Protein AF-0000000080772146 (afdb_homodimer)

Sequence (528 aa):
MQALNKGSCGQEVRELQTRLNCQGARLLVDGWYGSATEQAVAKLQRRAGLVVSGVAGSATLAALRGQRDPRRLGETDLIAAAESLRLPLPCLKAFCETEAQDGGFLPDGRARILLERHIAYRQALKAGLDANRLASRHPELCGPSRGGYQSAPAEWERFRQLAAAAGEAVAVESCLWGLFRLPGFYWRELAYADAGEFRLAMERDEASQLEGLVRLLRARPDLLQTLRERRWRAAARIRQGSASLESLYEARLAAAHDRARRLAMQALNKGSCGQEVRELQTRLNCQGARLLVDGWYGSATEQAVAKLQRRAGLVVSGVAGSATLAALRGQRDPRRLGETDLIAAAESLRLPLPCLKAFCETEAQDGGFLPDGRARILLERHIAYRQALKAGLDANRLASRHPELCGPSRGGYQSAPAEWERFRQLAAAAGEAVAVESCLWGLFRLPGFYWRELAYADAGEFRLAMERDEASQLEGLVRLLRARPDLLQTLRERRWRAAARIRQGSASLESLYEARLAAAHDRARRLA

Structure (mmCIF, N/CA/C/O backbone):
data_AF-0000000080772146-model_v1
#
loop_
_entity.id
_entity.type
_entity.pdbx_description
1 polymer 'Probable phage-related protein'
#
loop_
_atom_site.group_PDB
_atom_site.id
_atom_site.type_symbol
_atom_site.label_atom_id
_atom_site.label_alt_id
_atom_site.label_comp_id
_atom_site.label_asym_id
_atom_site.label_entity_id
_atom_site.label_seq_id
_atom_site.pdbx_PDB_ins_code
_atom_site.Cartn_x
_atom_site.Cartn_y
_atom_site.Cartn_z
_atom_site.occupancy
_atom_site.B_iso_or_equiv
_atom_site.auth_seq_id
_atom_site.auth_comp_id
_atom_site.auth_asym_id
_atom_site.auth_atom_id
_atom_site.pdbx_PDB_model_num
ATOM 1 N N . MET A 1 1 ? 4.652 -7.324 7.91 1 55.34 1 MET A N 1
ATOM 2 C CA . MET A 1 1 ? 5.316 -6.035 8.102 1 55.34 1 MET A CA 1
ATOM 3 C C . MET A 1 1 ? 5.27 -5.207 6.824 1 55.34 1 MET A C 1
ATOM 5 O O . MET A 1 1 ? 5.363 -5.75 5.723 1 55.34 1 MET A O 1
ATOM 9 N N . GLN A 1 2 ? 5.109 -3.953 7.012 1 71.44 2 GLN A N 1
ATOM 10 C CA . GLN A 1 2 ? 5.008 -3.074 5.852 1 71.44 2 GLN A CA 1
ATOM 11 C C . GLN A 1 2 ? 6.387 -2.641 5.367 1 71.44 2 GLN A C 1
ATOM 13 O O . GLN A 1 2 ? 7.266 -2.338 6.176 1 71.44 2 GLN A O 1
ATOM 18 N N . ALA A 1 3 ? 6.656 -2.756 4.117 1 88.12 3 ALA A N 1
ATOM 19 C CA . ALA A 1 3 ? 7.914 -2.322 3.521 1 88.12 3 ALA A CA 1
ATOM 20 C C . ALA A 1 3 ? 8.109 -0.816 3.678 1 88.12 3 ALA A C 1
ATOM 22 O O . ALA A 1 3 ? 7.133 -0.061 3.721 1 88.12 3 ALA A O 1
ATOM 23 N N . LEU A 1 4 ? 9.367 -0.427 3.895 1 91.56 4 LEU A N 1
ATOM 24 C CA . LEU A 1 4 ? 9.727 0.985 3.965 1 91.56 4 LEU A CA 1
ATOM 25 C C . LEU A 1 4 ? 10.391 1.44 2.668 1 91.56 4 LEU A C 1
ATOM 27 O O . LEU A 1 4 ? 11.172 0.694 2.066 1 91.56 4 LEU A O 1
ATOM 31 N N . ASN A 1 5 ? 10.039 2.537 2.234 1 91.19 5 ASN A N 1
ATOM 32 C CA . ASN A 1 5 ? 10.617 3.086 1.015 1 91.19 5 ASN A CA 1
ATOM 33 C C . ASN A 1 5 ? 10.68 4.609 1.06 1 91.19 5 ASN A C 1
ATOM 35 O O . ASN A 1 5 ? 10.398 5.215 2.098 1 91.19 5 ASN A O 1
ATOM 39 N N . LYS A 1 6 ? 11.195 5.211 -0.009 1 87.12 6 LYS A N 1
ATOM 40 C CA . LYS A 1 6 ? 11.32 6.664 -0.053 1 87.12 6 LYS A CA 1
ATOM 41 C C . LYS A 1 6 ? 10 7.344 0.298 1 87.12 6 LYS A C 1
ATOM 43 O O . LYS A 1 6 ? 8.945 6.953 -0.202 1 87.12 6 LYS A O 1
ATOM 48 N N . GLY A 1 7 ? 10.062 8.297 1.263 1 83.38 7 GLY A N 1
ATOM 49 C CA . GLY A 1 7 ? 8.867 8.992 1.707 1 83.38 7 GLY A CA 1
ATOM 50 C C . GLY A 1 7 ? 8.336 8.484 3.035 1 83.38 7 GLY A C 1
ATOM 51 O O . GLY A 1 7 ? 7.586 9.18 3.719 1 83.38 7 GLY A O 1
ATOM 52 N N . SER A 1 8 ? 8.75 7.266 3.381 1 84.06 8 SER A N 1
ATOM 53 C CA . SER A 1 8 ? 8.383 6.754 4.699 1 84.06 8 SER A CA 1
ATOM 54 C C . SER A 1 8 ? 9.008 7.59 5.809 1 84.06 8 SER A C 1
ATOM 56 O O . SER A 1 8 ? 10.086 8.164 5.63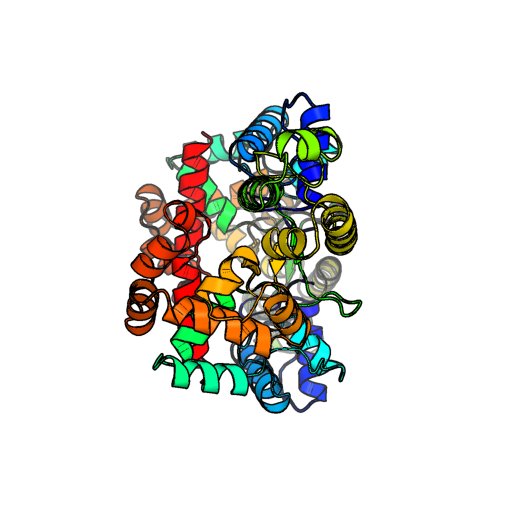3 1 84.06 8 SER A O 1
ATOM 58 N N . CYS A 1 9 ? 8.305 7.648 6.918 1 82.06 9 CYS A N 1
ATOM 59 C CA . CYS A 1 9 ? 8.844 8.383 8.062 1 82.06 9 CYS A CA 1
ATOM 60 C C . CYS A 1 9 ? 8.391 7.762 9.375 1 82.06 9 CYS A C 1
ATOM 62 O O . CYS A 1 9 ? 7.402 7.02 9.406 1 82.06 9 CYS A O 1
ATOM 64 N N . GLY A 1 10 ? 9.195 7.984 10.375 1 82.81 10 GLY A N 1
ATOM 65 C CA . GLY A 1 10 ? 8.781 7.52 11.688 1 82.81 10 GLY A CA 1
ATOM 66 C C . GLY A 1 10 ? 9.812 6.641 12.367 1 82.81 10 GLY A C 1
ATOM 67 O O . GLY A 1 10 ? 10.969 6.602 11.953 1 82.81 10 GLY A O 1
ATOM 68 N N . GLN A 1 11 ? 9.32 6.055 13.383 1 84.69 11 GLN A N 1
ATOM 69 C CA . GLN A 1 11 ? 10.203 5.27 14.242 1 84.69 11 GLN A CA 1
ATOM 70 C C . GLN A 1 11 ? 10.781 4.078 13.484 1 84.69 11 GLN A C 1
ATOM 72 O O . GLN A 1 11 ? 11.93 3.691 13.719 1 84.69 11 GLN A O 1
ATOM 77 N N . GLU A 1 12 ? 10.016 3.502 12.633 1 89.62 12 GLU A N 1
ATOM 78 C CA . GLU A 1 12 ? 10.492 2.342 11.883 1 89.62 12 GLU A CA 1
ATOM 79 C C . GLU A 1 12 ? 11.648 2.715 10.969 1 89.62 12 GLU A C 1
ATOM 81 O O . GLU A 1 12 ? 12.578 1.923 10.773 1 89.62 12 GLU A O 1
ATOM 86 N N . VAL A 1 13 ? 11.602 3.893 10.453 1 92.31 13 VAL A N 1
ATOM 87 C CA . VAL A 1 13 ? 12.672 4.363 9.586 1 92.31 13 VAL A CA 1
ATOM 88 C C . VAL A 1 13 ? 13.922 4.664 10.422 1 92.31 13 VAL A C 1
ATOM 90 O O . VAL A 1 13 ? 15.039 4.387 9.992 1 92.31 13 VAL A O 1
ATOM 93 N N . ARG A 1 14 ? 13.695 5.168 11.609 1 90.81 14 ARG A N 1
ATOM 94 C CA . ARG A 1 14 ? 14.828 5.418 12.5 1 90.81 14 ARG A CA 1
ATOM 95 C C . ARG A 1 14 ? 15.555 4.121 12.836 1 90.81 14 ARG A C 1
ATOM 97 O O . ARG A 1 14 ? 16.781 4.074 12.82 1 90.81 14 ARG A O 1
ATOM 104 N N . GLU A 1 15 ? 14.758 3.195 13.133 1 92.25 15 GLU A N 1
ATOM 105 C CA . GLU A 1 15 ? 15.344 1.895 13.445 1 92.25 15 GLU A CA 1
ATOM 106 C C . GLU A 1 15 ? 16.125 1.34 12.258 1 92.25 15 GLU A C 1
ATOM 108 O O . GLU A 1 15 ? 17.219 0.789 12.43 1 92.25 15 GLU A O 1
ATOM 113 N N . LEU A 1 16 ? 15.547 1.471 11.125 1 95.19 16 LEU A N 1
ATOM 114 C CA . LEU A 1 16 ? 16.219 1.041 9.906 1 95.19 16 LEU A CA 1
ATOM 115 C C . LEU A 1 16 ? 17.547 1.776 9.727 1 95.19 16 LEU A C 1
ATOM 117 O O . LEU A 1 16 ? 18.578 1.152 9.461 1 95.19 16 LEU A O 1
ATOM 121 N N . GLN A 1 17 ? 17.516 3.064 9.852 1 95.12 17 GLN A N 1
ATOM 122 C CA . GLN A 1 17 ? 18.703 3.885 9.672 1 95.12 17 GLN A CA 1
ATOM 123 C C . GLN A 1 17 ? 19.781 3.535 10.703 1 95.12 17 GLN A C 1
ATOM 125 O O . GLN A 1 17 ? 20.969 3.484 10.383 1 95.12 17 GLN A O 1
ATOM 130 N N . THR A 1 18 ? 19.359 3.283 11.93 1 94.5 18 THR A N 1
ATOM 131 C CA . THR A 1 18 ? 20.281 2.879 12.984 1 94.5 18 THR A CA 1
ATOM 132 C C . THR A 1 18 ? 20.969 1.56 12.625 1 94.5 18 THR A C 1
ATOM 134 O O . THR A 1 18 ? 22.172 1.427 12.766 1 94.5 18 THR A O 1
ATOM 137 N N . ARG A 1 19 ? 20.203 0.656 12.203 1 95.56 19 ARG A N 1
ATOM 138 C CA . ARG A 1 19 ? 20.75 -0.648 11.836 1 95.56 19 ARG A CA 1
ATOM 139 C C . ARG A 1 19 ? 21.672 -0.536 10.633 1 95.56 19 ARG A C 1
ATOM 141 O O . ARG A 1 19 ? 22.688 -1.232 10.562 1 95.56 19 ARG A O 1
ATOM 148 N N . LEU A 1 20 ? 21.328 0.282 9.664 1 97.12 20 LEU A N 1
ATOM 149 C CA . LEU A 1 20 ? 22.188 0.521 8.508 1 97.12 20 LEU A CA 1
ATOM 150 C C . LEU A 1 20 ? 23.531 1.104 8.938 1 97.12 20 LEU A C 1
ATOM 152 O O . LEU A 1 20 ? 24.578 0.714 8.422 1 97.12 20 LEU A O 1
ATOM 156 N N . ASN A 1 21 ? 23.484 1.979 9.859 1 96.5 21 ASN A N 1
ATOM 157 C CA . ASN A 1 21 ? 24.703 2.58 10.375 1 96.5 21 ASN A CA 1
ATOM 158 C C . ASN A 1 21 ? 25.594 1.551 11.086 1 96.5 21 ASN A C 1
ATOM 160 O O . ASN A 1 21 ? 26.812 1.613 11 1 96.5 21 ASN A O 1
ATOM 164 N N . CYS A 1 22 ? 24.953 0.654 11.773 1 94.62 22 CYS A N 1
ATOM 165 C CA . CYS A 1 22 ? 25.703 -0.42 12.422 1 94.62 22 CYS A CA 1
ATOM 166 C C . CYS A 1 22 ? 26.438 -1.264 11.398 1 94.62 22 CYS A C 1
ATOM 168 O O . CYS A 1 22 ? 27.438 -1.919 11.727 1 94.62 22 CYS A O 1
ATOM 170 N N . GLN A 1 23 ? 26.047 -1.17 10.227 1 93.19 23 GLN A N 1
ATOM 171 C CA . GLN A 1 23 ? 26.688 -1.944 9.164 1 93.19 23 GLN A CA 1
ATOM 172 C C . GLN A 1 23 ? 27.562 -1.06 8.289 1 93.19 23 GLN A C 1
ATOM 174 O O . GLN A 1 23 ? 27.984 -1.47 7.207 1 93.19 23 GLN A O 1
ATOM 179 N N . GLY A 1 24 ? 27.641 0.176 8.727 1 93.12 24 GLY A N 1
ATOM 180 C CA . GLY A 1 24 ? 28.672 0.989 8.094 1 93.12 24 GLY A CA 1
ATOM 181 C C . GLY A 1 24 ? 28.109 2.15 7.301 1 93.12 24 GLY A C 1
ATOM 182 O O . GLY A 1 24 ? 28.859 2.912 6.688 1 93.12 24 GLY A O 1
ATOM 183 N N . ALA A 1 25 ? 26.844 2.15 7.477 1 93.62 25 ALA A N 1
ATOM 184 C CA . ALA A 1 25 ? 26.297 3.328 6.812 1 93.62 25 ALA A CA 1
ATOM 185 C C . ALA A 1 25 ? 26.531 4.586 7.641 1 93.62 25 ALA A C 1
ATOM 187 O O . ALA A 1 25 ? 26.844 4.508 8.828 1 93.62 25 ALA A O 1
ATOM 188 N N . ARG A 1 26 ? 26.688 5.777 7.195 1 93.31 26 ARG A N 1
ATOM 189 C CA . ARG A 1 26 ? 26.891 7.07 7.844 1 93.31 26 ARG A CA 1
ATOM 190 C C . ARG A 1 26 ? 25.703 7.992 7.621 1 93.31 26 ARG A C 1
ATOM 192 O O . ARG A 1 26 ? 25.859 9.125 7.172 1 93.31 26 ARG A O 1
ATOM 199 N N . LEU A 1 27 ? 24.562 7.352 8.023 1 94.38 27 LEU A N 1
ATOM 200 C CA . LEU A 1 27 ? 23.328 8.102 7.832 1 94.38 27 LEU A CA 1
ATOM 201 C C . LEU A 1 27 ? 23.016 8.953 9.055 1 94.38 27 LEU A C 1
ATOM 203 O O . LEU A 1 27 ? 23.344 8.57 10.18 1 94.38 27 LEU A O 1
ATOM 207 N N . LEU A 1 28 ? 22.453 10.133 8.852 1 88 28 LEU A N 1
ATOM 208 C CA . LEU A 1 28 ? 21.719 10.781 9.93 1 88 28 LEU A CA 1
ATOM 209 C C . LEU A 1 28 ? 20.469 10.008 10.289 1 88 28 LEU A C 1
ATOM 211 O O . LEU A 1 28 ? 19.672 9.672 9.406 1 88 28 LEU A O 1
ATOM 215 N N . VAL A 1 29 ? 20.266 9.664 11.555 1 89.81 29 VAL A N 1
ATOM 216 C CA . VAL A 1 29 ? 19.094 8.914 11.977 1 89.81 29 VAL A CA 1
ATOM 217 C C . VAL A 1 29 ? 17.922 9.867 12.227 1 89.81 29 VAL A C 1
ATOM 219 O O . VAL A 1 29 ? 17.516 10.078 13.367 1 89.81 29 VAL A O 1
ATOM 222 N N . ASP A 1 30 ? 17.359 10.352 11.148 1 84.06 30 ASP A N 1
ATOM 223 C CA . ASP A 1 30 ? 16.344 11.391 11.234 1 84.06 30 ASP A CA 1
ATOM 224 C C . ASP A 1 30 ? 14.938 10.789 11.094 1 84.06 30 ASP A C 1
ATOM 226 O O . ASP A 1 30 ? 13.938 11.484 11.289 1 84.06 30 ASP A O 1
ATOM 230 N N . GLY A 1 31 ? 14.883 9.57 10.695 1 87.44 31 GLY A N 1
ATOM 231 C CA . GLY A 1 31 ? 13.594 8.906 10.578 1 87.44 31 GLY A CA 1
ATOM 232 C C . GLY A 1 31 ? 12.867 9.234 9.289 1 87.44 31 GLY A C 1
ATOM 233 O O . GLY A 1 31 ? 11.664 8.984 9.156 1 87.44 31 GLY A O 1
ATOM 234 N N . TRP A 1 32 ? 13.57 9.875 8.391 1 86.75 32 TRP A N 1
ATOM 235 C CA . TRP A 1 32 ? 13.047 10.172 7.062 1 86.75 32 TRP A CA 1
ATOM 236 C C . TRP A 1 32 ? 13.734 9.32 6 1 86.75 32 TRP A C 1
ATOM 238 O O . TRP A 1 32 ? 14.953 9.352 5.863 1 86.75 32 TRP A O 1
ATOM 248 N N . TYR A 1 33 ? 12.93 8.578 5.258 1 92.06 33 TYR A N 1
ATOM 249 C CA . TYR A 1 33 ? 13.461 7.746 4.18 1 92.06 33 TYR A CA 1
ATOM 250 C C . TYR A 1 33 ? 13.703 8.578 2.924 1 92.06 33 TYR A C 1
ATOM 252 O O . TYR A 1 33 ? 12.875 8.57 2.004 1 92.06 33 TYR A O 1
ATOM 260 N N . GLY A 1 34 ? 14.797 9.266 2.895 1 89.56 34 GLY A N 1
ATOM 261 C CA . GLY A 1 34 ? 15.18 10.07 1.744 1 89.56 34 GLY A CA 1
ATOM 262 C C . GLY A 1 34 ? 16.125 9.352 0.805 1 89.56 34 GLY A C 1
ATOM 263 O O . GLY A 1 34 ? 16.25 8.125 0.855 1 89.56 34 GLY A O 1
ATOM 264 N N . SER A 1 35 ? 16.766 10.141 -0.076 1 91.69 35 SER A N 1
ATOM 265 C CA . SER A 1 35 ? 17.656 9.586 -1.092 1 91.69 35 SER A CA 1
ATOM 266 C C . SER A 1 35 ? 18.859 8.906 -0.457 1 91.69 35 SER A C 1
ATOM 268 O O . SER A 1 35 ? 19.328 7.867 -0.94 1 91.69 35 SER A O 1
ATOM 270 N N . ALA A 1 36 ? 19.312 9.445 0.627 1 93.81 36 ALA A N 1
ATOM 271 C CA . ALA A 1 36 ? 20.469 8.859 1.286 1 93.81 36 ALA A CA 1
ATOM 272 C C . ALA A 1 36 ? 20.141 7.492 1.873 1 93.81 36 ALA A C 1
ATOM 274 O O . ALA A 1 36 ? 20.922 6.551 1.755 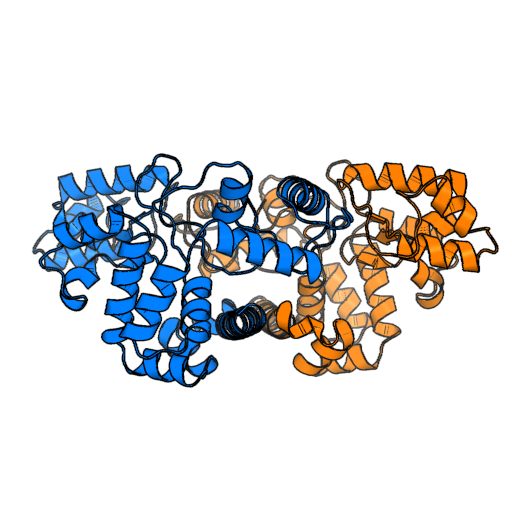1 93.81 36 ALA A O 1
ATOM 275 N N . THR A 1 37 ? 18.984 7.414 2.547 1 95.19 37 THR A N 1
ATOM 276 C CA . THR A 1 37 ? 18.562 6.137 3.104 1 95.19 37 THR A CA 1
ATOM 277 C C . THR A 1 37 ? 18.328 5.113 1.993 1 95.19 37 THR A C 1
ATOM 279 O O . THR A 1 37 ? 18.703 3.949 2.127 1 95.19 37 THR A O 1
ATOM 282 N N . GLU A 1 38 ? 17.75 5.555 0.896 1 95.19 38 GLU A N 1
ATOM 283 C CA . GLU A 1 38 ? 17.5 4.672 -0.242 1 95.19 38 GLU A CA 1
ATOM 284 C C . GLU A 1 38 ? 18.812 4.098 -0.776 1 95.19 38 GLU A C 1
ATOM 286 O O . GLU A 1 38 ? 18.906 2.896 -1.045 1 95.19 38 GLU A O 1
ATOM 291 N N . GLN A 1 39 ? 19.812 4.945 -0.921 1 96.31 39 GLN A N 1
ATOM 292 C CA . GLN A 1 39 ? 21.109 4.508 -1.417 1 96.31 39 GLN A CA 1
ATOM 293 C C . GLN A 1 39 ? 21.766 3.535 -0.444 1 96.31 39 GLN A C 1
ATOM 295 O O . GLN A 1 39 ? 22.406 2.568 -0.863 1 96.31 39 GLN A O 1
ATOM 300 N N . ALA A 1 40 ? 21.578 3.838 0.805 1 97.44 40 ALA A N 1
ATOM 301 C CA . ALA A 1 40 ? 22.156 2.947 1.812 1 97.44 40 ALA A CA 1
ATOM 302 C C . ALA A 1 40 ? 21.5 1.571 1.765 1 97.44 40 ALA A C 1
ATOM 304 O O . ALA A 1 40 ? 22.172 0.55 1.912 1 97.44 40 ALA A O 1
ATOM 305 N N . VAL A 1 41 ? 20.203 1.576 1.595 1 97.44 41 VAL A N 1
ATOM 306 C CA . VAL A 1 41 ? 19.469 0.32 1.477 1 97.44 41 VAL A CA 1
ATOM 307 C C . VAL A 1 41 ? 19.938 -0.438 0.238 1 97.44 41 VAL A C 1
ATOM 309 O O . VAL A 1 41 ? 20.203 -1.644 0.3 1 97.44 41 VAL A O 1
ATOM 312 N N . ALA A 1 42 ? 20.109 0.26 -0.854 1 97.25 42 ALA A N 1
ATOM 313 C CA . ALA A 1 42 ? 20.562 -0.36 -2.096 1 97.25 42 ALA A CA 1
ATOM 314 C C . ALA A 1 42 ? 21.953 -0.952 -1.936 1 97.25 42 ALA A C 1
ATOM 316 O O . ALA A 1 42 ? 22.234 -2.049 -2.428 1 97.25 42 ALA A O 1
ATOM 317 N N . LYS A 1 43 ? 22.812 -0.243 -1.305 1 96.62 43 LYS A N 1
ATOM 318 C CA . LYS A 1 43 ? 24.172 -0.719 -1.068 1 96.62 43 LYS A CA 1
ATOM 319 C C . LYS A 1 43 ? 24.172 -1.988 -0.221 1 96.62 43 LYS A C 1
ATOM 321 O O . LYS A 1 43 ? 24.906 -2.93 -0.505 1 96.62 43 LYS A O 1
ATOM 326 N N . LEU A 1 44 ? 23.375 -1.952 0.84 1 96.38 44 LEU A N 1
ATOM 327 C CA . LEU A 1 44 ? 23.266 -3.145 1.671 1 96.38 44 LEU A CA 1
ATOM 328 C C . LEU A 1 44 ? 22.75 -4.328 0.852 1 96.38 44 LEU A C 1
ATOM 330 O O . LEU A 1 44 ? 23.234 -5.449 1.001 1 96.38 44 LEU A O 1
ATOM 334 N N . GLN A 1 45 ? 21.781 -4.047 0.056 1 96.5 45 GLN A N 1
ATOM 335 C CA . GLN A 1 45 ? 21.188 -5.098 -0.771 1 96.5 45 GLN A CA 1
ATOM 336 C C . GLN A 1 45 ? 22.234 -5.684 -1.724 1 96.5 45 GLN A C 1
ATOM 338 O O . GLN A 1 45 ? 22.312 -6.902 -1.891 1 96.5 45 GLN A O 1
ATOM 343 N N . ARG A 1 46 ? 23.016 -4.875 -2.314 1 95.69 46 ARG A N 1
ATOM 344 C CA . ARG A 1 46 ? 24.094 -5.332 -3.193 1 95.69 46 ARG A CA 1
ATOM 345 C C . ARG A 1 46 ? 25.078 -6.219 -2.438 1 95.69 46 ARG A C 1
ATOM 347 O O . ARG A 1 46 ? 25.438 -7.301 -2.906 1 95.69 46 ARG A O 1
ATOM 354 N N . ARG A 1 47 ? 25.422 -5.801 -1.343 1 94.56 47 ARG A N 1
ATOM 355 C CA . ARG A 1 47 ? 26.391 -6.527 -0.539 1 94.56 47 ARG A CA 1
ATOM 356 C C . ARG A 1 47 ? 25.844 -7.871 -0.085 1 94.56 47 ARG A C 1
ATOM 358 O O . ARG A 1 47 ? 26.562 -8.859 -0.016 1 94.56 47 ARG A O 1
ATOM 365 N N . ALA A 1 48 ? 24.594 -7.852 0.236 1 94.5 48 ALA A N 1
ATOM 366 C CA . ALA A 1 48 ? 23.969 -9.047 0.788 1 94.5 48 ALA A CA 1
ATOM 367 C C . ALA A 1 48 ? 23.516 -9.992 -0.322 1 94.5 48 ALA A C 1
ATOM 369 O O . ALA A 1 48 ? 23.047 -11.102 -0.051 1 94.5 48 ALA A O 1
ATOM 370 N N . GLY A 1 49 ? 23.609 -9.516 -1.549 1 94.81 49 GLY A N 1
ATOM 371 C CA . GLY A 1 49 ? 23.203 -10.344 -2.672 1 94.81 49 GLY A CA 1
ATOM 372 C C . GLY A 1 49 ? 21.703 -10.398 -2.857 1 94.81 49 GLY A C 1
ATOM 373 O O . GLY A 1 49 ? 21.156 -11.398 -3.34 1 94.81 49 GLY A O 1
ATOM 374 N N . LEU A 1 50 ? 21 -9.438 -2.395 1 95.81 50 LEU A N 1
ATOM 375 C CA . LEU A 1 50 ? 19.562 -9.297 -2.58 1 95.81 50 LEU A CA 1
ATOM 376 C C . LEU A 1 50 ? 19.25 -8.516 -3.854 1 95.81 50 LEU A C 1
ATOM 378 O O . LEU A 1 50 ? 20.156 -7.934 -4.465 1 95.81 50 LEU A O 1
ATOM 382 N N . VAL A 1 51 ? 18.047 -8.57 -4.242 1 96.31 51 VAL A N 1
ATOM 383 C CA . VAL A 1 51 ? 17.625 -7.672 -5.312 1 96.31 51 VAL A CA 1
ATOM 384 C C . VAL A 1 51 ? 17.844 -6.223 -4.891 1 96.31 51 VAL A C 1
ATOM 386 O O . VAL A 1 51 ? 17.469 -5.828 -3.783 1 96.31 51 VAL A O 1
ATOM 389 N N . VAL A 1 52 ? 18.438 -5.457 -5.758 1 97.19 52 VAL A N 1
ATOM 390 C CA . VAL A 1 52 ? 18.688 -4.051 -5.465 1 97.19 52 VAL A CA 1
ATOM 391 C C . VAL A 1 52 ? 17.453 -3.221 -5.82 1 97.19 52 VAL A C 1
ATOM 393 O O . VAL A 1 52 ? 17.328 -2.744 -6.949 1 97.19 52 VAL A O 1
ATOM 396 N N . SER A 1 53 ? 16.625 -2.998 -4.844 1 94.88 53 SER A N 1
ATOM 397 C CA . SER A 1 53 ? 15.367 -2.32 -5.086 1 94.88 53 SER A CA 1
ATOM 398 C C . SER A 1 53 ? 15.312 -0.967 -4.387 1 94.88 53 SER A C 1
ATOM 400 O O . SER A 1 53 ? 14.484 -0.12 -4.715 1 94.88 53 SER A O 1
ATOM 402 N N . GLY A 1 54 ? 16.078 -0.799 -3.344 1 95.56 54 GLY A N 1
ATOM 403 C CA . GLY A 1 54 ? 16.016 0.409 -2.537 1 95.56 54 GLY A CA 1
ATOM 404 C C . GLY A 1 54 ? 14.82 0.437 -1.602 1 95.56 54 GLY A C 1
ATOM 405 O O . GLY A 1 54 ? 14.617 1.412 -0.875 1 95.56 54 GLY A O 1
ATOM 406 N N . VAL A 1 55 ? 14.062 -0.597 -1.668 1 94.62 55 VAL A N 1
ATOM 407 C CA . VAL A 1 55 ? 12.906 -0.772 -0.789 1 94.62 55 VAL A CA 1
ATOM 408 C C . VAL A 1 55 ? 13.258 -1.744 0.335 1 94.62 55 VAL A C 1
ATOM 410 O O . VAL A 1 55 ? 13.812 -2.816 0.086 1 94.62 55 VAL A O 1
ATOM 413 N N . ALA A 1 56 ? 12.961 -1.347 1.549 1 95.06 56 ALA A N 1
ATOM 414 C CA . ALA A 1 56 ? 13.281 -2.193 2.695 1 95.06 56 ALA A CA 1
ATOM 415 C C . ALA A 1 56 ? 12.094 -3.074 3.076 1 95.06 56 ALA A C 1
ATOM 417 O O . ALA A 1 56 ? 11.328 -2.73 3.975 1 95.06 56 ALA A O 1
ATOM 418 N N . GLY A 1 57 ? 12.047 -4.184 2.445 1 92.69 57 GLY A N 1
ATOM 419 C CA . GLY A 1 57 ? 11.047 -5.18 2.781 1 92.69 57 GLY A CA 1
ATOM 420 C C . GLY A 1 57 ? 11.57 -6.27 3.699 1 92.69 57 GLY A C 1
ATOM 421 O O . GLY A 1 57 ? 12.594 -6.094 4.359 1 92.69 57 GLY A O 1
ATOM 422 N N . SER A 1 58 ? 10.875 -7.363 3.742 1 90.12 58 SER A N 1
ATOM 423 C CA . SER A 1 58 ? 11.18 -8.438 4.68 1 90.12 58 SER A CA 1
ATOM 424 C C . SER A 1 58 ? 12.57 -9.016 4.422 1 90.12 58 SER A C 1
ATOM 426 O O . SER A 1 58 ? 13.305 -9.336 5.363 1 90.12 58 SER A O 1
ATOM 428 N N . ALA A 1 59 ? 12.906 -9.141 3.176 1 91.56 59 ALA A N 1
ATOM 429 C CA . ALA A 1 59 ? 14.219 -9.695 2.842 1 91.56 59 ALA A CA 1
ATOM 430 C C . ALA A 1 59 ? 15.344 -8.773 3.312 1 91.56 59 ALA A C 1
ATOM 432 O O . ALA A 1 59 ? 16.328 -9.234 3.881 1 91.56 59 ALA A O 1
ATOM 433 N N . THR A 1 60 ? 15.18 -7.48 3.055 1 93.31 60 THR A N 1
ATOM 434 C CA . THR A 1 60 ? 16.188 -6.5 3.447 1 93.31 60 THR A CA 1
ATOM 435 C C . THR A 1 60 ? 16.312 -6.426 4.965 1 93.31 60 THR A C 1
ATOM 437 O O . THR A 1 60 ? 17.422 -6.391 5.508 1 93.31 60 THR A O 1
ATOM 440 N N . LEU A 1 61 ? 15.211 -6.457 5.609 1 91.81 61 LEU A N 1
ATOM 441 C CA . LEU A 1 61 ? 15.203 -6.367 7.066 1 91.81 61 LEU A CA 1
ATOM 442 C C . LEU A 1 61 ? 15.82 -7.613 7.691 1 91.81 61 LEU A C 1
ATOM 444 O O . LEU A 1 61 ? 16.516 -7.527 8.711 1 91.81 61 LEU A O 1
ATOM 448 N N . ALA A 1 62 ? 15.547 -8.75 7.141 1 91.06 62 ALA A N 1
ATOM 449 C CA . ALA A 1 62 ? 16.172 -9.984 7.609 1 91.06 62 ALA A CA 1
ATOM 450 C C . ALA A 1 62 ? 17.688 -9.938 7.438 1 91.06 62 ALA A C 1
ATOM 452 O O . ALA A 1 62 ? 18.422 -10.375 8.312 1 91.06 62 ALA A O 1
ATOM 453 N N . ALA A 1 63 ? 18.078 -9.438 6.324 1 91.5 63 ALA A N 1
ATOM 454 C CA . ALA A 1 63 ? 19.5 -9.328 6.059 1 91.5 63 ALA A CA 1
ATOM 455 C C . ALA A 1 63 ? 20.188 -8.414 7.074 1 91.5 63 ALA A C 1
ATOM 457 O O . ALA A 1 63 ? 21.312 -8.672 7.488 1 91.5 63 ALA A O 1
ATOM 458 N N . LEU A 1 64 ? 19.516 -7.414 7.457 1 92.12 64 LEU A N 1
ATOM 459 C CA . LEU A 1 64 ? 20.047 -6.469 8.438 1 92.12 64 LEU A CA 1
ATOM 460 C C . LEU A 1 64 ? 20.234 -7.145 9.789 1 92.12 64 LEU A C 1
ATOM 462 O O . LEU A 1 64 ? 21.094 -6.727 10.578 1 92.12 64 LEU A O 1
ATOM 466 N N . ARG A 1 65 ? 19.469 -8.164 10 1 90.19 65 ARG A N 1
ATOM 467 C CA . ARG A 1 65 ? 19.594 -8.906 11.258 1 90.19 65 ARG A CA 1
ATOM 468 C C . ARG A 1 65 ? 20.562 -10.07 11.109 1 90.19 65 ARG A C 1
ATOM 470 O O . ARG A 1 65 ? 20.719 -10.875 12.039 1 90.19 65 ARG A O 1
ATOM 477 N N . GLY A 1 66 ? 21.109 -10.211 9.984 1 87.88 66 GLY A N 1
ATOM 478 C CA . GLY A 1 66 ? 22.031 -11.305 9.734 1 87.88 66 GLY A CA 1
ATOM 479 C C . GLY A 1 66 ? 21.344 -12.617 9.422 1 87.88 66 GLY A C 1
ATOM 480 O O . GLY A 1 66 ? 21.922 -13.695 9.586 1 87.88 66 GLY A O 1
ATOM 481 N N . GLN A 1 67 ? 20.125 -12.594 9.078 1 88.19 67 GLN A N 1
ATOM 482 C CA . GLN A 1 67 ? 19.312 -13.781 8.828 1 88.19 67 GLN A CA 1
ATOM 483 C C . GLN A 1 67 ? 18.875 -13.852 7.371 1 88.19 67 GLN A C 1
ATOM 485 O O . GLN A 1 67 ? 17.688 -14.031 7.086 1 88.19 67 GLN A O 1
ATOM 490 N N . ARG A 1 68 ? 19.828 -13.852 6.527 1 86.5 68 ARG A N 1
ATOM 491 C CA . ARG A 1 68 ? 19.469 -13.938 5.117 1 86.5 68 ARG A CA 1
ATOM 492 C C . ARG A 1 68 ? 18.953 -15.336 4.77 1 86.5 68 ARG A C 1
ATOM 494 O O . ARG A 1 68 ? 19.531 -16.344 5.188 1 86.5 68 ARG A O 1
ATOM 501 N N . ASP A 1 69 ? 17.922 -15.383 4.062 1 88.5 69 ASP A N 1
ATOM 502 C CA . ASP A 1 69 ? 17.359 -16.625 3.543 1 88.5 69 ASP A CA 1
ATOM 503 C C . ASP A 1 69 ? 17.891 -16.938 2.145 1 88.5 69 ASP A C 1
ATOM 505 O O . ASP A 1 69 ? 17.625 -16.188 1.197 1 88.5 69 ASP A O 1
ATOM 509 N N . PRO A 1 70 ? 18.609 -17.984 2.002 1 89.19 70 PRO A N 1
ATOM 510 C CA . PRO A 1 70 ? 19.219 -18.297 0.703 1 89.19 70 PRO A CA 1
ATOM 511 C C . PRO A 1 70 ? 18.172 -18.578 -0.382 1 89.19 70 PRO A C 1
ATOM 513 O O . PRO A 1 70 ? 18.5 -18.562 -1.571 1 89.19 70 PRO A O 1
ATOM 516 N N . ARG A 1 71 ? 17.031 -18.781 -0.082 1 92.56 71 ARG A N 1
ATOM 517 C CA . ARG A 1 71 ? 15.984 -19.062 -1.07 1 92.56 71 ARG A CA 1
ATOM 518 C C . ARG A 1 71 ? 15.508 -17.766 -1.739 1 92.56 71 ARG A C 1
ATOM 520 O O . ARG A 1 71 ? 14.844 -17.812 -2.777 1 92.56 71 ARG A O 1
ATOM 527 N N . ARG A 1 72 ? 15.82 -16.625 -1.184 1 93.69 72 ARG A N 1
ATOM 528 C CA . ARG A 1 72 ? 15.328 -15.344 -1.695 1 93.69 72 ARG A CA 1
ATOM 529 C C . ARG A 1 72 ? 16.031 -14.969 -3 1 93.69 72 ARG A C 1
ATOM 531 O O . ARG A 1 72 ? 17.188 -15.328 -3.211 1 93.69 72 ARG A O 1
ATOM 538 N N . LEU A 1 73 ? 15.328 -14.25 -3.746 1 95 73 LEU A N 1
ATOM 539 C CA . LEU A 1 73 ? 15.805 -13.797 -5.047 1 95 73 LEU A CA 1
ATOM 540 C C . LEU A 1 73 ? 16.969 -12.82 -4.895 1 95 73 LEU A C 1
ATOM 542 O O . LEU A 1 73 ? 16.938 -11.953 -4.016 1 95 73 LEU A O 1
ATOM 546 N N . GLY A 1 74 ? 17.969 -12.969 -5.746 1 96.19 74 GLY A N 1
ATOM 547 C CA . GLY A 1 74 ? 19.109 -12.055 -5.758 1 96.19 74 GLY A CA 1
ATOM 548 C C . GLY A 1 74 ? 19.219 -11.258 -7.047 1 96.19 74 GLY A C 1
ATOM 549 O O . GLY A 1 74 ? 18.562 -11.586 -8.039 1 96.19 74 GLY A O 1
ATOM 550 N N . GLU A 1 75 ? 20.031 -10.242 -7.02 1 97.25 75 GLU A N 1
ATOM 551 C CA . GLU A 1 75 ? 20.281 -9.398 -8.188 1 97.25 75 GLU A CA 1
ATOM 552 C C . GLU A 1 75 ? 20.844 -10.211 -9.344 1 97.25 75 GLU A C 1
ATOM 554 O O . GLU A 1 75 ? 20.484 -9.977 -10.508 1 97.25 75 GLU A O 1
ATOM 559 N N . THR A 1 76 ? 21.672 -11.148 -9.047 1 97.25 76 THR A N 1
ATOM 560 C CA . THR A 1 76 ? 22.312 -11.953 -10.07 1 97.25 76 THR A CA 1
ATOM 561 C C . THR A 1 76 ? 21.297 -12.805 -10.812 1 97.25 76 THR A C 1
ATOM 563 O O . THR A 1 76 ? 21.438 -13.07 -12.008 1 97.25 76 THR A O 1
ATOM 566 N N . ASP A 1 77 ? 20.266 -13.273 -10.07 1 98.12 77 ASP A N 1
ATOM 567 C CA . ASP A 1 77 ? 19.188 -14.023 -10.703 1 98.12 77 ASP A CA 1
ATOM 568 C C . ASP A 1 77 ? 18.469 -13.164 -11.742 1 98.12 77 ASP A C 1
ATOM 570 O O . ASP A 1 77 ? 18.172 -13.641 -12.844 1 98.12 77 ASP A O 1
ATOM 574 N N . LEU A 1 78 ? 18.266 -11.93 -11.422 1 98.19 78 LEU A N 1
ATOM 575 C CA . LEU A 1 78 ? 17.547 -11.023 -12.312 1 98.19 78 LEU A CA 1
ATOM 576 C C . LEU A 1 78 ? 18.406 -10.656 -13.516 1 98.19 78 LEU A C 1
ATOM 578 O O . LEU A 1 78 ? 17.906 -10.523 -14.633 1 98.19 78 LEU A O 1
ATOM 582 N N . ILE A 1 79 ? 19.672 -10.461 -13.305 1 98.19 79 ILE A N 1
ATOM 583 C CA . ILE A 1 79 ? 20.594 -10.156 -14.398 1 98.19 79 ILE A CA 1
ATOM 584 C C . ILE A 1 79 ? 20.594 -11.297 -15.414 1 98.19 79 ILE A C 1
ATOM 586 O O . ILE A 1 79 ? 20.438 -11.07 -16.609 1 98.19 79 ILE A O 1
ATOM 590 N N . ALA A 1 80 ? 20.688 -12.508 -14.891 1 98.44 80 ALA A N 1
ATOM 591 C CA . ALA A 1 80 ? 20.688 -13.688 -15.766 1 98.44 80 ALA A CA 1
ATOM 592 C C . ALA A 1 80 ? 19.375 -13.797 -16.531 1 98.44 80 ALA A C 1
ATOM 594 O O . ALA A 1 80 ? 19.375 -14.094 -17.734 1 98.44 80 ALA A O 1
ATOM 595 N N . ALA A 1 81 ? 18.297 -13.57 -15.852 1 98.56 81 ALA A N 1
ATOM 596 C CA . ALA A 1 81 ? 16.984 -13.648 -16.469 1 98.56 81 ALA A CA 1
ATOM 597 C C . ALA A 1 81 ? 16.812 -12.57 -17.547 1 98.56 81 ALA A C 1
ATOM 599 O O . ALA A 1 81 ? 16.297 -12.844 -18.625 1 98.56 81 ALA A O 1
ATOM 600 N N . ALA A 1 82 ? 17.234 -11.375 -17.234 1 98.56 82 ALA A N 1
ATOM 601 C CA . ALA A 1 82 ? 17.141 -10.266 -18.172 1 98.56 82 ALA A CA 1
ATOM 602 C C . ALA A 1 82 ? 17.938 -10.562 -19.453 1 98.56 82 ALA A C 1
ATOM 604 O O . ALA A 1 82 ? 17.469 -10.305 -20.562 1 98.56 82 ALA A O 1
ATOM 605 N N . GLU A 1 83 ? 19.094 -11.117 -19.281 1 98.12 83 GLU A N 1
ATOM 606 C CA . GLU A 1 83 ? 19.938 -11.484 -20.406 1 98.12 83 GLU A CA 1
ATOM 607 C C . GLU A 1 83 ? 19.281 -12.562 -21.266 1 98.12 83 GLU A C 1
ATOM 609 O O . GLU A 1 83 ? 19.25 -12.461 -22.5 1 98.12 83 GLU A O 1
ATOM 614 N N . SER A 1 84 ? 18.734 -13.492 -20.578 1 98.06 84 SER A N 1
ATOM 615 C CA . SER A 1 84 ? 18.109 -14.586 -21.312 1 98.06 84 SER A CA 1
ATOM 616 C C . SER A 1 84 ? 16.891 -14.109 -22.094 1 98.06 84 SER A C 1
ATOM 618 O O . SER A 1 84 ? 16.578 -14.656 -23.156 1 98.06 84 SER A O 1
ATOM 620 N N . LEU A 1 85 ? 16.219 -13.07 -21.656 1 98.12 85 LEU A N 1
ATOM 621 C CA . LEU A 1 85 ? 15.016 -12.547 -22.281 1 98.12 85 LEU A CA 1
ATOM 622 C C . LEU A 1 85 ? 15.352 -11.414 -23.234 1 98.12 85 LEU A C 1
ATOM 624 O O . LEU A 1 85 ? 14.477 -10.906 -23.953 1 98.12 85 LEU A O 1
ATOM 628 N N . ARG A 1 86 ? 16.641 -11.031 -23.266 1 97.56 86 ARG A N 1
ATOM 629 C CA . ARG A 1 86 ? 17.047 -9.828 -24 1 97.56 86 ARG A CA 1
ATOM 630 C C . ARG A 1 86 ? 16.188 -8.633 -23.594 1 97.56 86 ARG A C 1
ATOM 632 O O . ARG A 1 86 ? 15.68 -7.914 -24.453 1 97.56 86 ARG A O 1
ATOM 639 N N . LEU A 1 87 ? 15.969 -8.523 -22.375 1 98 87 LEU A N 1
ATOM 640 C CA . LEU A 1 87 ? 15.219 -7.438 -21.75 1 98 87 LEU A CA 1
ATOM 641 C C . LEU A 1 87 ? 16.141 -6.566 -20.906 1 98 87 LEU A C 1
ATOM 643 O O . LEU A 1 87 ? 16.969 -7.078 -20.141 1 98 87 LEU A O 1
ATOM 647 N N . PRO A 1 88 ? 16.109 -5.223 -21.125 1 98.12 88 PRO A N 1
ATOM 648 C CA . PRO A 1 88 ? 16.875 -4.395 -20.188 1 98.12 88 PRO A CA 1
ATOM 649 C C . PRO A 1 88 ? 16.562 -4.703 -18.734 1 98.12 88 PRO A C 1
ATOM 651 O O . PRO A 1 88 ? 15.406 -4.895 -18.375 1 98.12 88 PRO A O 1
ATOM 654 N N . LEU A 1 89 ? 17.547 -4.754 -17.922 1 98.12 89 LEU A N 1
ATOM 655 C CA . LEU A 1 89 ? 17.406 -5.184 -16.547 1 98.12 89 LEU A CA 1
ATOM 656 C C . LEU A 1 89 ? 16.391 -4.328 -15.805 1 98.12 89 LEU A C 1
ATOM 658 O O . LEU A 1 89 ? 15.531 -4.855 -15.094 1 98.12 89 LEU A O 1
ATOM 662 N N . PRO A 1 90 ? 16.359 -2.971 -15.938 1 98.06 90 PRO A N 1
ATOM 663 C CA . PRO A 1 90 ? 15.383 -2.166 -15.211 1 98.06 90 PRO A CA 1
ATOM 664 C C . PRO A 1 90 ? 13.938 -2.514 -15.586 1 98.06 90 PRO A C 1
ATOM 666 O O . PRO A 1 90 ? 13.039 -2.404 -14.75 1 98.06 90 PRO A O 1
ATOM 669 N N . CYS A 1 91 ? 13.734 -2.967 -16.812 1 98.38 91 CYS A N 1
ATOM 670 C CA . CYS A 1 91 ? 12.398 -3.359 -17.25 1 98.38 91 CYS A CA 1
ATOM 671 C C . CYS A 1 91 ? 11.953 -4.637 -16.547 1 98.38 91 CYS A C 1
ATOM 673 O O . CYS A 1 91 ? 10.812 -4.73 -16.094 1 98.38 91 CYS A O 1
ATOM 675 N N . LEU A 1 92 ? 12.828 -5.594 -16.484 1 98.38 92 LEU A N 1
ATOM 676 C CA . LEU A 1 92 ? 12.477 -6.844 -15.812 1 98.38 92 LEU A CA 1
ATOM 677 C C . LEU A 1 92 ? 12.266 -6.613 -14.32 1 98.38 92 LEU A C 1
ATOM 679 O O . LEU A 1 92 ? 11.328 -7.168 -13.734 1 98.38 92 LEU A O 1
ATOM 683 N N . LYS A 1 93 ? 13.141 -5.809 -13.727 1 97.94 93 LYS A N 1
ATOM 684 C CA . LYS A 1 93 ? 12.992 -5.496 -12.305 1 97.94 93 LYS A CA 1
ATOM 685 C C . LYS A 1 93 ? 11.641 -4.855 -12.016 1 97.94 93 LYS A C 1
ATOM 687 O O . LYS A 1 93 ? 10.992 -5.172 -11.016 1 97.94 93 LYS A O 1
ATOM 692 N N . ALA A 1 94 ? 11.266 -3.955 -12.875 1 97 94 ALA A N 1
ATOM 693 C CA . ALA A 1 94 ? 9.977 -3.283 -12.711 1 97 94 ALA A CA 1
ATOM 694 C C . ALA A 1 94 ? 8.828 -4.285 -12.773 1 97 94 ALA A C 1
ATOM 696 O O . ALA A 1 94 ? 7.922 -4.25 -11.938 1 97 94 ALA A O 1
ATOM 697 N N . PHE A 1 95 ? 8.859 -5.152 -13.742 1 97.06 95 PHE A N 1
ATOM 698 C CA . PHE A 1 95 ? 7.809 -6.152 -13.914 1 97.06 95 PHE A CA 1
ATOM 699 C C . PHE A 1 95 ? 7.762 -7.094 -12.719 1 97.06 95 PHE A C 1
ATOM 701 O O . PHE A 1 95 ? 6.691 -7.355 -12.164 1 97.06 95 PHE A O 1
ATOM 708 N N . CYS A 1 96 ? 8.898 -7.566 -12.289 1 96.69 96 CYS A N 1
ATOM 709 C CA . CYS A 1 96 ? 8.977 -8.5 -11.172 1 96.69 96 CYS A CA 1
ATOM 710 C C . CYS A 1 96 ? 8.461 -7.863 -9.883 1 96.69 96 CYS A C 1
ATOM 712 O O . CYS A 1 96 ? 7.707 -8.492 -9.133 1 96.69 96 CYS A O 1
ATOM 714 N N . GLU A 1 97 ? 8.859 -6.656 -9.656 1 94.44 97 GLU A N 1
ATOM 715 C CA . GLU A 1 97 ? 8.398 -5.965 -8.453 1 94.44 97 GLU A CA 1
ATOM 716 C C . GLU A 1 97 ? 6.879 -5.809 -8.453 1 94.44 97 GLU A C 1
ATOM 718 O O . GLU A 1 97 ? 6.238 -5.953 -7.41 1 94.44 97 GLU A O 1
ATOM 723 N N . THR A 1 98 ? 6.355 -5.5 -9.578 1 92.38 98 THR A N 1
ATOM 724 C CA . THR A 1 98 ? 4.926 -5.254 -9.695 1 92.38 98 THR A CA 1
ATOM 725 C C . THR A 1 98 ? 4.141 -6.555 -9.555 1 92.38 98 THR A C 1
ATOM 727 O O . THR A 1 98 ? 3.029 -6.559 -9.023 1 92.38 98 THR A O 1
ATOM 730 N N . GLU A 1 99 ? 4.77 -7.617 -9.93 1 92.06 99 GLU A N 1
ATOM 731 C CA . GLU A 1 99 ? 4.086 -8.906 -9.945 1 92.06 99 GLU A CA 1
ATOM 732 C C . GLU A 1 99 ? 4.266 -9.641 -8.617 1 92.06 99 GLU A C 1
ATOM 734 O O . GLU A 1 99 ? 3.469 -10.516 -8.273 1 92.06 99 GLU A O 1
ATOM 739 N N . ALA A 1 100 ? 5.215 -9.305 -7.918 1 92.38 100 ALA A N 1
ATOM 740 C CA . ALA A 1 100 ? 5.676 -10.148 -6.812 1 92.38 100 ALA A CA 1
ATOM 741 C C . ALA A 1 100 ? 4.852 -9.891 -5.555 1 92.38 100 ALA A C 1
ATOM 743 O O . ALA A 1 100 ? 4.453 -8.758 -5.285 1 92.38 100 ALA A O 1
ATOM 744 N N . GLN A 1 101 ? 4.703 -10.961 -4.844 1 85.44 101 GLN A N 1
ATOM 745 C CA . GLN A 1 101 ? 4.281 -10.867 -3.451 1 85.44 101 GLN A CA 1
ATOM 746 C C . GLN A 1 101 ? 5.457 -10.516 -2.543 1 85.44 101 GLN A C 1
ATOM 748 O O . GLN A 1 101 ? 6.559 -10.25 -3.021 1 85.44 101 GLN A O 1
ATOM 753 N N . ASP A 1 102 ? 5.219 -10.375 -1.248 1 78.81 102 ASP A N 1
ATOM 754 C CA . ASP A 1 102 ? 6.266 -10.062 -0.286 1 78.81 102 ASP A CA 1
ATOM 755 C C . ASP A 1 102 ? 7.254 -11.219 -0.146 1 78.81 102 ASP A C 1
ATOM 757 O O . ASP A 1 102 ? 8.344 -11.047 0.406 1 78.81 102 ASP A O 1
ATOM 761 N N . GLY A 1 103 ? 6.977 -12.336 -0.645 1 89.06 103 GLY A N 1
ATOM 762 C CA . GLY A 1 103 ? 7.828 -13.516 -0.606 1 89.06 103 GLY A CA 1
ATOM 763 C C . GLY A 1 103 ? 7.172 -14.742 -1.213 1 89.06 103 GLY A C 1
ATOM 764 O O . GLY A 1 103 ? 5.949 -14.883 -1.169 1 89.06 103 GLY A O 1
ATOM 765 N N . GLY A 1 104 ? 8.055 -15.57 -1.66 1 94.38 104 GLY A N 1
ATOM 766 C CA . GLY A 1 104 ? 7.562 -16.781 -2.287 1 94.38 104 GLY A CA 1
ATOM 767 C C . GLY A 1 104 ? 7.438 -17.953 -1.32 1 94.38 104 GLY A C 1
ATOM 768 O O . GLY A 1 104 ? 6.961 -19.031 -1.69 1 94.38 104 GLY A O 1
ATOM 769 N N . PHE A 1 105 ? 7.82 -17.734 -0.082 1 94.75 105 PHE A N 1
ATOM 770 C CA . PHE A 1 105 ? 7.816 -18.812 0.908 1 94.75 105 PHE A CA 1
ATOM 771 C C . PHE A 1 105 ? 7.18 -18.344 2.211 1 94.75 105 PHE A C 1
ATOM 773 O O . PHE A 1 105 ? 7.238 -17.156 2.545 1 94.75 105 PHE A O 1
ATOM 780 N N . LEU A 1 106 ? 6.621 -19.25 2.918 1 91.75 106 LEU A N 1
ATOM 781 C CA . LEU A 1 106 ? 6.074 -19.016 4.25 1 91.75 106 LEU A CA 1
ATOM 782 C C . LEU A 1 106 ? 7.176 -19.047 5.305 1 91.75 106 LEU A C 1
ATOM 784 O O . LEU A 1 106 ? 8.273 -19.547 5.047 1 91.75 106 LEU A O 1
ATOM 788 N N . PRO A 1 107 ? 6.848 -18.531 6.477 1 87.19 107 PRO A N 1
ATOM 789 C CA . PRO A 1 107 ? 7.852 -18.562 7.543 1 87.19 107 PRO A CA 1
ATOM 790 C C . PRO A 1 107 ? 8.305 -19.969 7.902 1 87.19 107 PRO A C 1
ATOM 792 O O . PRO A 1 107 ? 9.438 -20.172 8.336 1 87.19 107 PRO A O 1
ATOM 795 N N . ASP A 1 108 ? 7.461 -20.953 7.676 1 90.94 108 ASP A N 1
ATOM 796 C CA . ASP A 1 108 ? 7.801 -22.328 8.031 1 90.94 108 ASP A CA 1
ATOM 797 C C . ASP A 1 108 ? 8.586 -23 6.914 1 90.94 108 ASP A C 1
ATOM 799 O O . ASP A 1 108 ? 8.914 -24.188 7.008 1 90.94 108 ASP A O 1
ATOM 803 N N . GLY A 1 109 ? 8.836 -22.328 5.855 1 91.56 109 GLY A N 1
ATOM 804 C CA . GLY A 1 109 ? 9.719 -22.828 4.812 1 91.56 109 GLY A CA 1
ATOM 805 C C . GLY A 1 109 ? 8.969 -23.375 3.613 1 91.56 109 GLY A C 1
ATOM 806 O O . GLY A 1 109 ? 9.562 -23.609 2.559 1 91.56 109 GLY A O 1
ATOM 807 N N . ARG A 1 110 ? 7.699 -23.594 3.689 1 95.56 110 ARG A N 1
ATOM 808 C CA . ARG A 1 110 ? 6.93 -24.094 2.553 1 95.56 110 ARG A CA 1
ATOM 809 C C . ARG A 1 110 ? 6.703 -23 1.519 1 95.56 110 ARG A C 1
ATOM 811 O O . ARG A 1 110 ? 6.645 -21.812 1.864 1 95.56 110 ARG A O 1
ATOM 818 N N . ALA A 1 111 ? 6.598 -23.375 0.278 1 96.69 111 ALA A N 1
ATOM 819 C CA . ALA A 1 111 ? 6.258 -22.422 -0.771 1 96.69 111 ALA A CA 1
ATOM 820 C C . ALA A 1 111 ? 4.887 -21.797 -0.527 1 96.69 111 ALA A C 1
ATOM 822 O O . ALA A 1 111 ? 3.971 -22.484 -0.046 1 96.69 111 ALA A O 1
ATOM 823 N N . ARG A 1 112 ? 4.766 -20.562 -0.797 1 94.31 112 ARG A N 1
ATOM 824 C CA . ARG A 1 112 ? 3.455 -19.922 -0.739 1 94.31 112 ARG A CA 1
ATOM 825 C C . ARG A 1 112 ? 2.559 -20.391 -1.876 1 94.31 112 ARG A C 1
ATOM 827 O O . ARG A 1 112 ? 2.975 -20.406 -3.037 1 94.31 112 ARG A O 1
ATOM 834 N N . ILE A 1 113 ? 1.346 -20.797 -1.51 1 94.94 113 ILE A N 1
ATOM 835 C CA . ILE A 1 113 ? 0.41 -21.234 -2.535 1 94.94 113 ILE A CA 1
ATOM 836 C C . ILE A 1 113 ? -0.976 -20.656 -2.258 1 94.94 113 ILE A C 1
ATOM 838 O O . ILE A 1 113 ? -1.251 -20.203 -1.148 1 94.94 113 ILE A O 1
ATOM 842 N N . LEU A 1 114 ? -1.771 -20.625 -3.297 1 91.38 114 LEU A N 1
ATOM 843 C CA . LEU A 1 114 ? -3.176 -20.234 -3.209 1 91.38 114 LEU A CA 1
ATOM 844 C C . LEU A 1 114 ? -4.047 -21.172 -4.043 1 91.38 114 LEU A C 1
ATOM 846 O O . LEU A 1 114 ? -3.99 -21.141 -5.273 1 91.38 114 LEU A O 1
ATOM 850 N N . LEU A 1 115 ? -4.82 -21.938 -3.371 1 93.94 115 LEU A N 1
ATOM 851 C CA . LEU A 1 115 ? -5.703 -22.859 -4.074 1 93.94 1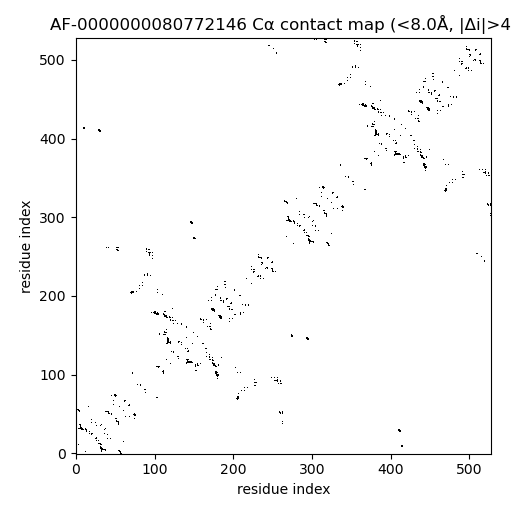15 LEU A CA 1
ATOM 852 C C . LEU A 1 115 ? -6.941 -22.141 -4.594 1 93.94 115 LEU A C 1
ATOM 854 O O . LEU A 1 115 ? -7.641 -21.469 -3.834 1 93.94 115 LEU A O 1
ATOM 858 N N . GLU A 1 116 ? -7.184 -22.281 -5.883 1 92.69 116 GLU A N 1
ATOM 859 C CA . GLU A 1 116 ? -8.344 -21.688 -6.535 1 92.69 116 GLU A CA 1
ATOM 860 C C . GLU A 1 116 ? -9.406 -22.734 -6.844 1 92.69 116 GLU A C 1
ATOM 862 O O . GLU A 1 116 ? -9.234 -23.562 -7.75 1 92.69 116 GLU A O 1
ATOM 867 N N . ARG A 1 117 ? -10.508 -22.562 -6.227 1 92.5 117 ARG A N 1
ATOM 868 C CA . ARG A 1 117 ? -11.562 -23.562 -6.32 1 92.5 117 ARG A CA 1
ATOM 869 C C . ARG A 1 117 ? -12.062 -23.703 -7.754 1 92.5 117 ARG A C 1
ATOM 871 O O . ARG A 1 117 ? -12.352 -24.812 -8.211 1 92.5 117 ARG A O 1
ATOM 878 N N . HIS A 1 118 ? -12.219 -22.594 -8.445 1 93.19 118 HIS A N 1
ATOM 879 C CA . HIS A 1 118 ? -12.742 -22.656 -9.805 1 93.19 118 HIS A CA 1
ATOM 880 C C . HIS A 1 118 ? -11.742 -23.297 -10.758 1 93.19 118 HIS A C 1
ATOM 882 O O . HIS A 1 118 ? -12.133 -23.922 -11.742 1 93.19 118 HIS A O 1
ATOM 888 N N . ILE A 1 119 ? -10.461 -23.141 -10.43 1 95.94 119 ILE A N 1
ATOM 889 C CA . ILE A 1 119 ? -9.445 -23.844 -11.219 1 95.94 119 ILE A CA 1
ATOM 890 C C . ILE A 1 119 ? -9.477 -25.328 -10.898 1 95.94 119 ILE A C 1
ATOM 892 O O . ILE A 1 119 ? -9.352 -26.156 -11.805 1 95.94 119 ILE A O 1
ATOM 896 N N . ALA A 1 120 ? -9.664 -25.656 -9.633 1 97.5 120 ALA A N 1
ATOM 897 C CA . ALA A 1 120 ? -9.781 -27.047 -9.25 1 97.5 120 ALA A CA 1
ATOM 898 C C . ALA A 1 120 ? -10.922 -27.734 -10 1 97.5 120 ALA A C 1
ATOM 900 O O . ALA A 1 120 ? -10.781 -28.859 -10.469 1 97.5 120 ALA A O 1
ATOM 901 N N . TYR A 1 121 ? -11.992 -27.031 -10.102 1 97.25 121 TYR A N 1
ATOM 902 C CA . TYR A 1 121 ? -13.156 -27.547 -10.812 1 97.25 121 TYR A CA 1
ATOM 903 C C . TYR A 1 121 ? -12.82 -27.812 -12.273 1 97.25 121 TYR A C 1
ATOM 905 O O . TYR A 1 121 ? -13.094 -28.906 -12.789 1 97.25 121 TYR A O 1
ATOM 913 N N . ARG A 1 122 ? -12.25 -26.922 -12.953 1 97.5 122 ARG A N 1
ATOM 914 C CA . ARG A 1 122 ? -11.891 -27.047 -14.367 1 97.5 122 ARG A CA 1
ATOM 915 C C . ARG A 1 122 ? -10.867 -28.156 -14.578 1 97.5 122 ARG A C 1
ATOM 917 O O . ARG A 1 122 ? -10.984 -28.938 -15.516 1 97.5 122 ARG A O 1
ATOM 924 N N . GLN A 1 123 ? -9.867 -28.156 -13.672 1 97.44 123 GLN A N 1
ATOM 925 C CA . GLN A 1 123 ? -8.805 -29.141 -13.82 1 97.44 123 GLN A CA 1
ATOM 926 C C . GLN A 1 123 ? -9.312 -30.547 -13.516 1 97.44 123 GLN A C 1
ATOM 928 O O . GLN A 1 123 ? -8.852 -31.531 -14.109 1 97.44 123 GLN A O 1
ATOM 933 N N . ALA A 1 124 ? -10.219 -30.672 -12.578 1 97.75 124 ALA A N 1
ATOM 934 C CA . ALA A 1 124 ? -10.844 -31.969 -12.32 1 97.75 124 ALA A CA 1
ATOM 935 C C . ALA A 1 124 ? -11.594 -32.469 -13.555 1 97.75 124 ALA A C 1
ATOM 937 O O . ALA A 1 124 ? -11.484 -33.656 -13.914 1 97.75 124 ALA A O 1
ATOM 938 N N . LEU A 1 125 ? -12.312 -31.609 -14.195 1 97.19 125 LEU A N 1
ATOM 939 C CA . LEU A 1 125 ? -13.023 -31.953 -15.422 1 97.19 125 LEU A CA 1
ATOM 940 C C . LEU A 1 125 ? -12.047 -32.406 -16.5 1 97.19 125 LEU A C 1
ATOM 942 O O . LEU A 1 125 ? -12.281 -33.438 -17.156 1 97.19 125 LEU A O 1
ATOM 946 N N . LYS A 1 126 ? -11.031 -31.719 -16.672 1 96.88 126 LYS A N 1
ATOM 947 C CA . LYS A 1 126 ? -10.023 -32.031 -17.672 1 96.88 126 LYS A CA 1
ATOM 948 C C . LYS A 1 126 ? -9.375 -33.406 -17.406 1 96.88 126 LYS A C 1
ATOM 950 O O . LYS A 1 126 ? -9.008 -34.094 -18.344 1 96.88 126 LYS A O 1
ATOM 955 N N . ALA A 1 127 ? -9.234 -33.75 -16.141 1 96.94 127 ALA A N 1
ATOM 956 C CA . ALA A 1 127 ? -8.594 -35 -15.75 1 96.94 127 ALA A CA 1
ATOM 957 C C . ALA A 1 127 ? -9.586 -36.156 -15.836 1 96.94 127 ALA A C 1
ATOM 959 O O . ALA A 1 127 ? -9.234 -37.312 -15.516 1 96.94 127 ALA A O 1
ATOM 960 N N . GLY A 1 128 ? -10.867 -35.875 -16.203 1 96.56 128 GLY A N 1
ATOM 961 C CA . GLY A 1 128 ? -11.867 -36.906 -16.359 1 96.56 128 GLY A CA 1
ATOM 962 C C . GLY A 1 128 ? -12.555 -37.312 -15.07 1 96.56 128 GLY A C 1
ATOM 963 O O . GLY A 1 128 ? -13.164 -38.375 -14.969 1 96.56 128 GLY A O 1
ATOM 964 N N . LEU A 1 129 ? -12.398 -36.469 -14.07 1 97.06 129 LEU A N 1
ATOM 965 C CA . LEU A 1 129 ? -13.055 -36.719 -12.789 1 97.06 129 LEU A CA 1
ATOM 966 C C . LEU A 1 129 ? -14.445 -36.125 -12.758 1 97.06 129 LEU A C 1
ATOM 968 O O . LEU A 1 129 ? -14.781 -35.281 -13.602 1 97.06 129 LEU A O 1
ATOM 972 N N . ASP A 1 130 ? -15.281 -36.594 -11.828 1 97.12 130 ASP A N 1
ATOM 973 C CA . ASP A 1 130 ? -16.594 -35.969 -11.586 1 97.12 130 ASP A CA 1
ATOM 974 C C . ASP A 1 130 ? -16.469 -34.719 -10.734 1 97.12 130 ASP A C 1
ATOM 976 O O . ASP A 1 130 ? -16.609 -34.781 -9.516 1 97.12 130 ASP A O 1
ATOM 980 N N . ALA A 1 131 ? -16.25 -33.625 -11.359 1 96.81 131 ALA A N 1
ATOM 981 C CA . ALA A 1 131 ? -16.016 -32.344 -10.68 1 96.81 131 ALA A CA 1
ATOM 982 C C . ALA A 1 131 ? -17.219 -31.953 -9.82 1 96.81 131 ALA A C 1
ATOM 984 O O . ALA A 1 131 ? -17.047 -31.344 -8.758 1 96.81 131 ALA A O 1
ATOM 985 N N . ASN A 1 132 ? -18.391 -32.281 -10.328 1 96.38 132 ASN A N 1
ATOM 986 C CA . ASN A 1 132 ? -19.578 -31.969 -9.562 1 96.38 132 ASN A CA 1
ATOM 987 C C . ASN A 1 132 ? -19.625 -32.719 -8.234 1 96.38 132 ASN A C 1
ATOM 989 O O . ASN A 1 132 ? -19.984 -32.156 -7.203 1 96.38 132 ASN A O 1
ATOM 993 N N . ARG A 1 133 ? -19.359 -33.938 -8.32 1 96.56 133 ARG A N 1
ATOM 994 C CA . ARG A 1 133 ? -19.297 -34.75 -7.105 1 96.56 133 ARG A CA 1
ATOM 995 C C . ARG A 1 133 ? -18.219 -34.25 -6.16 1 96.56 133 ARG A C 1
ATOM 997 O O . ARG A 1 133 ? -18.438 -34.156 -4.949 1 96.56 133 ARG A O 1
ATOM 1004 N N . LEU A 1 134 ? -17.047 -33.969 -6.691 1 96.75 134 LEU A N 1
ATOM 1005 C CA . LEU A 1 134 ? -15.961 -33.406 -5.891 1 96.75 134 LEU A CA 1
ATOM 1006 C C . LEU A 1 134 ? -16.391 -32.094 -5.211 1 96.75 134 LEU A C 1
ATOM 1008 O O . LEU A 1 134 ? -16.094 -31.891 -4.031 1 96.75 134 LEU A O 1
ATOM 1012 N N . ALA A 1 135 ? -17.078 -31.25 -5.949 1 95.44 135 ALA A N 1
ATOM 1013 C CA . ALA A 1 135 ? -17.547 -29.953 -5.445 1 95.44 135 ALA A CA 1
ATOM 1014 C C . ALA A 1 135 ? -18.594 -30.125 -4.352 1 95.44 135 ALA A C 1
ATOM 1016 O O . ALA A 1 135 ? -18.641 -29.344 -3.404 1 95.44 135 ALA A O 1
ATOM 1017 N N . SER A 1 136 ? -19.453 -31.094 -4.527 1 95.25 136 SER A N 1
ATOM 1018 C CA . SER A 1 136 ? -20.484 -31.375 -3.537 1 95.25 136 SER A CA 1
ATOM 1019 C C . SER A 1 136 ? -19.891 -31.875 -2.232 1 95.25 136 SER A C 1
ATOM 1021 O O . SER A 1 136 ? -20.328 -31.484 -1.146 1 95.25 136 SER A O 1
ATOM 1023 N N . ARG A 1 137 ? -18.891 -32.719 -2.299 1 95.5 137 ARG A N 1
ATOM 1024 C CA . ARG A 1 137 ? -18.281 -33.344 -1.132 1 95.5 137 ARG A CA 1
ATOM 1025 C C . ARG A 1 137 ? -17.312 -32.375 -0.451 1 95.5 137 ARG A C 1
ATOM 1027 O O . ARG A 1 137 ? -17.141 -32.438 0.771 1 95.5 137 ARG A O 1
ATOM 1034 N N . HIS A 1 138 ? -16.656 -31.625 -1.334 1 94.38 138 HIS A N 1
ATOM 1035 C CA . HIS A 1 138 ? -15.641 -30.719 -0.825 1 94.38 138 HIS A CA 1
ATOM 1036 C C . HIS A 1 138 ? -15.812 -29.312 -1.406 1 94.38 138 HIS A C 1
ATOM 1038 O O . HIS A 1 138 ? -14.945 -28.828 -2.139 1 94.38 138 HIS A O 1
ATOM 1044 N N . PRO A 1 139 ? -16.797 -28.625 -0.955 1 90.06 139 PRO A N 1
ATOM 1045 C CA . PRO A 1 139 ? -17.062 -27.312 -1.532 1 90.06 139 PRO A CA 1
ATOM 1046 C C . PRO A 1 139 ? -15.977 -26.281 -1.216 1 90.06 139 PRO A C 1
ATOM 1048 O O . PRO A 1 139 ? -15.82 -25.297 -1.934 1 90.06 139 PRO A O 1
ATOM 1051 N N . GLU A 1 140 ? -15.148 -26.531 -0.281 1 87.44 140 GLU A N 1
ATOM 1052 C CA . GLU A 1 140 ? -14.07 -25.625 0.085 1 87.44 140 GLU A CA 1
ATOM 1053 C C . GLU A 1 140 ? -12.859 -25.797 -0.827 1 87.44 140 GLU A C 1
ATOM 1055 O O . GLU A 1 140 ? -11.992 -24.922 -0.894 1 87.44 140 GLU A O 1
ATOM 1060 N N . LEU A 1 141 ? -12.812 -26.906 -1.604 1 92.75 141 LEU A N 1
ATOM 1061 C CA . LEU A 1 141 ? -11.648 -27.234 -2.424 1 92.75 141 LEU A CA 1
ATOM 1062 C C . LEU A 1 141 ? -11.953 -27.031 -3.904 1 92.75 141 LEU A C 1
ATOM 1064 O O . LEU A 1 141 ? -11.055 -26.734 -4.691 1 92.75 141 LEU A O 1
ATOM 1068 N N . CYS A 1 142 ? -13.195 -27.25 -4.145 1 94.62 142 CYS A N 1
ATOM 1069 C CA . CYS A 1 142 ? -13.586 -27.312 -5.547 1 94.62 142 CYS A CA 1
ATOM 1070 C C . CYS A 1 142 ? -14.984 -26.719 -5.746 1 94.62 142 CYS A C 1
ATOM 1072 O O . CYS A 1 142 ? -15.875 -26.938 -4.93 1 94.62 142 CYS A O 1
ATOM 1074 N N . GLY A 1 143 ? -15.07 -25.922 -6.797 1 92.81 143 GLY A N 1
ATOM 1075 C CA . GLY A 1 143 ? -16.344 -25.312 -7.168 1 92.81 143 GLY A CA 1
ATOM 1076 C C . GLY A 1 143 ? -16.234 -24.422 -8.398 1 92.81 143 GLY A C 1
ATOM 1077 O O . GLY A 1 143 ? -15.141 -24.016 -8.789 1 92.81 143 GLY A O 1
ATOM 1078 N N . PRO A 1 144 ? -17.359 -24.109 -9.016 1 89.25 144 PRO A N 1
ATOM 1079 C CA . PRO A 1 144 ? -17.328 -23.375 -10.289 1 89.25 144 PRO A CA 1
ATOM 1080 C C . PRO A 1 144 ? -16.938 -21.922 -10.117 1 89.25 144 PRO A C 1
ATOM 1082 O O . PRO A 1 144 ? -16.516 -21.266 -11.078 1 89.25 144 PRO A O 1
ATOM 1085 N N . SER A 1 145 ? -16.969 -21.422 -8.93 1 84.56 145 SER A N 1
ATOM 1086 C CA . SER A 1 145 ? -16.703 -20 -8.703 1 84.56 145 SER A CA 1
ATOM 1087 C C . SER A 1 145 ? -15.492 -19.812 -7.797 1 84.56 145 SER A C 1
ATOM 1089 O O . SER A 1 145 ? -15.133 -20.719 -7.035 1 84.56 145 SER A O 1
ATOM 1091 N N . ARG A 1 146 ? -14.945 -18.578 -7.926 1 82.38 146 ARG A N 1
ATOM 1092 C CA . ARG A 1 146 ? -13.828 -18.234 -7.051 1 82.38 146 ARG A CA 1
ATOM 1093 C C . ARG A 1 146 ? -14.266 -18.219 -5.59 1 82.38 146 ARG A C 1
ATOM 1095 O O . ARG A 1 146 ? -15.453 -18.062 -5.293 1 82.38 146 ARG A O 1
ATOM 1102 N N . GLY A 1 147 ? -13.234 -18.5 -4.742 1 77.44 147 GLY A N 1
ATOM 1103 C CA . GLY A 1 147 ? -13.555 -18.438 -3.328 1 77.44 147 GLY A CA 1
ATOM 1104 C C . GLY A 1 147 ? -12.883 -19.516 -2.506 1 77.44 147 GLY A C 1
ATOM 1105 O O . GLY A 1 147 ? -11.977 -20.203 -2.992 1 77.44 147 GLY A O 1
ATOM 1106 N N . GLY A 1 148 ? -13.25 -19.531 -1.181 1 73.31 148 GLY A N 1
ATOM 1107 C CA . GLY A 1 148 ? -12.75 -20.562 -0.273 1 73.31 148 GLY A CA 1
ATOM 1108 C C . GLY A 1 148 ? -11.391 -20.234 0.304 1 73.31 148 GLY A C 1
ATOM 1109 O O . GLY A 1 148 ? -10.719 -21.109 0.852 1 73.31 148 GLY A O 1
ATOM 1110 N N . TYR A 1 149 ? -11.023 -19.062 0.126 1 77.75 149 TYR A N 1
ATOM 1111 C CA . TYR A 1 149 ? -9.68 -18.703 0.545 1 77.75 149 TYR A CA 1
ATOM 1112 C C . TYR A 1 149 ? -9.531 -18.797 2.059 1 77.75 149 TYR A C 1
ATOM 1114 O O . TYR A 1 149 ? -10.492 -18.562 2.797 1 77.75 149 TYR A O 1
ATOM 1122 N N . GLN A 1 150 ? -8.406 -19.219 2.516 1 76.06 150 GLN A N 1
ATOM 1123 C CA . GLN A 1 150 ? -8.062 -19.359 3.926 1 76.06 150 GLN A CA 1
ATOM 1124 C C . GLN A 1 150 ? -6.742 -18.672 4.25 1 76.06 150 GLN A C 1
ATOM 1126 O O . GLN A 1 150 ? -6.234 -17.891 3.445 1 76.06 150 GLN A O 1
ATOM 1131 N N . SER A 1 151 ? -6.344 -18.891 5.488 1 76.88 151 SER A N 1
ATOM 1132 C CA . SER A 1 151 ? -5.027 -18.375 5.859 1 76.88 151 SER A CA 1
ATOM 1133 C C . SER A 1 151 ? -3.926 -19.062 5.051 1 76.88 151 SER A C 1
ATOM 1135 O O . SER A 1 151 ? -4.117 -20.156 4.527 1 76.88 151 SER A O 1
ATOM 1137 N N . ALA A 1 152 ? -2.836 -18.406 4.934 1 76 152 ALA A N 1
ATOM 1138 C CA . ALA A 1 152 ? -1.748 -18.891 4.086 1 76 152 ALA A CA 1
ATOM 1139 C C . ALA A 1 152 ? -1.309 -20.281 4.508 1 76 152 ALA A C 1
ATOM 1141 O O . ALA A 1 152 ? -1.198 -21.188 3.672 1 76 152 ALA A O 1
ATOM 1142 N N . PRO A 1 153 ? -1.193 -20.516 5.766 1 78.12 153 PRO A N 1
ATOM 1143 C CA . PRO A 1 153 ? -0.797 -21.875 6.145 1 78.12 153 PRO A CA 1
ATOM 1144 C C . PRO A 1 153 ? -1.9 -22.906 5.895 1 78.12 153 PRO A C 1
ATOM 1146 O O . PRO A 1 153 ? -1.612 -24.078 5.621 1 78.12 153 PRO A O 1
ATOM 1149 N N . ALA A 1 154 ? -3.037 -22.469 5.859 1 87.81 154 ALA A N 1
ATOM 1150 C CA . ALA A 1 154 ? -4.164 -23.391 5.695 1 87.81 154 ALA A CA 1
ATOM 1151 C C . ALA A 1 154 ? -4.305 -23.828 4.242 1 87.81 154 ALA A C 1
ATOM 1153 O O . ALA A 1 154 ? -4.957 -24.828 3.951 1 87.81 154 ALA A O 1
ATOM 1154 N N . GLU A 1 155 ? -3.641 -23.156 3.381 1 91.38 155 GLU A N 1
ATOM 1155 C CA . GLU A 1 155 ? -3.721 -23.5 1.962 1 91.38 155 GLU A CA 1
ATOM 1156 C C . GLU A 1 155 ? -3.07 -24.844 1.677 1 91.38 155 GLU A C 1
ATOM 1158 O O . GLU A 1 155 ? -3.514 -25.578 0.79 1 91.38 155 GLU A O 1
ATOM 1163 N N . TRP A 1 156 ? -2.049 -25.219 2.436 1 94.81 156 TRP A N 1
ATOM 1164 C CA . TRP A 1 156 ? -1.385 -26.5 2.219 1 94.81 156 TRP A CA 1
ATOM 1165 C C . TRP A 1 156 ? -2.258 -27.656 2.699 1 94.81 156 TRP A C 1
ATOM 1167 O O . TRP A 1 156 ? -2.176 -28.766 2.172 1 94.81 156 TRP A O 1
ATOM 1177 N N . GLU A 1 157 ? -3.041 -27.344 3.74 1 94.25 157 GLU A N 1
ATOM 1178 C CA . GLU A 1 157 ? -4.016 -28.359 4.133 1 94.25 157 GLU A CA 1
ATOM 1179 C C . GLU A 1 157 ? -5.055 -28.578 3.037 1 94.25 157 GLU A C 1
ATOM 1181 O O . GLU A 1 157 ? -5.422 -29.719 2.744 1 94.25 157 GLU A O 1
ATOM 1186 N N . ARG A 1 158 ? -5.484 -27.531 2.424 1 94.25 158 ARG A N 1
ATOM 1187 C CA . ARG A 1 158 ? -6.406 -27.625 1.296 1 94.25 158 ARG A CA 1
ATOM 1188 C C . ARG A 1 158 ? -5.766 -28.375 0.13 1 94.25 158 ARG A C 1
ATOM 1190 O O . ARG A 1 158 ? -6.422 -29.188 -0.524 1 94.25 158 ARG A O 1
ATOM 1197 N N . PHE A 1 159 ? -4.508 -28.125 -0.049 1 96.94 159 PHE A N 1
ATOM 1198 C CA . PHE A 1 159 ? -3.762 -28.797 -1.104 1 96.94 159 PHE A CA 1
ATOM 1199 C C . PHE A 1 159 ? -3.738 -30.297 -0.872 1 96.94 159 PHE A C 1
ATOM 1201 O O . PHE A 1 159 ? -4.031 -31.078 -1.78 1 96.94 159 PHE A O 1
ATOM 1208 N N . ARG A 1 160 ? -3.451 -30.672 0.37 1 97.25 160 ARG A N 1
ATOM 1209 C CA . ARG A 1 160 ? -3.355 -32.094 0.713 1 97.25 160 ARG A CA 1
ATOM 1210 C C . ARG A 1 160 ? -4.699 -32.781 0.538 1 97.25 160 ARG A C 1
ATOM 1212 O O . ARG A 1 160 ? -4.762 -33.906 0.026 1 97.25 160 ARG A O 1
ATOM 1219 N N . GLN A 1 161 ? -5.672 -32.125 0.927 1 96.69 161 GLN A N 1
ATOM 1220 C CA . GLN A 1 161 ? -7.012 -32.688 0.812 1 96.69 161 GLN A CA 1
ATOM 1221 C C . GLN A 1 161 ? -7.41 -32.875 -0.651 1 96.69 161 GLN A C 1
ATOM 1223 O O . GLN A 1 161 ? -7.973 -33.906 -1.027 1 96.69 161 GLN A O 1
ATOM 1228 N N . LEU A 1 162 ? -7.105 -31.891 -1.435 1 97.31 162 LEU A N 1
ATOM 1229 C CA . LEU A 1 162 ? -7.426 -31.984 -2.854 1 97.31 162 LEU A CA 1
ATOM 1230 C C . LEU A 1 162 ? -6.59 -33.062 -3.527 1 97.31 162 LEU A C 1
ATOM 1232 O O . LEU A 1 162 ? -7.086 -33.812 -4.391 1 97.31 162 LEU A O 1
ATOM 1236 N N . ALA A 1 163 ? -5.316 -33.125 -3.154 1 98.12 163 ALA A N 1
ATOM 1237 C CA . ALA A 1 163 ? -4.441 -34.156 -3.697 1 98.12 163 ALA A CA 1
ATOM 1238 C C . ALA A 1 163 ? -4.98 -35.562 -3.387 1 98.12 163 ALA A C 1
ATOM 1240 O O . ALA A 1 163 ? -4.902 -36.469 -4.223 1 98.12 163 ALA A O 1
ATOM 1241 N N . ALA A 1 164 ? -5.523 -35.719 -2.203 1 97.75 164 ALA A N 1
ATOM 1242 C CA . ALA A 1 164 ? -6.09 -37 -1.794 1 97.75 164 ALA A CA 1
ATOM 1243 C C . ALA A 1 164 ? -7.367 -37.312 -2.57 1 97.75 164 ALA A C 1
ATOM 1245 O O . ALA A 1 164 ? -7.613 -38.469 -2.939 1 97.75 164 ALA A O 1
ATOM 1246 N N . ALA A 1 165 ? -8.141 -36.281 -2.85 1 97.25 165 ALA A N 1
ATOM 1247 C CA . ALA A 1 165 ? -9.469 -36.469 -3.426 1 97.25 165 ALA A CA 1
ATOM 1248 C C . ALA A 1 165 ? -9.406 -36.531 -4.949 1 97.25 165 ALA A C 1
ATOM 1250 O O . ALA A 1 165 ? -10.195 -37.25 -5.574 1 97.25 165 ALA A O 1
ATOM 1251 N N . ALA A 1 166 ? -8.469 -35.844 -5.539 1 97.69 166 ALA A N 1
ATOM 1252 C CA . ALA A 1 166 ? -8.516 -35.688 -6.992 1 97.69 166 ALA A CA 1
ATOM 1253 C C . ALA A 1 166 ? -7.16 -36 -7.621 1 97.69 166 ALA A C 1
ATOM 1255 O O . ALA A 1 166 ? -7.027 -36.031 -8.844 1 97.69 166 ALA A O 1
ATOM 1256 N N . GLY A 1 167 ? -6.109 -36.312 -6.773 1 97.44 167 GLY A N 1
ATOM 1257 C CA . GLY A 1 167 ? -4.777 -36.562 -7.293 1 97.44 167 GLY A CA 1
ATOM 1258 C C . GLY A 1 167 ? -3.834 -35.406 -7.152 1 97.44 167 GLY A C 1
ATOM 1259 O O . GLY A 1 167 ? -4.262 -34.25 -7.203 1 97.44 167 GLY A O 1
ATOM 1260 N N . GLU A 1 168 ? -2.596 -35.719 -7.094 1 97.69 168 GLU A N 1
ATOM 1261 C CA . GLU A 1 168 ? -1.581 -34.688 -6.848 1 97.69 168 GLU A CA 1
ATOM 1262 C C . GLU A 1 168 ? -1.467 -33.719 -8.031 1 97.69 168 GLU A C 1
ATOM 1264 O O . GLU A 1 168 ? -1.268 -32.531 -7.84 1 97.69 168 GLU A O 1
ATOM 1269 N N . ALA A 1 169 ? -1.546 -34.25 -9.203 1 98.12 169 ALA A N 1
ATOM 1270 C CA . ALA A 1 169 ? -1.422 -33.406 -10.383 1 98.12 169 ALA A CA 1
ATOM 1271 C C . ALA A 1 169 ? -2.52 -32.344 -10.414 1 98.12 169 ALA A C 1
ATOM 1273 O O . ALA A 1 169 ? -2.248 -31.172 -10.664 1 98.12 169 ALA A O 1
ATOM 1274 N N . VAL A 1 170 ? -3.73 -32.75 -10.133 1 98.25 170 VAL A N 1
ATOM 1275 C CA . VAL A 1 170 ? -4.859 -31.812 -10.102 1 98.25 170 VAL A CA 1
ATOM 1276 C C . VAL A 1 170 ? -4.641 -30.766 -9.008 1 98.25 170 VAL A C 1
ATOM 1278 O O . VAL A 1 170 ? -4.918 -29.594 -9.211 1 98.25 170 VAL A O 1
ATOM 1281 N N . ALA A 1 171 ? -4.121 -31.188 -7.871 1 98.5 171 ALA A N 1
ATOM 1282 C CA . ALA A 1 171 ? -3.867 -30.281 -6.766 1 98.5 171 ALA A CA 1
ATOM 1283 C C . ALA A 1 171 ? -2.826 -29.234 -7.152 1 98.5 171 ALA A C 1
ATOM 1285 O O . ALA A 1 171 ? -3.012 -28.031 -6.895 1 98.5 171 ALA A O 1
ATOM 1286 N N . VAL A 1 172 ? -1.77 -29.656 -7.801 1 98.69 172 VAL A N 1
ATOM 1287 C CA . VAL A 1 172 ? -0.721 -28.75 -8.242 1 98.69 172 VAL A CA 1
ATOM 1288 C C . VAL A 1 172 ? -1.29 -27.75 -9.25 1 98.69 172 VAL A C 1
ATOM 1290 O O . VAL A 1 172 ? -1.06 -26.547 -9.148 1 98.69 172 VAL A O 1
ATOM 1293 N N . GLU A 1 173 ? -2.078 -28.234 -10.148 1 98.56 173 GLU A N 1
ATOM 1294 C CA . GLU A 1 173 ? -2.623 -27.422 -11.234 1 98.56 173 GLU A CA 1
ATOM 1295 C C . GLU A 1 173 ? -3.654 -26.438 -10.719 1 98.56 173 GLU A C 1
ATOM 1297 O O . GLU A 1 173 ? -3.951 -25.438 -11.375 1 98.56 173 GLU A O 1
ATOM 1302 N N . SER A 1 174 ? -4.152 -26.656 -9.531 1 97.56 174 SER A N 1
ATOM 1303 C CA . SER A 1 174 ? -5.254 -25.859 -9 1 97.56 174 SER A CA 1
ATOM 1304 C C . SER A 1 174 ? -4.738 -24.703 -8.164 1 97.56 174 SER A C 1
ATOM 1306 O O . SER A 1 174 ? -5.523 -23.875 -7.691 1 97.56 174 SER A O 1
ATOM 1308 N N . CYS A 1 175 ? -3.455 -24.547 -8.023 1 96.75 175 CYS A N 1
ATOM 1309 C CA . CYS A 1 175 ? -2.895 -23.562 -7.113 1 96.75 175 CYS A CA 1
ATOM 1310 C C . CYS A 1 175 ? -2.1 -22.516 -7.879 1 96.75 175 CYS A C 1
ATOM 1312 O O . CYS A 1 175 ? -1.593 -22.781 -8.969 1 96.75 175 CYS A O 1
ATOM 1314 N N . LEU A 1 176 ? -2.078 -21.266 -7.309 1 94.88 176 LEU A N 1
ATOM 1315 C CA . LEU A 1 176 ? -1.072 -20.25 -7.648 1 94.88 176 LEU A CA 1
ATOM 1316 C C . LEU A 1 176 ? 0.174 -20.422 -6.785 1 94.88 176 LEU A C 1
ATOM 1318 O O . LEU A 1 176 ? 0.074 -20.609 -5.57 1 94.88 176 LEU A O 1
ATOM 1322 N N . TRP A 1 177 ? 1.321 -20.359 -7.465 1 96.94 177 TRP A N 1
ATOM 1323 C CA . TRP A 1 177 ? 2.52 -20.797 -6.762 1 96.94 177 TRP A CA 1
ATOM 1324 C C . TRP A 1 177 ? 3.539 -19.672 -6.656 1 96.94 177 TRP A C 1
ATOM 1326 O O . TRP A 1 177 ? 3.83 -19 -7.645 1 96.94 177 TRP A O 1
ATOM 1336 N N . GLY A 1 178 ? 4.035 -19.531 -5.398 1 96.06 178 GLY A N 1
ATOM 1337 C CA . GLY A 1 178 ? 5.301 -18.844 -5.176 1 96.06 178 GLY A CA 1
ATOM 1338 C C . GLY A 1 178 ? 5.188 -17.344 -5.258 1 96.06 178 GLY A C 1
ATOM 1339 O O . GLY A 1 178 ? 4.113 -16.781 -5.043 1 96.06 178 GLY A O 1
ATOM 1340 N N . LEU A 1 179 ? 6.324 -16.672 -5.523 1 95.88 179 LEU A N 1
ATOM 1341 C CA . LEU A 1 179 ? 6.551 -15.234 -5.484 1 95.88 179 LEU A CA 1
ATOM 1342 C C . LEU A 1 179 ? 5.691 -14.516 -6.516 1 95.88 179 LEU A C 1
ATOM 1344 O O . LEU A 1 179 ? 5.215 -13.406 -6.273 1 95.88 179 LEU A O 1
ATOM 1348 N N . PHE A 1 180 ? 5.469 -15.203 -7.668 1 95.94 180 PHE A N 1
ATOM 1349 C CA . PHE A 1 180 ? 4.797 -14.531 -8.773 1 95.94 180 PHE A CA 1
ATOM 1350 C C . PHE A 1 180 ? 3.414 -15.125 -9.008 1 95.94 180 PHE A C 1
ATOM 1352 O O . PHE A 1 180 ? 2.793 -14.875 -10.039 1 95.94 180 PHE A O 1
ATOM 1359 N N . ARG A 1 181 ? 3.012 -15.992 -8.156 1 93.06 181 ARG A N 1
ATOM 1360 C CA . ARG A 1 181 ? 1.688 -16.609 -8.234 1 93.06 181 ARG A CA 1
ATOM 1361 C C . ARG A 1 181 ? 1.465 -17.25 -9.594 1 93.06 181 ARG A C 1
ATOM 1363 O O . ARG A 1 181 ? 0.453 -17 -10.25 1 93.06 181 ARG A O 1
ATOM 1370 N N . LEU A 1 182 ? 2.348 -18.031 -9.969 1 96.69 182 LEU A N 1
ATOM 1371 C CA . LEU A 1 182 ? 2.24 -18.734 -11.242 1 96.69 182 LEU A CA 1
ATOM 1372 C C . LEU A 1 182 ? 1.205 -19.859 -11.156 1 96.69 182 LEU A C 1
ATOM 1374 O O . LEU A 1 182 ? 1.265 -20.688 -10.25 1 96.69 182 LEU A O 1
ATOM 1378 N N . PRO A 1 183 ? 0.293 -19.875 -12.086 1 96.44 183 PRO A N 1
ATOM 1379 C CA . PRO A 1 183 ? -0.683 -20.953 -12.07 1 96.44 183 PRO A CA 1
ATOM 1380 C C . PRO A 1 183 ? -0.054 -22.312 -12.367 1 96.44 183 PRO A C 1
ATOM 1382 O O . PRO A 1 183 ? 0.732 -22.438 -13.312 1 96.44 183 PRO A O 1
ATOM 1385 N N . GLY A 1 184 ? -0.429 -23.266 -11.539 1 98.19 184 GLY A N 1
ATOM 1386 C CA . GLY A 1 184 ? 0.152 -24.578 -11.703 1 98.19 184 GLY A CA 1
ATOM 1387 C C . GLY A 1 184 ? -0.236 -25.25 -13.008 1 98.19 184 GLY A C 1
ATOM 1388 O O . GLY A 1 184 ? 0.518 -26.062 -13.539 1 98.19 184 GLY A O 1
ATOM 1389 N N . PHE A 1 185 ? -1.406 -24.922 -13.547 1 97.62 185 PHE A N 1
ATOM 1390 C CA . PHE A 1 185 ? -1.863 -25.578 -14.773 1 97.62 185 PHE A CA 1
ATOM 1391 C C . PHE A 1 185 ? -1.072 -25.078 -15.969 1 97.62 185 PHE A C 1
ATOM 1393 O O . PHE A 1 185 ? -1.224 -25.594 -17.078 1 97.62 185 PHE A O 1
ATOM 1400 N N . TYR A 1 186 ? -0.084 -24.219 -15.844 1 97.12 186 TYR A N 1
ATOM 1401 C CA . TYR A 1 186 ? 0.775 -23.719 -16.906 1 97.12 186 TYR A CA 1
ATOM 1402 C C . TYR A 1 186 ? 2 -24.609 -17.094 1 97.12 186 TYR A C 1
ATOM 1404 O O . TYR A 1 186 ? 2.834 -24.375 -17.969 1 97.12 186 TYR A O 1
ATOM 1412 N N . TRP A 1 187 ? 2.131 -25.672 -16.328 1 97.62 187 TRP A N 1
ATOM 1413 C CA . TRP A 1 187 ? 3.373 -26.438 -16.328 1 97.62 187 TRP A CA 1
ATOM 1414 C C . TRP A 1 187 ? 3.721 -26.906 -17.734 1 97.62 187 TRP A C 1
ATOM 1416 O O . TRP A 1 187 ? 4.887 -26.891 -18.141 1 97.62 187 TRP A O 1
ATOM 1426 N N . ARG A 1 188 ? 2.736 -27.266 -18.531 1 96.44 188 ARG A N 1
ATOM 1427 C CA . ARG A 1 188 ? 3.01 -27.75 -19.875 1 96.44 188 ARG A CA 1
ATOM 1428 C C . ARG A 1 188 ? 3.432 -26.609 -20.797 1 96.44 188 ARG A C 1
ATOM 1430 O O . ARG A 1 188 ? 4.406 -26.734 -21.547 1 96.44 188 ARG A O 1
ATOM 1437 N N . GLU A 1 189 ? 2.721 -25.562 -20.688 1 96.06 189 GLU A N 1
ATOM 1438 C CA . GLU A 1 189 ? 3.037 -24.406 -21.5 1 96.06 189 GLU A CA 1
ATOM 1439 C C . GLU A 1 189 ? 4.43 -23.859 -21.188 1 96.06 189 GLU A C 1
ATOM 1441 O O . GLU A 1 189 ? 5.109 -23.328 -22.062 1 96.06 189 GLU A O 1
ATOM 1446 N N . LEU A 1 190 ? 4.891 -24.062 -19.984 1 97.31 190 LEU A N 1
ATOM 1447 C CA . LEU A 1 190 ? 6.176 -23.531 -19.531 1 97.31 190 LEU A CA 1
ATOM 1448 C C . LEU A 1 190 ? 7.277 -24.578 -19.703 1 97.31 190 LEU A C 1
ATOM 1450 O O . LEU A 1 190 ? 8.383 -24.406 -19.172 1 97.31 190 LEU A O 1
ATOM 1454 N N . ALA A 1 191 ? 6.957 -25.719 -20.297 1 96.56 191 ALA A N 1
ATOM 1455 C CA . ALA A 1 191 ? 7.91 -26.719 -20.75 1 96.56 191 ALA A CA 1
ATOM 1456 C C . ALA A 1 191 ? 8.477 -27.5 -19.562 1 96.56 191 ALA A C 1
ATOM 1458 O O . ALA A 1 191 ? 9.656 -27.875 -19.562 1 96.56 191 ALA A O 1
ATOM 1459 N N . TYR A 1 192 ? 7.73 -27.594 -18.562 1 97.94 192 TYR A N 1
ATOM 1460 C CA . TYR A 1 192 ? 8.062 -28.578 -17.547 1 97.94 192 TYR A CA 1
ATOM 1461 C C . TYR A 1 192 ? 7.617 -29.969 -17.969 1 97.94 192 TYR A C 1
ATOM 1463 O O . TYR A 1 192 ? 6.68 -30.125 -18.75 1 97.94 192 TYR A O 1
ATOM 1471 N N . ALA A 1 193 ? 8.258 -31 -17.422 1 98 193 ALA A N 1
ATOM 1472 C CA . ALA A 1 193 ? 7.953 -32.375 -17.812 1 98 193 ALA A CA 1
ATOM 1473 C C . ALA A 1 193 ? 6.562 -32.781 -17.344 1 98 193 ALA A C 1
ATOM 1475 O O . ALA A 1 193 ? 5.855 -33.5 -18.047 1 98 193 ALA A O 1
ATOM 1476 N N . ASP A 1 194 ? 6.203 -32.406 -16.141 1 97.81 194 ASP A N 1
ATOM 1477 C CA . ASP A 1 194 ? 4.887 -32.688 -15.562 1 97.81 194 ASP A CA 1
ATOM 1478 C C . ASP A 1 194 ? 4.598 -31.734 -14.398 1 97.81 194 ASP A C 1
ATOM 1480 O O . ASP A 1 194 ? 5.395 -30.844 -14.102 1 97.81 194 ASP A O 1
ATOM 1484 N N . ALA A 1 195 ? 3.453 -31.875 -13.781 1 98.12 195 ALA A N 1
ATOM 1485 C CA . ALA A 1 195 ? 3.037 -31.047 -12.656 1 98.12 195 ALA A CA 1
ATOM 1486 C C . ALA A 1 195 ? 3.979 -31.219 -11.469 1 98.12 195 ALA A C 1
ATOM 1488 O O . ALA A 1 195 ? 4.23 -30.25 -10.734 1 98.12 195 ALA A O 1
ATOM 1489 N N . GLY A 1 196 ? 4.453 -32.406 -11.305 1 98.12 196 GLY A N 1
ATOM 1490 C CA . GLY A 1 196 ? 5.379 -32.656 -10.219 1 98.12 196 GLY A CA 1
ATOM 1491 C C . GLY A 1 196 ? 6.684 -31.906 -10.336 1 98.12 196 GLY A C 1
ATOM 1492 O O . GLY A 1 196 ? 7.184 -31.359 -9.344 1 98.12 196 GLY A O 1
ATOM 1493 N N . GLU A 1 197 ? 7.234 -31.891 -11.508 1 98.31 197 GLU A N 1
ATOM 1494 C CA . GLU A 1 197 ? 8.461 -31.125 -11.734 1 98.31 197 GLU A CA 1
ATOM 1495 C C . GLU A 1 197 ? 8.242 -29.641 -11.477 1 98.31 197 GLU A C 1
ATOM 1497 O O . GLU A 1 197 ? 9.102 -28.969 -10.906 1 98.31 197 GLU A O 1
ATOM 1502 N N . PHE A 1 198 ? 7.129 -29.203 -11.977 1 98.62 198 PHE A N 1
ATOM 1503 C CA . PHE A 1 198 ? 6.77 -27.812 -11.742 1 98.62 198 PHE A CA 1
ATOM 1504 C C . PHE A 1 198 ? 6.727 -27.516 -10.25 1 98.62 198 PHE A C 1
ATOM 1506 O O . PHE A 1 198 ? 7.32 -26.547 -9.789 1 98.62 198 PHE A O 1
ATOM 1513 N N . ARG A 1 199 ? 6 -28.312 -9.508 1 98.62 199 ARG A N 1
ATOM 1514 C CA . ARG A 1 199 ? 5.887 -28.125 -8.062 1 98.62 199 ARG A CA 1
ATOM 1515 C C . ARG A 1 199 ? 7.266 -28.109 -7.406 1 98.62 199 ARG A C 1
ATOM 1517 O O . ARG A 1 199 ? 7.547 -27.25 -6.574 1 98.62 199 ARG A O 1
ATOM 1524 N N . LEU A 1 200 ? 8.094 -29.047 -7.773 1 98.31 200 LEU A N 1
ATOM 1525 C CA . LEU A 1 200 ? 9.43 -29.125 -7.195 1 98.31 200 LEU A CA 1
ATOM 1526 C C . LEU A 1 200 ? 10.219 -27.844 -7.449 1 98.31 200 LEU A C 1
ATOM 1528 O O . LEU A 1 200 ? 10.938 -27.375 -6.566 1 98.31 200 LEU A O 1
ATOM 1532 N N . ALA A 1 201 ? 10.086 -27.297 -8.609 1 98.44 201 ALA A N 1
ATOM 1533 C CA . ALA A 1 201 ? 10.766 -26.047 -8.945 1 98.44 201 ALA A CA 1
ATOM 1534 C C . ALA A 1 201 ? 10.266 -24.891 -8.078 1 98.44 201 ALA A C 1
ATOM 1536 O O . ALA A 1 201 ? 11.055 -24.094 -7.586 1 98.44 201 ALA A O 1
ATOM 1537 N N . MET A 1 202 ? 8.922 -24.812 -7.887 1 98.38 202 MET A N 1
ATOM 1538 C CA . MET A 1 202 ? 8.32 -23.734 -7.105 1 98.38 202 MET A CA 1
ATOM 1539 C C . MET A 1 202 ? 8.695 -23.859 -5.633 1 98.38 202 MET A C 1
ATOM 1541 O O . MET A 1 202 ? 8.719 -22.859 -4.914 1 98.38 202 MET A O 1
ATOM 1545 N N . GLU A 1 203 ? 9.016 -25.094 -5.215 1 98.19 203 GLU A N 1
ATOM 1546 C CA . GLU A 1 203 ? 9.312 -25.312 -3.805 1 98.19 203 GLU A CA 1
ATOM 1547 C C . GLU A 1 203 ? 10.805 -25.203 -3.527 1 98.19 203 GLU A C 1
ATOM 1549 O O . GLU A 1 203 ? 11.234 -25.266 -2.373 1 98.19 203 GLU A O 1
ATOM 1554 N N . ARG A 1 204 ? 11.609 -25.016 -4.535 1 97.81 204 ARG A N 1
ATOM 1555 C CA . ARG A 1 204 ? 13.062 -25.016 -4.379 1 97.81 204 ARG A CA 1
ATOM 1556 C C . ARG A 1 204 ? 13.555 -23.688 -3.832 1 97.81 204 ARG A C 1
ATOM 1558 O O . ARG A 1 204 ? 14.164 -23.625 -2.76 1 97.81 204 ARG A O 1
ATOM 1565 N N . ASP A 1 205 ? 13.367 -22.641 -4.594 1 97.5 205 ASP A N 1
ATOM 1566 C CA . ASP A 1 205 ? 13.781 -21.281 -4.211 1 97.5 205 ASP A CA 1
ATOM 1567 C C . ASP A 1 205 ? 13.133 -20.234 -5.113 1 97.5 205 ASP A C 1
ATOM 1569 O O . ASP A 1 205 ? 12.414 -20.578 -6.059 1 97.5 205 ASP A O 1
ATOM 1573 N N . GLU A 1 206 ? 13.305 -18.969 -4.781 1 97.56 206 GLU A N 1
ATOM 1574 C CA . GLU A 1 206 ? 12.672 -17.891 -5.535 1 97.56 206 GLU A CA 1
ATOM 1575 C C . GLU A 1 206 ? 13.328 -17.719 -6.902 1 97.56 206 GLU A C 1
ATOM 1577 O O . GLU A 1 206 ? 12.695 -17.219 -7.84 1 97.56 206 GLU A O 1
ATOM 1582 N N . ALA A 1 207 ? 14.594 -18.141 -7.059 1 97.94 207 ALA A N 1
ATOM 1583 C CA . ALA A 1 207 ? 15.227 -18.141 -8.375 1 97.94 207 ALA A CA 1
ATOM 1584 C C . ALA A 1 207 ? 14.5 -19.078 -9.328 1 97.94 207 ALA A C 1
ATOM 1586 O O . ALA A 1 207 ? 14.305 -18.766 -10.508 1 97.94 207 ALA A O 1
ATOM 1587 N N . SER A 1 208 ? 14.133 -20.234 -8.781 1 98.5 208 SER A N 1
ATOM 1588 C CA . SER A 1 208 ? 13.367 -21.188 -9.578 1 98.5 208 SER A CA 1
ATOM 1589 C C . SER A 1 208 ? 11.977 -20.641 -9.906 1 98.5 208 SER A C 1
ATOM 1591 O O . SER A 1 208 ? 11.461 -20.859 -11 1 98.5 208 SER A O 1
ATOM 1593 N N . GLN A 1 209 ? 11.414 -19.953 -9 1 98.44 209 GLN A N 1
ATOM 1594 C CA . GLN A 1 209 ? 10.125 -19.312 -9.25 1 98.44 209 GLN A CA 1
ATOM 1595 C C . GLN A 1 209 ? 10.242 -18.234 -10.328 1 98.44 209 GLN A C 1
ATOM 1597 O O . GLN A 1 209 ? 9.367 -18.109 -11.18 1 98.44 209 GLN A O 1
ATOM 1602 N N . LEU A 1 210 ? 11.32 -17.516 -10.305 1 98.5 210 LEU A N 1
ATOM 1603 C CA . LEU A 1 210 ? 11.602 -16.547 -11.359 1 98.5 210 LEU A CA 1
ATOM 1604 C C . LEU A 1 210 ? 11.75 -17.234 -12.711 1 98.5 210 LEU A C 1
ATOM 1606 O O . LEU A 1 210 ? 11.289 -16.703 -13.727 1 98.5 210 LEU A O 1
ATOM 1610 N N . GLU A 1 211 ? 12.406 -18.359 -12.688 1 98.44 211 GLU A N 1
ATOM 1611 C CA . GLU A 1 211 ? 12.555 -19.094 -13.945 1 98.44 211 GLU A CA 1
ATOM 1612 C C . GLU A 1 211 ? 11.195 -19.422 -14.555 1 98.44 211 GLU A C 1
ATOM 1614 O O . GLU A 1 211 ? 11.023 -19.375 -15.773 1 98.44 211 GLU A O 1
ATOM 1619 N N . GLY A 1 212 ? 10.227 -19.781 -13.703 1 98.31 212 GLY A N 1
ATOM 1620 C CA . GLY A 1 212 ? 8.875 -19.953 -14.195 1 98.31 212 GLY A CA 1
ATOM 1621 C C . GLY A 1 212 ? 8.312 -18.719 -14.859 1 98.31 212 GLY A C 1
ATOM 1622 O O . GLY A 1 212 ? 7.695 -18.797 -15.922 1 98.31 212 GLY A O 1
ATOM 1623 N N . LEU A 1 213 ? 8.516 -17.578 -14.297 1 97.88 213 LEU A N 1
ATOM 1624 C CA . LEU A 1 213 ? 8.055 -16.328 -14.867 1 97.88 213 LEU A CA 1
ATOM 1625 C C . LEU A 1 213 ? 8.75 -16.031 -16.188 1 97.88 213 LEU A C 1
ATOM 1627 O O . LEU A 1 213 ? 8.125 -15.516 -17.125 1 97.88 213 LEU A O 1
ATOM 1631 N N . VAL A 1 214 ? 10.023 -16.312 -16.25 1 98.25 214 VAL A N 1
ATOM 1632 C CA . VAL A 1 214 ? 10.812 -16.109 -17.469 1 98.25 214 VAL A CA 1
ATOM 1633 C C . VAL A 1 214 ? 10.234 -16.953 -18.594 1 98.25 214 VAL A C 1
ATOM 1635 O O . VAL A 1 214 ? 10.055 -16.469 -19.719 1 98.25 214 VAL A O 1
ATOM 1638 N N . ARG A 1 215 ? 9.953 -18.172 -18.297 1 98.12 215 ARG A N 1
ATOM 1639 C CA . ARG A 1 215 ? 9.359 -19.062 -19.281 1 98.12 215 ARG A CA 1
ATOM 1640 C C . ARG A 1 215 ? 7.992 -18.547 -19.719 1 98.12 215 ARG A C 1
ATOM 1642 O O . ARG A 1 215 ? 7.637 -18.641 -20.906 1 98.12 215 ARG A O 1
ATOM 1649 N N . LEU A 1 216 ? 7.246 -18 -18.812 1 96.88 216 LEU A N 1
ATOM 1650 C CA . LEU A 1 216 ? 5.953 -17.391 -19.141 1 96.88 216 LEU A CA 1
ATOM 1651 C C . LEU A 1 216 ? 6.125 -16.203 -20.078 1 96.88 216 LEU A C 1
ATOM 1653 O O . LEU A 1 216 ? 5.387 -16.078 -21.062 1 96.88 216 LEU A O 1
ATOM 1657 N N . LEU A 1 217 ? 7.07 -15.359 -19.797 1 96.88 217 LEU A N 1
ATOM 1658 C CA . LEU A 1 217 ? 7.328 -14.188 -20.625 1 96.88 217 LEU A CA 1
ATOM 1659 C C . LEU A 1 217 ? 7.762 -14.594 -22.031 1 96.88 217 LEU A C 1
ATOM 1661 O O . LEU A 1 217 ? 7.375 -13.961 -23.016 1 96.88 217 LEU A O 1
ATOM 1665 N N . ARG A 1 218 ? 8.516 -15.703 -22.141 1 96.62 218 ARG A N 1
ATOM 1666 C CA . ARG A 1 218 ? 8.93 -16.219 -23.438 1 96.62 218 ARG A CA 1
ATOM 1667 C C . ARG A 1 218 ? 7.719 -16.688 -24.25 1 96.62 218 ARG A C 1
ATOM 1669 O O . ARG A 1 218 ? 7.695 -16.562 -25.469 1 96.62 218 ARG A O 1
ATOM 1676 N N . ALA A 1 219 ? 6.785 -17.156 -23.531 1 95.69 219 ALA A N 1
ATOM 1677 C CA . ALA A 1 219 ? 5.582 -17.672 -24.172 1 95.69 219 ALA A CA 1
ATOM 1678 C C . ALA A 1 219 ? 4.617 -16.531 -24.531 1 95.69 219 ALA A C 1
ATOM 1680 O O . ALA A 1 219 ? 3.6 -16.766 -25.188 1 95.69 219 ALA A O 1
ATOM 1681 N N . ARG A 1 220 ? 4.895 -15.336 -24.141 1 95.56 220 ARG A N 1
ATOM 1682 C CA . ARG A 1 220 ? 4.062 -14.156 -24.391 1 95.56 220 ARG A CA 1
ATOM 1683 C C . ARG A 1 220 ? 4.871 -13.055 -25.062 1 95.56 220 ARG A C 1
ATOM 1685 O O . ARG A 1 220 ? 5.09 -11.992 -24.469 1 95.56 220 ARG A O 1
ATOM 1692 N N . PRO A 1 221 ? 5.137 -13.203 -26.328 1 95.75 221 PRO A N 1
ATOM 1693 C CA . PRO A 1 221 ? 6.039 -12.258 -26.984 1 95.75 221 PRO A CA 1
ATOM 1694 C C . PRO A 1 221 ? 5.473 -10.836 -27.047 1 95.75 221 PRO A C 1
ATOM 1696 O O . PRO A 1 221 ? 6.234 -9.867 -27 1 95.75 221 PRO A O 1
ATOM 1699 N N . ASP A 1 222 ? 4.176 -10.711 -27.047 1 96.44 222 ASP A N 1
ATOM 1700 C CA . ASP A 1 222 ? 3.574 -9.383 -27.062 1 96.44 222 ASP A CA 1
ATOM 1701 C C . ASP A 1 222 ? 3.84 -8.633 -25.766 1 96.44 222 ASP A C 1
ATOM 1703 O O . ASP A 1 222 ? 4.188 -7.449 -25.781 1 96.44 222 ASP A O 1
ATOM 1707 N N . LEU A 1 223 ? 3.623 -9.328 -24.719 1 96.31 223 LEU A N 1
ATOM 1708 C CA . LEU A 1 223 ? 3.902 -8.727 -23.422 1 96.31 223 LEU A CA 1
ATOM 1709 C C . LEU A 1 223 ? 5.379 -8.367 -23.297 1 96.31 223 LEU A C 1
ATOM 1711 O O . LEU A 1 223 ? 5.719 -7.266 -22.859 1 96.31 223 LE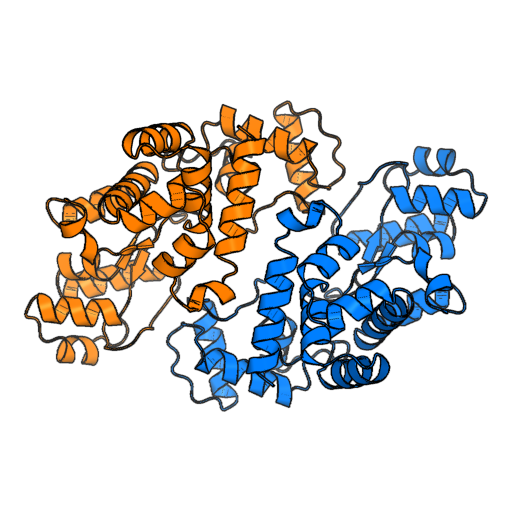U A O 1
ATOM 1715 N N . LEU A 1 224 ? 6.234 -9.242 -23.734 1 97.62 224 LEU A N 1
ATOM 1716 C CA . LEU A 1 224 ? 7.676 -9.039 -23.656 1 97.62 224 LEU A CA 1
ATOM 1717 C C . LEU A 1 224 ? 8.094 -7.816 -24.469 1 97.62 224 LEU A C 1
ATOM 1719 O O . LEU A 1 224 ? 8.93 -7.027 -24.031 1 97.62 224 LEU A O 1
ATOM 1723 N N . GLN A 1 225 ? 7.512 -7.676 -25.578 1 97.56 225 GLN A N 1
ATOM 1724 C CA . GLN A 1 225 ? 7.824 -6.547 -26.438 1 97.56 225 GLN A CA 1
ATOM 1725 C C . GLN A 1 225 ? 7.41 -5.227 -25.797 1 97.56 225 GLN A C 1
ATOM 1727 O O . GLN A 1 225 ? 8.141 -4.238 -25.875 1 97.56 225 GLN A O 1
ATOM 1732 N N . THR A 1 226 ? 6.227 -5.281 -25.172 1 97.5 226 THR A N 1
ATOM 1733 C CA . THR A 1 226 ? 5.77 -4.059 -24.516 1 97.5 226 THR A CA 1
ATOM 1734 C C . THR A 1 226 ? 6.703 -3.67 -23.375 1 97.5 226 THR A C 1
ATOM 1736 O O . THR A 1 226 ? 6.977 -2.488 -23.172 1 97.5 226 THR A O 1
ATOM 1739 N N . LEU A 1 227 ? 7.195 -4.613 -22.672 1 97.81 227 LEU A N 1
ATOM 1740 C CA . LEU A 1 227 ? 8.117 -4.344 -21.578 1 97.81 227 LEU A CA 1
ATOM 1741 C C . LEU A 1 227 ? 9.438 -3.793 -22.094 1 97.81 227 LEU A C 1
ATOM 1743 O O . LEU A 1 227 ? 9.984 -2.83 -21.547 1 97.81 227 LEU A O 1
ATOM 1747 N N . ARG A 1 228 ? 9.914 -4.359 -23.172 1 97.69 228 ARG A N 1
ATOM 1748 C CA . ARG A 1 228 ? 11.18 -3.953 -23.781 1 97.69 228 ARG A CA 1
ATOM 1749 C C . ARG A 1 228 ? 11.125 -2.502 -24.25 1 97.69 228 ARG A C 1
ATOM 1751 O O . ARG A 1 228 ? 12.102 -1.761 -24.109 1 97.69 228 ARG A O 1
ATOM 1758 N N . GLU A 1 229 ? 9.953 -2.143 -24.688 1 97.75 229 GLU A N 1
ATOM 1759 C CA . GLU A 1 229 ? 9.781 -0.806 -25.25 1 97.75 229 GLU A CA 1
ATOM 1760 C C . GLU A 1 229 ? 9.25 0.166 -24.203 1 97.75 229 GLU A C 1
ATOM 1762 O O . GLU A 1 229 ? 8.992 1.335 -24.5 1 97.75 229 GLU A O 1
ATOM 1767 N N . ARG A 1 230 ? 9.008 -0.316 -23.031 1 97.31 230 ARG A N 1
ATOM 1768 C CA . ARG A 1 230 ? 8.516 0.485 -21.922 1 97.31 230 ARG A CA 1
ATOM 1769 C C . ARG A 1 230 ? 7.137 1.062 -22.219 1 97.31 230 ARG A C 1
ATOM 1771 O O . ARG A 1 230 ? 6.855 2.213 -21.875 1 97.31 230 ARG A O 1
ATOM 1778 N N . ARG A 1 231 ? 6.457 0.316 -22.984 1 96.62 231 ARG A N 1
ATOM 1779 C CA . ARG A 1 231 ? 5.055 0.655 -23.203 1 96.62 231 ARG A CA 1
ATOM 1780 C C . ARG A 1 231 ? 4.188 0.15 -22.047 1 96.62 231 ARG A C 1
ATOM 1782 O O . ARG A 1 231 ? 3.395 -0.777 -22.219 1 96.62 231 ARG A O 1
ATOM 1789 N N . TRP A 1 232 ? 4.125 0.829 -21.016 1 94.56 232 TRP A N 1
ATOM 1790 C CA . TRP A 1 232 ? 3.564 0.372 -19.75 1 94.56 232 TRP A CA 1
ATOM 1791 C C . TRP A 1 232 ? 2.049 0.227 -19.844 1 94.56 232 TRP A C 1
ATOM 1793 O O . TRP A 1 232 ? 1.471 -0.704 -19.281 1 94.56 232 TRP A O 1
ATOM 1803 N N . ARG A 1 233 ? 1.406 1.179 -20.516 1 90.06 233 ARG A N 1
ATOM 1804 C CA . ARG A 1 233 ? -0.042 1.096 -20.688 1 90.06 233 ARG A CA 1
ATOM 1805 C C . ARG A 1 233 ? -0.438 -0.18 -21.422 1 90.06 233 ARG A C 1
ATOM 1807 O O . ARG A 1 233 ? -1.377 -0.869 -21.016 1 90.06 233 ARG A O 1
ATOM 1814 N N . ALA A 1 234 ? 0.234 -0.499 -22.422 1 93.69 234 ALA A N 1
ATOM 1815 C CA . ALA A 1 234 ? -0.034 -1.706 -23.203 1 93.69 234 ALA A CA 1
ATOM 1816 C C . ALA A 1 234 ? 0.247 -2.961 -22.391 1 93.69 234 ALA A C 1
ATOM 1818 O O . ALA A 1 234 ? -0.515 -3.93 -22.438 1 93.69 234 ALA A O 1
ATOM 1819 N N . ALA A 1 235 ? 1.365 -2.971 -21.625 1 94.38 235 ALA A N 1
ATOM 1820 C CA . ALA A 1 235 ? 1.705 -4.102 -20.766 1 94.38 235 ALA A CA 1
ATOM 1821 C C . ALA A 1 235 ? 0.604 -4.363 -19.75 1 94.38 235 ALA A C 1
ATOM 1823 O O . ALA A 1 235 ? 0.211 -5.512 -19.531 1 94.38 235 ALA A O 1
ATOM 1824 N N . ALA A 1 236 ? 0.142 -3.229 -19.172 1 91.12 236 ALA A N 1
ATOM 1825 C CA . ALA A 1 236 ? -0.92 -3.33 -18.172 1 91.12 236 ALA A CA 1
ATOM 1826 C C . ALA A 1 236 ? -2.188 -3.926 -18.781 1 91.12 236 ALA A C 1
ATOM 1828 O O . ALA A 1 236 ? -2.846 -4.762 -18.156 1 91.12 236 ALA A O 1
ATOM 1829 N N . ARG A 1 237 ? -2.533 -3.549 -19.938 1 88.31 237 ARG A N 1
ATOM 1830 C CA . ARG A 1 237 ? -3.723 -4.043 -20.625 1 88.31 237 ARG A CA 1
ATOM 1831 C C . ARG A 1 237 ? -3.605 -5.531 -20.922 1 88.31 237 ARG A C 1
ATOM 1833 O O . ARG A 1 237 ? -4.57 -6.281 -20.766 1 88.31 237 ARG A O 1
ATOM 1840 N N . ILE A 1 238 ? -2.459 -5.93 -21.312 1 90.19 238 ILE A N 1
ATOM 1841 C CA . ILE A 1 238 ? -2.244 -7.332 -21.641 1 90.19 238 ILE A CA 1
ATOM 1842 C C . ILE A 1 238 ? -2.301 -8.18 -20.375 1 90.19 238 ILE A C 1
ATOM 1844 O O . ILE A 1 238 ? -2.93 -9.242 -20.359 1 90.19 238 ILE A O 1
ATOM 1848 N N . ARG A 1 239 ? -1.711 -7.625 -19.344 1 86.5 239 ARG A N 1
ATOM 1849 C CA . ARG A 1 239 ? -1.534 -8.422 -18.141 1 86.5 239 ARG A CA 1
ATOM 1850 C C . ARG A 1 239 ? -2.818 -8.469 -17.312 1 86.5 239 ARG A C 1
ATOM 1852 O O . ARG A 1 239 ? -3.168 -9.508 -16.766 1 86.5 239 ARG A O 1
ATOM 1859 N N . GLN A 1 240 ? -3.5 -7.332 -17.156 1 79.25 240 GLN A N 1
ATOM 1860 C CA . GLN A 1 240 ? -4.605 -7.246 -16.203 1 79.25 240 GLN A CA 1
ATOM 1861 C C . GLN A 1 240 ? -5.918 -6.938 -16.906 1 79.25 240 GLN A C 1
ATOM 1863 O O . GLN A 1 240 ? -6.992 -7.012 -16.312 1 79.25 240 GLN A O 1
ATOM 1868 N N . GLY A 1 241 ? -5.844 -6.688 -18.141 1 70.25 241 GLY A N 1
ATOM 1869 C CA . GLY A 1 241 ? -7.059 -6.258 -18.812 1 70.25 241 GLY A CA 1
ATOM 1870 C C . GLY A 1 241 ? -7.598 -4.941 -18.281 1 70.25 241 GLY A C 1
ATOM 1871 O O . GLY A 1 241 ? -6.836 -4.012 -18.016 1 70.25 241 GLY A O 1
ATOM 1872 N N . SER A 1 242 ? -8.953 -4.895 -18.156 1 60.81 242 SER A N 1
ATOM 1873 C CA . SER A 1 242 ? -9.609 -3.656 -17.75 1 60.81 242 SER A CA 1
ATOM 1874 C C . SER A 1 242 ? -9.43 -3.396 -16.25 1 60.81 242 SER A C 1
ATOM 1876 O O . SER A 1 242 ? -9.578 -2.264 -15.797 1 60.81 242 SER A O 1
ATOM 1878 N N . ALA A 1 243 ? -8.992 -4.363 -15.484 1 61.47 243 ALA A N 1
ATOM 1879 C CA . ALA A 1 243 ? -8.82 -4.223 -14.039 1 61.47 243 ALA A CA 1
ATOM 1880 C C . ALA A 1 243 ? -7.523 -3.482 -13.719 1 61.47 243 ALA A C 1
ATOM 1882 O O . ALA A 1 243 ? -7.305 -3.072 -12.57 1 61.47 243 ALA A O 1
ATOM 1883 N N . SER A 1 244 ? -6.852 -3.104 -14.734 1 54.31 244 SER A N 1
ATOM 1884 C CA . SER A 1 244 ? -5.527 -2.518 -14.555 1 54.31 244 SER A CA 1
ATOM 1885 C C . SER A 1 244 ? -5.621 -1.113 -13.961 1 54.31 244 SER A C 1
ATOM 1887 O O . SER A 1 244 ? -4.742 -0.691 -13.211 1 54.31 244 SER A O 1
ATOM 1889 N N . LEU A 1 245 ? -6.578 -0.444 -14.227 1 53.53 245 LEU A N 1
ATOM 1890 C CA . LEU A 1 245 ? -6.695 0.939 -13.773 1 53.53 245 LEU A CA 1
ATOM 1891 C C . LEU A 1 245 ? -6.922 1.004 -12.266 1 53.53 245 LEU A C 1
ATOM 1893 O O . LEU A 1 245 ? -6.379 1.877 -11.594 1 53.53 245 LEU A O 1
ATOM 1897 N N . GLU A 1 246 ? -7.484 -0.019 -11.906 1 60.09 246 GLU A N 1
ATOM 1898 C CA . GLU A 1 246 ? -7.797 -0.009 -10.477 1 60.09 246 GLU A CA 1
ATOM 1899 C C . GLU A 1 246 ? -6.586 -0.415 -9.641 1 60.09 246 GLU A C 1
ATOM 1901 O O . GLU A 1 246 ? -6.449 0.011 -8.492 1 60.09 246 GLU A O 1
ATOM 1906 N N . SER A 1 247 ? -5.754 -1.004 -10.234 1 67.94 247 SER A N 1
ATOM 1907 C CA . SER A 1 247 ? -4.605 -1.535 -9.516 1 67.94 247 SER A CA 1
ATOM 1908 C C . SER A 1 247 ? -3.4 -0.606 -9.633 1 67.94 247 SER A C 1
ATOM 1910 O O . SER A 1 247 ? -2.361 -0.845 -9.016 1 67.94 247 SER A O 1
ATOM 1912 N N . LEU A 1 248 ? -3.586 0.468 -10.344 1 84.12 248 LEU A N 1
ATOM 1913 C CA . LEU A 1 248 ? -2.484 1.395 -10.586 1 84.12 248 LEU A CA 1
ATOM 1914 C C . LEU A 1 248 ? -1.314 0.685 -11.258 1 84.12 248 LEU A C 1
ATOM 1916 O O . LEU A 1 248 ? -0.157 1.064 -11.062 1 84.12 248 LEU A O 1
ATOM 1920 N N . TYR A 1 249 ? -1.566 -0.367 -11.953 1 88.12 249 TYR A N 1
ATOM 1921 C CA . TYR A 1 249 ? -0.546 -1.266 -12.484 1 88.12 249 TYR A CA 1
ATOM 1922 C C . TYR A 1 249 ? 0.434 -0.513 -13.375 1 88.12 249 TYR A C 1
ATOM 1924 O O . TYR A 1 249 ? 1.65 -0.647 -13.219 1 88.12 249 TYR A O 1
ATOM 1932 N N . GLU A 1 250 ? -0.079 0.298 -14.297 1 88.88 250 GLU A N 1
ATOM 1933 C CA . GLU A 1 250 ? 0.758 1.067 -15.211 1 88.88 250 GLU A CA 1
ATOM 1934 C C . GLU A 1 250 ? 1.712 1.983 -14.445 1 88.88 250 GLU A C 1
ATOM 1936 O O . GLU A 1 250 ? 2.91 2.018 -14.734 1 88.88 250 GLU A O 1
ATOM 1941 N N . ALA A 1 251 ? 1.199 2.68 -13.531 1 89.62 251 ALA A N 1
ATOM 1942 C CA . ALA A 1 251 ? 1.994 3.635 -12.766 1 89.62 251 ALA A CA 1
ATOM 1943 C C . ALA A 1 251 ? 3.041 2.918 -11.914 1 89.62 251 ALA A C 1
ATOM 1945 O O . ALA A 1 251 ? 4.152 3.422 -11.734 1 89.62 251 ALA A O 1
ATOM 1946 N N . ARG A 1 252 ? 2.656 1.802 -11.398 1 91.56 252 ARG A N 1
ATOM 1947 C CA . ARG A 1 252 ? 3.592 1.019 -10.602 1 91.56 252 ARG A CA 1
ATOM 1948 C C . ARG A 1 252 ? 4.77 0.54 -11.445 1 91.56 252 ARG A C 1
ATOM 1950 O O . ARG A 1 252 ? 5.918 0.582 -11 1 91.56 252 ARG A O 1
ATOM 1957 N N . LEU A 1 253 ? 4.461 0.133 -12.641 1 93.75 253 LEU A N 1
ATOM 1958 C CA . LEU A 1 253 ? 5.508 -0.297 -13.555 1 93.75 253 LEU A CA 1
ATOM 1959 C C . LEU A 1 253 ? 6.48 0.842 -13.844 1 93.75 253 LEU A C 1
ATOM 1961 O O . LEU A 1 253 ? 7.699 0.66 -13.766 1 93.75 253 LEU A O 1
ATOM 1965 N N . ALA A 1 254 ? 5.934 1.94 -14.141 1 92.88 254 ALA A N 1
ATOM 1966 C CA . ALA A 1 254 ? 6.75 3.1 -14.492 1 92.88 254 ALA A CA 1
ATOM 1967 C C . ALA A 1 254 ? 7.613 3.539 -13.312 1 92.88 254 ALA A C 1
ATOM 1969 O O . ALA A 1 254 ? 8.805 3.801 -13.477 1 92.88 254 ALA A O 1
ATOM 1970 N N . ALA A 1 255 ? 7.027 3.59 -12.148 1 91.31 255 ALA A N 1
ATOM 1971 C CA . ALA A 1 255 ? 7.746 4.027 -10.961 1 91.31 255 ALA A CA 1
ATOM 1972 C C . ALA A 1 255 ? 8.859 3.051 -10.602 1 91.31 255 ALA A C 1
ATOM 1974 O O . ALA A 1 255 ? 9.961 3.467 -10.227 1 91.31 255 ALA A O 1
ATOM 1975 N N . ALA A 1 256 ? 8.531 1.826 -10.688 1 93.56 256 ALA A N 1
ATOM 1976 C CA . ALA A 1 256 ? 9.523 0.799 -10.391 1 93.56 256 ALA A CA 1
ATOM 1977 C C . ALA A 1 256 ? 10.68 0.848 -11.383 1 93.56 256 ALA A C 1
ATOM 1979 O O . ALA A 1 256 ? 11.844 0.66 -11 1 93.56 256 ALA A O 1
ATOM 1980 N N . HIS A 1 257 ? 10.367 1.043 -12.617 1 95.94 257 HIS A N 1
ATOM 1981 C CA . HIS A 1 257 ? 11.398 1.154 -13.641 1 95.94 257 HIS A CA 1
ATOM 1982 C C . HIS A 1 257 ? 12.32 2.336 -13.359 1 95.94 257 HIS A C 1
ATOM 1984 O O . HIS A 1 257 ? 13.547 2.201 -13.438 1 95.94 257 HIS A O 1
ATOM 1990 N N . ASP A 1 258 ? 11.742 3.465 -13.062 1 93.25 258 ASP A N 1
ATOM 1991 C CA . ASP A 1 258 ? 12.523 4.664 -12.789 1 93.25 258 ASP A CA 1
ATOM 1992 C C . ASP A 1 258 ? 13.445 4.457 -11.586 1 93.25 258 ASP A C 1
ATOM 1994 O O . ASP A 1 258 ? 14.602 4.883 -11.602 1 93.25 258 ASP A O 1
ATOM 1998 N N . ARG A 1 259 ? 12.961 3.85 -10.617 1 93.19 259 ARG A N 1
ATOM 1999 C CA . ARG A 1 259 ? 13.758 3.559 -9.43 1 93.19 259 ARG A CA 1
ATOM 2000 C C . ARG A 1 259 ? 14.906 2.609 -9.758 1 93.19 259 ARG A C 1
ATOM 2002 O O . ARG A 1 259 ? 16.031 2.805 -9.297 1 93.19 259 ARG A O 1
ATOM 2009 N N . ALA A 1 260 ? 14.586 1.604 -10.531 1 95.25 260 ALA A N 1
ATOM 2010 C CA . ALA A 1 260 ? 15.609 0.639 -10.922 1 95.25 260 ALA A CA 1
ATOM 2011 C C . ALA A 1 260 ? 16.719 1.312 -11.719 1 95.25 260 ALA A C 1
ATOM 2013 O O . ALA A 1 260 ? 17.891 0.984 -11.562 1 95.25 260 ALA A O 1
ATOM 2014 N N . ARG A 1 261 ? 16.359 2.232 -12.539 1 95.06 261 ARG A N 1
ATOM 2015 C CA . ARG A 1 261 ? 17.344 2.957 -13.344 1 95.06 261 ARG A CA 1
ATOM 2016 C C . ARG A 1 261 ? 18.219 3.846 -12.461 1 95.06 261 ARG A C 1
ATOM 2018 O O . ARG A 1 261 ? 19.438 3.924 -12.664 1 95.06 261 ARG A O 1
ATOM 2025 N N . ARG A 1 262 ? 17.562 4.422 -11.539 1 91.94 262 ARG A N 1
ATOM 2026 C CA . ARG A 1 262 ? 18.266 5.348 -10.656 1 91.94 262 ARG A CA 1
ATOM 2027 C C . ARG A 1 262 ? 19.266 4.605 -9.773 1 91.94 262 ARG A C 1
ATOM 2029 O O . ARG A 1 262 ? 20.328 5.133 -9.453 1 91.94 262 ARG A O 1
ATOM 2036 N N . LEU A 1 263 ? 18.922 3.438 -9.391 1 92.94 263 LEU A N 1
ATOM 2037 C CA . LEU A 1 263 ? 19.734 2.701 -8.422 1 92.94 263 LEU A CA 1
ATOM 2038 C C . LEU A 1 263 ? 20.719 1.775 -9.125 1 92.94 263 LEU A C 1
ATOM 2040 O O . LEU A 1 263 ? 21.453 1.026 -8.469 1 92.94 263 LEU A O 1
ATOM 2044 N N . ALA A 1 264 ? 20.734 1.744 -10.398 1 87.19 264 ALA A N 1
ATOM 2045 C CA . ALA A 1 264 ? 21.656 0.911 -11.164 1 87.19 264 ALA A CA 1
ATOM 2046 C C . ALA A 1 264 ? 23.109 1.366 -10.953 1 87.19 264 ALA A C 1
ATOM 2048 O O . ALA A 1 264 ? 23.359 2.555 -10.75 1 87.19 264 ALA A O 1
ATOM 2049 N N . MET B 1 1 ? -3.514 -1.863 10.898 1 55.62 1 MET B N 1
ATOM 2050 C CA . MET B 1 1 ? -4.211 -2.844 10.07 1 55.62 1 MET B CA 1
ATOM 2051 C C . MET B 1 1 ? -4.285 -2.373 8.617 1 55.62 1 MET B C 1
ATOM 2053 O O . MET B 1 1 ? -4.438 -1.178 8.359 1 55.62 1 MET B O 1
ATOM 2057 N N . GLN B 1 2 ? -4.156 -3.312 7.75 1 71.5 2 GLN B N 1
ATOM 2058 C CA . GLN B 1 2 ? -4.168 -2.959 6.336 1 71.5 2 GLN B CA 1
ATOM 2059 C C . GLN B 1 2 ? -5.594 -2.895 5.797 1 71.5 2 GLN B C 1
ATOM 2061 O O . GLN B 1 2 ? -6.426 -3.742 6.129 1 71.5 2 GLN B O 1
ATOM 2066 N N . ALA B 1 3 ? -5.941 -1.853 5.129 1 88.12 3 ALA B N 1
ATOM 2067 C CA . ALA B 1 3 ? -7.258 -1.697 4.512 1 88.12 3 ALA B CA 1
ATOM 2068 C C . ALA B 1 3 ? -7.492 -2.764 3.445 1 88.12 3 ALA B C 1
ATOM 2070 O O . ALA B 1 3 ? -6.547 -3.24 2.814 1 88.12 3 ALA B O 1
ATOM 2071 N N . LEU B 1 4 ? -8.75 -3.225 3.367 1 91.56 4 LEU B N 1
ATOM 2072 C CA . LEU B 1 4 ? -9.156 -4.172 2.336 1 91.56 4 LEU B CA 1
ATOM 2073 C C . LEU B 1 4 ? -9.922 -3.467 1.225 1 91.56 4 LEU B C 1
ATOM 2075 O O . LEU B 1 4 ? -10.719 -2.561 1.491 1 91.56 4 LEU B O 1
ATOM 2079 N N . ASN B 1 5 ? -9.633 -3.785 0.069 1 91.25 5 ASN B N 1
ATOM 2080 C CA . ASN B 1 5 ? -10.32 -3.197 -1.075 1 91.25 5 ASN B CA 1
ATOM 2081 C C . ASN B 1 5 ? -10.43 -4.184 -2.234 1 91.25 5 ASN B C 1
ATOM 2083 O O . ASN B 1 5 ? -10.094 -5.363 -2.084 1 91.25 5 ASN B O 1
ATOM 2087 N N . LYS B 1 6 ? -11.055 -3.748 -3.328 1 87.06 6 LYS B N 1
ATOM 2088 C CA . LYS B 1 6 ? -11.234 -4.625 -4.48 1 87.06 6 LYS B CA 1
ATOM 2089 C C . LYS B 1 6 ? -9.922 -5.277 -4.895 1 87.06 6 LYS B C 1
ATOM 2091 O O . LYS B 1 6 ? -8.891 -4.605 -4.98 1 87.06 6 LYS B O 1
ATOM 2096 N N . GLY B 1 7 ? -9.945 -6.629 -5.043 1 83.5 7 GLY B N 1
ATOM 2097 C CA . GLY B 1 7 ? -8.742 -7.367 -5.398 1 83.5 7 GLY B CA 1
ATOM 2098 C C . GLY B 1 7 ? -8.102 -8.07 -4.215 1 83.5 7 GLY B C 1
ATOM 2099 O O . GLY B 1 7 ? -7.324 -9.008 -4.395 1 83.5 7 GLY B O 1
ATOM 2100 N N . SER B 1 8 ? -8.438 -7.594 -3.01 1 84.31 8 SER B N 1
ATOM 2101 C CA . SER B 1 8 ? -7.961 -8.289 -1.821 1 84.31 8 SER B CA 1
ATOM 2102 C C . SER B 1 8 ? -8.531 -9.703 -1.742 1 84.31 8 SER B C 1
ATOM 2104 O O . SER B 1 8 ? -9.641 -9.961 -2.225 1 84.31 8 SER B O 1
ATOM 2106 N N . CYS B 1 9 ? -7.746 -10.578 -1.156 1 82.31 9 CYS B N 1
ATOM 2107 C CA . CYS B 1 9 ? -8.227 -11.945 -0.982 1 82.31 9 CYS B CA 1
ATOM 2108 C C . CYS B 1 9 ? -7.652 -12.57 0.283 1 82.31 9 CYS B C 1
ATOM 2110 O O . CYS B 1 9 ? -6.637 -12.102 0.806 1 82.31 9 CYS B O 1
ATOM 2112 N N . GLY B 1 10 ? -8.406 -13.523 0.786 1 83.19 10 GLY B N 1
ATOM 2113 C CA . GLY B 1 10 ? -7.875 -14.25 1.93 1 83.19 10 GLY B CA 1
ATOM 2114 C C . GLY B 1 10 ? -8.828 -14.273 3.113 1 83.19 10 GLY B C 1
ATOM 2115 O O . GLY B 1 10 ? -10.008 -13.961 2.971 1 83.19 10 GLY B O 1
ATOM 2116 N N . GLN B 1 11 ? -8.234 -14.672 4.164 1 84.94 11 GLN B N 1
ATOM 2117 C CA . GLN B 1 11 ? -9.023 -14.883 5.375 1 84.94 11 GLN B CA 1
ATOM 2118 C C . GLN B 1 11 ? -9.617 -13.57 5.883 1 84.94 11 GLN B C 1
ATOM 2120 O O . GLN B 1 11 ? -10.734 -13.547 6.41 1 84.94 11 GLN B O 1
ATOM 2125 N N . GLU B 1 12 ? -8.891 -12.516 5.746 1 89.81 12 GLU B N 1
ATOM 2126 C CA . GLU B 1 12 ? -9.375 -11.227 6.227 1 89.81 12 GLU B CA 1
ATOM 2127 C C . GLU B 1 12 ? -10.617 -10.781 5.449 1 89.81 12 GLU B C 1
ATOM 2129 O O . GLU B 1 12 ? -11.523 -10.172 6.016 1 89.81 12 GLU B O 1
ATOM 2134 N N . VAL B 1 13 ? -10.641 -11.117 4.219 1 92.44 13 VAL B N 1
ATOM 2135 C CA . VAL B 1 13 ? -11.789 -10.773 3.389 1 92.44 13 VAL B CA 1
ATOM 2136 C C . VAL B 1 13 ? -12.984 -11.656 3.76 1 92.44 13 VAL B C 1
ATOM 2138 O O . VAL B 1 13 ? -14.125 -11.188 3.793 1 92.44 13 VAL B O 1
ATOM 2141 N N . ARG B 1 14 ? -12.703 -12.891 4.082 1 91 14 ARG B N 1
ATOM 2142 C CA . ARG B 1 14 ? -13.773 -13.781 4.523 1 91 14 ARG B CA 1
ATOM 2143 C C . ARG B 1 14 ? -14.43 -13.258 5.801 1 91 14 ARG B C 1
ATOM 2145 O O . ARG B 1 14 ? -15.656 -13.258 5.918 1 91 14 ARG B O 1
ATOM 2152 N N . GLU B 1 15 ? -13.57 -12.891 6.652 1 92.31 15 GLU B N 1
ATOM 2153 C CA . GLU B 1 15 ? -14.086 -12.344 7.906 1 92.31 15 GLU B CA 1
ATOM 2154 C C . GLU B 1 15 ? -14.93 -11.094 7.66 1 92.31 15 GLU B C 1
ATOM 2156 O O . GLU B 1 15 ? -15.984 -10.922 8.273 1 92.31 15 GLU B O 1
ATOM 2161 N N . LEU B 1 16 ? -14.453 -10.266 6.812 1 95.25 16 LEU B N 1
ATOM 2162 C CA . LEU B 1 16 ? -15.195 -9.062 6.438 1 95.25 16 LEU B CA 1
ATOM 2163 C C . LEU B 1 16 ? -16.547 -9.43 5.852 1 95.25 16 LEU B C 1
ATOM 2165 O O . LEU B 1 16 ? -17.578 -8.875 6.254 1 95.25 16 LEU B O 1
ATOM 2169 N N . GLN B 1 17 ? -16.547 -10.336 4.926 1 95.12 17 GLN B N 1
ATOM 2170 C CA . GLN B 1 17 ? -17.781 -10.75 4.258 1 95.12 17 GLN B CA 1
ATOM 2171 C C . GLN B 1 17 ? -18.766 -11.375 5.25 1 95.12 17 GLN B C 1
ATOM 2173 O O . GLN B 1 17 ? -19.969 -11.133 5.18 1 95.12 17 GLN B O 1
ATOM 2178 N N . THR B 1 18 ? -18.25 -12.164 6.168 1 94.5 18 THR B N 1
ATOM 2179 C CA . THR B 1 18 ? -19.078 -12.766 7.207 1 94.5 18 THR B CA 1
ATOM 2180 C C . THR B 1 18 ? -19.734 -11.688 8.062 1 94.5 18 THR B C 1
ATOM 2182 O O . THR B 1 18 ? -20.938 -11.758 8.344 1 94.5 18 THR B O 1
ATOM 2185 N N . ARG B 1 19 ? -18.984 -10.758 8.453 1 95.56 19 ARG B N 1
ATOM 2186 C CA . ARG B 1 19 ? -19.5 -9.68 9.289 1 95.56 19 ARG B CA 1
ATOM 2187 C C . ARG B 1 19 ? -20.516 -8.844 8.523 1 95.56 19 ARG B C 1
ATOM 2189 O O . ARG B 1 19 ? -21.516 -8.391 9.094 1 95.56 19 ARG B O 1
ATOM 2196 N N . LEU B 1 20 ? -20.281 -8.586 7.262 1 97.12 20 LEU B N 1
ATOM 2197 C CA . LEU B 1 20 ? -21.234 -7.859 6.422 1 97.12 20 LEU B CA 1
ATOM 2198 C C . LEU B 1 20 ? -22.547 -8.609 6.332 1 97.12 20 LEU B C 1
ATOM 2200 O O . LEU B 1 20 ? -23.625 -7.996 6.391 1 97.12 20 LEU B O 1
ATOM 2204 N N . ASN B 1 21 ? -22.469 -9.875 6.219 1 96.5 21 ASN B N 1
ATOM 2205 C CA . ASN B 1 21 ? -23.672 -10.695 6.156 1 96.5 21 ASN B CA 1
ATOM 2206 C C . ASN B 1 21 ? -24.453 -10.641 7.465 1 96.5 21 ASN B C 1
ATOM 2208 O O . ASN B 1 21 ? -25.688 -10.664 7.453 1 96.5 21 ASN B O 1
ATOM 2212 N N . CYS B 1 22 ? -23.75 -10.594 8.555 1 94.62 22 CYS B N 1
ATOM 2213 C CA . CYS B 1 22 ? -24.406 -10.461 9.852 1 94.62 22 CYS B CA 1
ATOM 2214 C C . CYS B 1 22 ? -25.188 -9.156 9.93 1 94.62 22 CYS B C 1
ATOM 2216 O O . CYS B 1 22 ? -26.141 -9.047 10.719 1 94.62 22 CYS B O 1
ATOM 2218 N N . GLN B 1 23 ? -24.875 -8.289 9.102 1 93.25 23 GLN B N 1
ATOM 2219 C CA . GLN B 1 23 ? -25.562 -7 9.102 1 93.25 23 GLN B CA 1
ATOM 2220 C C . GLN B 1 23 ? -26.547 -6.898 7.938 1 93.25 23 GLN B C 1
ATOM 2222 O O . GLN B 1 23 ? -27.031 -5.809 7.613 1 93.25 23 GLN B O 1
ATOM 2227 N N . GLY B 1 24 ? -26.625 -8.016 7.242 1 93.19 24 GLY B N 1
ATOM 2228 C CA . GLY B 1 24 ? -27.734 -8.062 6.293 1 93.19 24 GLY B CA 1
ATOM 2229 C C . GLY B 1 24 ? -27.266 -8.148 4.852 1 93.19 24 GLY B C 1
ATOM 2230 O O . GLY B 1 24 ? -28.094 -8.172 3.934 1 93.19 24 GLY B O 1
ATOM 2231 N N . ALA B 1 25 ? -26 -8.234 4.848 1 93.88 25 ALA B N 1
ATOM 2232 C CA . ALA B 1 25 ? -25.547 -8.43 3.475 1 93.88 25 ALA B CA 1
ATOM 2233 C C . ALA B 1 25 ? -25.781 -9.867 3.023 1 93.88 25 ALA B C 1
ATOM 2235 O O . ALA B 1 25 ? -26 -10.758 3.848 1 93.88 25 ALA B O 1
ATOM 2236 N N . ARG B 1 26 ? -25.984 -10.266 1.835 1 93.38 26 ARG B N 1
ATOM 2237 C CA . ARG B 1 26 ? -26.188 -11.586 1.247 1 93.38 26 ARG B CA 1
ATOM 2238 C C . ARG B 1 26 ? -25.047 -11.953 0.298 1 93.38 26 ARG B C 1
ATOM 2240 O O . ARG B 1 26 ? -25.297 -12.312 -0.855 1 93.38 26 ARG B O 1
ATOM 2247 N N . LEU B 1 27 ? -23.875 -11.82 0.953 1 94.38 27 LEU B N 1
ATOM 2248 C CA . LEU B 1 27 ? -22.672 -12.094 0.156 1 94.38 27 LEU B CA 1
ATOM 2249 C C . LEU B 1 27 ? -22.312 -13.57 0.225 1 94.38 27 LEU B C 1
ATOM 2251 O O . LEU B 1 27 ? -22.547 -14.227 1.243 1 94.38 27 LEU B O 1
ATOM 2255 N N . LEU B 1 28 ? -21.812 -14.125 -0.861 1 88.12 28 LEU B N 1
ATOM 2256 C CA . LEU B 1 28 ? -21.031 -15.352 -0.761 1 88.12 28 LEU B CA 1
ATOM 2257 C C . LEU B 1 28 ? -19.719 -15.109 -0.025 1 88.12 28 LEU B C 1
ATOM 2259 O O . LEU B 1 28 ? -18.969 -14.188 -0.37 1 88.12 28 LEU B O 1
ATOM 2263 N N . VAL B 1 29 ? -19.422 -15.883 1.004 1 89.88 29 VAL B N 1
ATOM 2264 C CA . VAL B 1 29 ? -18.188 -15.703 1.769 1 89.88 29 VAL B CA 1
ATOM 2265 C C . VAL B 1 29 ? -17.047 -16.453 1.091 1 89.88 29 VAL B C 1
ATOM 2267 O O . VAL B 1 29 ? -16.578 -17.484 1.602 1 89.88 29 VAL B O 1
ATOM 2270 N N . ASP B 1 30 ? -16.562 -15.891 0.017 1 84.06 30 ASP B N 1
ATOM 2271 C CA . ASP B 1 30 ? -15.578 -16.562 -0.816 1 84.06 30 ASP B CA 1
ATOM 2272 C C . ASP B 1 30 ? -14.172 -16.031 -0.54 1 84.06 30 ASP B C 1
ATOM 2274 O O . ASP B 1 30 ? -13.188 -16.578 -1.04 1 84.06 30 ASP B O 1
ATOM 2278 N N . GLY B 1 31 ? -14.086 -14.961 0.163 1 87.5 31 GLY B N 1
ATOM 2279 C CA . GLY B 1 31 ? -12.781 -14.414 0.512 1 87.5 31 GLY B CA 1
ATOM 2280 C C . GLY B 1 31 ? -12.172 -13.586 -0.598 1 87.5 31 GLY B C 1
ATOM 2281 O O . GLY B 1 31 ? -10.977 -13.281 -0.568 1 87.5 31 GLY B O 1
ATOM 2282 N N . TRP B 1 32 ? -12.953 -13.312 -1.598 1 86.75 32 TRP B N 1
ATOM 2283 C CA . TRP B 1 32 ? -12.547 -12.445 -2.695 1 86.75 32 TRP B CA 1
ATOM 2284 C C . TRP B 1 32 ? -13.273 -11.109 -2.631 1 86.75 32 TRP B C 1
ATOM 2286 O O . TRP B 1 32 ? -14.508 -11.062 -2.646 1 86.75 32 TRP B O 1
ATOM 2296 N N . TYR B 1 33 ? -12.516 -10.031 -2.564 1 92.19 33 TYR B N 1
ATOM 2297 C CA . TYR B 1 33 ? -13.094 -8.688 -2.547 1 92.19 33 TYR B CA 1
ATOM 2298 C C . TYR B 1 33 ? -13.445 -8.234 -3.955 1 92.19 33 TYR B C 1
ATOM 2300 O O . TYR B 1 33 ? -12.695 -7.488 -4.582 1 92.19 33 TYR B O 1
ATOM 2308 N N . GLY B 1 34 ? -14.555 -8.688 -4.43 1 89.5 34 GLY B N 1
ATOM 2309 C CA . GLY B 1 34 ? -15.047 -8.297 -5.742 1 89.5 34 GLY B CA 1
ATOM 2310 C C . GLY B 1 34 ? -16.047 -7.156 -5.691 1 89.5 34 GLY B C 1
ATOM 2311 O O . GLY B 1 34 ? -16.125 -6.438 -4.691 1 89.5 34 GLY B O 1
ATOM 2312 N N . SER B 1 35 ? -16.781 -6.98 -6.812 1 91.69 35 SER B N 1
ATOM 2313 C CA . SER B 1 35 ? -17.734 -5.875 -6.941 1 91.69 35 SER B CA 1
ATOM 2314 C C . SER B 1 35 ? -18.859 -5.992 -5.926 1 91.69 35 SER B C 1
ATOM 2316 O O . SER B 1 35 ? -19.328 -4.984 -5.387 1 91.69 35 SER B O 1
ATOM 2318 N N . ALA B 1 36 ? -19.234 -7.195 -5.645 1 93.81 36 ALA B N 1
ATOM 2319 C CA . ALA B 1 36 ? -20.328 -7.391 -4.691 1 93.81 36 ALA B CA 1
ATOM 2320 C C . ALA B 1 36 ? -19.906 -6.98 -3.283 1 93.81 36 ALA B C 1
ATOM 2322 O O . ALA B 1 36 ? -20.656 -6.332 -2.564 1 93.81 36 ALA B O 1
ATOM 2323 N N . THR B 1 37 ? -18.703 -7.402 -2.895 1 95.06 37 THR B N 1
ATOM 2324 C CA . THR B 1 37 ? -18.188 -7.023 -1.584 1 95.06 37 THR B CA 1
ATOM 2325 C C . THR B 1 37 ? -18.016 -5.512 -1.487 1 95.06 37 THR B C 1
ATOM 2327 O O . THR B 1 37 ? -18.344 -4.906 -0.466 1 95.06 37 THR B O 1
ATOM 2330 N N . GLU B 1 38 ? -17.531 -4.918 -2.557 1 95.25 38 GLU B N 1
ATOM 2331 C CA . GLU B 1 38 ? -17.344 -3.469 -2.588 1 95.25 38 GLU B CA 1
ATOM 2332 C C . GLU B 1 38 ? -18.672 -2.74 -2.371 1 95.25 38 GLU B C 1
ATOM 2334 O O . GLU B 1 38 ? -18.734 -1.787 -1.592 1 95.25 38 GLU B O 1
ATOM 2339 N N . GLN B 1 39 ? -19.703 -3.188 -3.049 1 96.31 39 GLN B N 1
ATOM 2340 C CA . GLN B 1 39 ? -21.016 -2.574 -2.916 1 96.31 39 GLN B CA 1
ATOM 2341 C C . GLN B 1 39 ? -21.562 -2.75 -1.505 1 96.31 39 GLN B C 1
ATOM 2343 O O . GLN B 1 39 ? -22.203 -1.845 -0.963 1 96.31 39 GLN B O 1
ATOM 2348 N N . ALA B 1 40 ? -21.312 -3.908 -0.978 1 97.44 40 ALA B N 1
ATOM 2349 C CA . ALA B 1 40 ? -21.766 -4.164 0.384 1 97.44 40 ALA B CA 1
ATOM 2350 C C . ALA B 1 40 ? -21.078 -3.246 1.383 1 97.44 40 ALA B C 1
ATOM 2352 O O . ALA B 1 40 ? -21.703 -2.75 2.324 1 97.44 40 ALA B O 1
ATOM 2353 N N . VAL B 1 41 ? -19.797 -3.061 1.174 1 97.44 41 VAL B N 1
ATOM 2354 C CA . VAL B 1 41 ? -19.031 -2.16 2.029 1 97.44 41 VAL B CA 1
ATOM 2355 C C . VAL B 1 41 ? -19.562 -0.737 1.891 1 97.44 41 VAL B C 1
ATOM 2357 O O . VAL B 1 41 ? -19.766 -0.045 2.891 1 97.44 41 VAL B O 1
ATOM 2360 N N . ALA B 1 42 ? -19.828 -0.324 0.689 1 97.25 42 ALA B N 1
ATOM 2361 C CA . ALA B 1 42 ? -20.359 1.017 0.439 1 97.25 42 ALA B CA 1
ATOM 2362 C C . ALA B 1 42 ? -21.719 1.209 1.106 1 97.25 42 ALA B C 1
ATOM 2364 O O . ALA B 1 42 ? -21.984 2.266 1.681 1 97.25 42 ALA B O 1
ATOM 2365 N N . LYS B 1 43 ? -22.531 0.254 1.007 1 96.56 43 LYS B N 1
ATOM 2366 C CA . LYS B 1 43 ? -23.859 0.318 1.625 1 96.56 43 LYS B CA 1
ATOM 2367 C C . LYS B 1 43 ? -23.75 0.444 3.143 1 96.56 43 LYS B C 1
ATOM 2369 O O . LYS B 1 43 ? -24.469 1.227 3.76 1 96.56 43 LYS B O 1
ATOM 2374 N N . LEU B 1 44 ? -22.891 -0.387 3.715 1 96.38 44 LEU B N 1
ATOM 2375 C CA . LEU B 1 44 ? -22.672 -0.291 5.152 1 96.38 44 LEU B CA 1
ATOM 2376 C C . LEU B 1 44 ? -22.188 1.103 5.535 1 96.38 44 LEU B C 1
ATOM 2378 O O . LEU B 1 44 ? -22.625 1.664 6.539 1 96.38 44 LEU B O 1
ATOM 2382 N N . GLN B 1 45 ? -21.281 1.586 4.75 1 96.5 45 GLN B N 1
ATOM 2383 C CA . GLN B 1 45 ? -20.719 2.908 5.016 1 96.5 45 GLN B CA 1
ATOM 2384 C C . GLN B 1 45 ? -21.812 3.98 4.965 1 96.5 45 GLN B C 1
ATOM 2386 O O . GLN B 1 45 ? -21.859 4.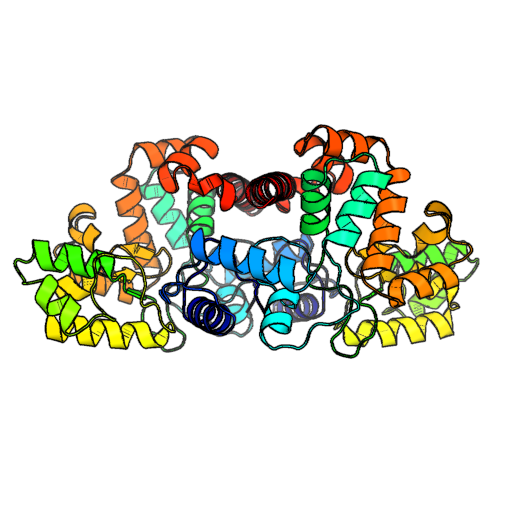867 5.82 1 96.5 45 GLN B O 1
ATOM 2391 N N . ARG B 1 46 ? -22.672 3.916 4.031 1 95.69 46 ARG B N 1
ATOM 2392 C CA . ARG B 1 46 ? -23.781 4.852 3.93 1 95.69 46 ARG B CA 1
ATOM 2393 C C . ARG B 1 46 ? -24.672 4.773 5.164 1 95.69 46 ARG B C 1
ATOM 2395 O O . ARG B 1 46 ? -25.031 5.801 5.746 1 95.69 46 ARG B O 1
ATOM 2402 N N . ARG B 1 47 ? -24.953 3.635 5.531 1 94.56 47 ARG B N 1
ATOM 2403 C CA . ARG B 1 47 ? -25.844 3.422 6.668 1 94.56 47 ARG B CA 1
ATOM 2404 C C . ARG B 1 47 ? -25.203 3.924 7.961 1 94.56 47 ARG B C 1
ATOM 2406 O O . ARG B 1 47 ? -25.891 4.461 8.828 1 94.56 47 ARG B O 1
ATOM 2413 N N . ALA B 1 48 ? -23.938 3.701 8.055 1 94.5 48 ALA B N 1
ATOM 2414 C CA . ALA B 1 48 ? -23.234 4.039 9.289 1 94.5 48 ALA B CA 1
ATOM 2415 C C . ALA B 1 48 ? -22.828 5.512 9.305 1 94.5 48 ALA B C 1
ATOM 2417 O O . ALA B 1 48 ? -22.297 6.004 10.297 1 94.5 48 ALA B O 1
ATOM 2418 N N . GLY B 1 49 ? -23.031 6.172 8.18 1 94.75 49 GLY B N 1
ATOM 2419 C CA . GLY B 1 49 ? -22.688 7.582 8.094 1 94.75 49 GLY B CA 1
ATOM 2420 C C . GLY B 1 49 ? -21.188 7.816 7.914 1 94.75 49 GLY B C 1
ATOM 2421 O O . GLY B 1 49 ? -20.656 8.836 8.359 1 94.75 49 GLY B O 1
ATOM 2422 N N . LEU B 1 50 ? -20.516 6.879 7.387 1 95.75 50 LEU B N 1
ATOM 2423 C CA . LEU B 1 50 ? -19.094 6.988 7.059 1 95.75 50 LEU B CA 1
ATOM 2424 C C . LEU B 1 50 ? -18.906 7.512 5.637 1 95.75 50 LEU B C 1
ATOM 2426 O O . LEU B 1 50 ? -19.875 7.598 4.871 1 95.75 50 LEU B O 1
ATOM 2430 N N . VAL B 1 51 ? -17.719 7.891 5.355 1 96.25 51 VAL B N 1
ATOM 2431 C CA . VAL B 1 51 ? -17.406 8.188 3.963 1 96.25 51 VAL B CA 1
ATOM 2432 C C . VAL B 1 51 ? -17.656 6.949 3.104 1 96.25 51 VAL B C 1
ATOM 2434 O O . VAL B 1 51 ? -17.219 5.848 3.455 1 96.25 51 VAL B O 1
ATOM 2437 N N . VAL B 1 52 ? -18.328 7.129 2.006 1 97.12 52 VAL B N 1
ATOM 2438 C CA . VAL B 1 52 ? -18.609 6.016 1.103 1 97.12 52 VAL B CA 1
ATOM 2439 C C . VAL B 1 52 ? -17.438 5.824 0.142 1 97.12 52 VAL B C 1
ATOM 2441 O O . VAL B 1 52 ? -17.406 6.414 -0.939 1 97.12 52 VAL B O 1
ATOM 2444 N N . SER B 1 53 ? -16.547 4.957 0.514 1 94.88 53 SER B N 1
ATOM 2445 C CA . SER B 1 53 ? -15.328 4.773 -0.259 1 94.88 53 SER B CA 1
ATOM 2446 C C . SER B 1 53 ? -15.273 3.385 -0.889 1 94.88 53 SER B C 1
ATOM 2448 O O . SER B 1 53 ? -14.492 3.146 -1.812 1 94.88 53 SER B O 1
ATOM 2450 N N . GLY B 1 54 ? -15.961 2.439 -0.328 1 95.56 54 GLY B N 1
ATOM 2451 C CA . GLY B 1 54 ? -15.875 1.061 -0.78 1 95.56 54 GLY B CA 1
ATOM 2452 C C . GLY B 1 54 ? -14.617 0.356 -0.312 1 95.56 54 GLY B C 1
ATOM 2453 O O . GLY B 1 54 ? -14.391 -0.808 -0.646 1 95.56 54 GLY B O 1
ATOM 2454 N N . VAL B 1 55 ? -13.828 1.066 0.405 1 94.62 55 VAL B N 1
ATOM 2455 C CA . VAL B 1 55 ? -12.609 0.53 1.003 1 94.62 55 VAL B CA 1
ATOM 2456 C C . VAL B 1 55 ? -12.844 0.244 2.484 1 94.62 55 VAL B C 1
ATOM 2458 O O . VAL B 1 55 ? -13.375 1.088 3.209 1 94.62 55 VAL B O 1
ATOM 2461 N N . ALA B 1 56 ? -12.484 -0.934 2.898 1 95.06 56 ALA B N 1
ATOM 2462 C CA . ALA B 1 56 ? -12.688 -1.314 4.293 1 95.06 56 ALA B CA 1
ATOM 2463 C C . ALA B 1 56 ? -11.445 -1.023 5.133 1 95.06 56 ALA B C 1
ATOM 2465 O O . ALA B 1 56 ? -10.617 -1.911 5.359 1 95.06 56 ALA B O 1
ATOM 2466 N N . GLY B 1 57 ? -11.406 0.16 5.605 1 92.62 57 GLY B N 1
ATOM 2467 C CA . GLY B 1 57 ? -10.344 0.555 6.52 1 92.62 57 GLY B CA 1
ATOM 2468 C C . GLY B 1 57 ? -10.766 0.495 7.977 1 92.62 57 GLY B C 1
ATOM 2469 O O . GLY B 1 57 ? -11.742 -0.168 8.32 1 92.62 57 GLY B O 1
ATOM 2470 N N . SER B 1 58 ? -10.023 1.165 8.812 1 90.12 58 SER B N 1
ATOM 2471 C CA . SER B 1 58 ? -10.227 1.088 10.258 1 90.12 58 SER B CA 1
ATOM 2472 C C . SER B 1 58 ? -11.609 1.598 10.648 1 90.12 58 SER B C 1
ATOM 2474 O O . SER B 1 58 ? -12.266 1.031 11.531 1 90.12 58 SER B O 1
ATOM 2476 N N . ALA B 1 59 ? -12.031 2.645 10 1 91.44 59 ALA B N 1
ATOM 2477 C CA . ALA B 1 59 ? -13.344 3.203 10.328 1 91.44 59 ALA B CA 1
ATOM 2478 C C . ALA B 1 59 ? -14.461 2.223 9.977 1 91.44 59 ALA B C 1
ATOM 2480 O O . ALA B 1 59 ? -15.383 2.025 10.766 1 91.44 59 ALA B O 1
ATOM 2481 N N . THR B 1 60 ? -14.367 1.625 8.789 1 93.25 60 THR B N 1
ATOM 2482 C CA . THR B 1 60 ? -15.383 0.673 8.344 1 93.25 60 THR B CA 1
ATOM 2483 C C . THR B 1 60 ? -15.391 -0.568 9.227 1 93.25 60 THR B C 1
ATOM 2485 O O . THR B 1 60 ? -16.453 -1.053 9.617 1 93.25 60 THR B O 1
ATOM 2488 N N . LEU B 1 61 ? -14.234 -1.01 9.578 1 91.81 61 LEU B N 1
ATOM 2489 C CA . LEU B 1 61 ? -14.125 -2.205 10.406 1 91.81 61 LEU B CA 1
ATOM 2490 C C . LEU B 1 61 ? -14.648 -1.944 11.812 1 91.81 61 LEU B C 1
ATOM 2492 O O . LEU B 1 61 ? -15.258 -2.822 12.422 1 91.81 61 LEU B O 1
ATOM 2496 N N . ALA B 1 62 ? -14.375 -0.787 12.328 1 91 62 ALA B N 1
ATOM 2497 C CA . ALA B 1 62 ? -14.922 -0.411 13.633 1 91 62 ALA B CA 1
ATOM 2498 C C . ALA B 1 62 ? -16.438 -0.365 13.602 1 91 62 ALA B C 1
ATOM 2500 O O . ALA B 1 62 ? -17.109 -0.813 14.539 1 91 62 ALA B O 1
ATOM 2501 N N . ALA B 1 63 ? -16.938 0.189 12.555 1 91.44 63 ALA B N 1
ATOM 2502 C CA . ALA B 1 63 ? -18.391 0.276 12.414 1 91.44 63 ALA B CA 1
ATOM 2503 C C . ALA B 1 63 ? -19.016 -1.113 12.375 1 91.44 63 ALA B C 1
ATOM 2505 O O . ALA B 1 63 ? -20.109 -1.322 12.906 1 91.44 63 ALA B O 1
ATOM 2506 N N . LEU B 1 64 ? -18.359 -2.02 11.773 1 92.19 64 LEU B N 1
ATOM 2507 C CA . LEU B 1 64 ? -18.828 -3.395 11.68 1 92.19 64 LEU B CA 1
ATOM 2508 C C . LEU B 1 64 ? -18.906 -4.043 13.055 1 92.19 64 LEU B C 1
ATOM 2510 O O . LEU B 1 64 ? -19.703 -4.953 13.281 1 92.19 64 LEU B O 1
ATOM 2514 N N . ARG B 1 65 ? -18.078 -3.545 13.922 1 90.06 65 ARG B N 1
ATOM 2515 C CA . ARG B 1 65 ? -18.062 -4.066 15.289 1 90.06 65 ARG B CA 1
ATOM 2516 C C . ARG B 1 65 ? -19.016 -3.268 16.188 1 90.06 65 ARG B C 1
ATOM 2518 O O . ARG B 1 65 ? -19.062 -3.498 17.391 1 90.06 65 ARG B O 1
ATOM 2525 N N . GLY B 1 66 ? -19.656 -2.311 15.648 1 87.88 66 GLY B N 1
ATOM 2526 C CA . GLY B 1 66 ? -20.562 -1.471 16.422 1 87.88 66 GLY B CA 1
ATOM 2527 C C . GLY B 1 66 ? -19.844 -0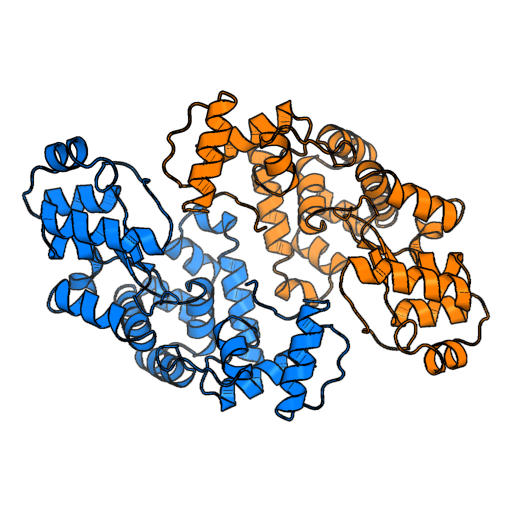.387 17.203 1 87.88 66 GLY B C 1
ATOM 2528 O O . GLY B 1 66 ? -20.359 0.131 18.188 1 87.88 66 GLY B O 1
ATOM 2529 N N . GLN B 1 67 ? -18.656 -0.096 16.891 1 88.12 67 GLN B N 1
ATOM 2530 C CA . GLN B 1 67 ? -17.828 0.867 17.609 1 88.12 67 GLN B CA 1
ATOM 2531 C C . GLN B 1 67 ? -17.484 2.066 16.719 1 88.12 67 GLN B C 1
ATOM 2533 O O . GLN B 1 67 ? -16.328 2.441 16.594 1 88.12 67 GLN B O 1
ATOM 2538 N N . ARG B 1 68 ? -18.516 2.691 16.281 1 86.5 68 ARG B N 1
ATOM 2539 C CA . ARG B 1 68 ? -18.266 3.865 15.445 1 86.5 68 ARG B CA 1
ATOM 2540 C C . ARG B 1 68 ? -17.719 5.023 16.281 1 86.5 68 ARG B C 1
ATOM 2542 O O . ARG B 1 68 ? -18.234 5.293 17.375 1 86.5 68 ARG B O 1
ATOM 2549 N N . ASP B 1 69 ? -16.734 5.645 15.812 1 88.38 69 ASP B N 1
ATOM 2550 C CA . ASP B 1 69 ? -16.188 6.848 16.422 1 88.38 69 ASP B CA 1
ATOM 2551 C C . ASP B 1 69 ? -16.812 8.109 15.836 1 88.38 69 ASP B C 1
ATOM 2553 O O . ASP B 1 69 ? -16.641 8.398 14.648 1 88.38 69 ASP B O 1
ATOM 2557 N N . PRO B 1 70 ? -17.5 8.852 16.625 1 89.12 70 PRO B N 1
ATOM 2558 C CA . PRO B 1 70 ? -18.188 10.031 16.109 1 89.12 70 PRO B CA 1
ATOM 2559 C C . PRO B 1 70 ? -17.234 11.094 15.578 1 89.12 70 PRO B C 1
ATOM 2561 O O . PRO B 1 70 ? -17.641 12.008 14.867 1 89.12 70 PRO B O 1
ATOM 2564 N N . ARG B 1 71 ? -16.047 11.031 15.836 1 92.5 71 ARG B N 1
ATOM 2565 C CA . ARG B 1 71 ? -15.078 12.016 15.367 1 92.5 71 ARG B CA 1
ATOM 2566 C C . ARG B 1 71 ? -14.695 11.758 13.914 1 92.5 71 ARG B C 1
ATOM 2568 O O . ARG B 1 71 ? -14.109 12.625 13.258 1 92.5 71 ARG B O 1
ATOM 2575 N N . ARG B 1 72 ? -15.008 10.594 13.391 1 93.62 72 ARG B N 1
ATOM 2576 C CA . ARG B 1 72 ? -14.594 10.211 12.039 1 93.62 72 ARG B CA 1
ATOM 2577 C C . ARG B 1 72 ? -15.398 10.977 10.992 1 93.62 72 ARG B C 1
ATOM 2579 O O . ARG B 1 72 ? -16.562 11.328 11.227 1 93.62 72 ARG B O 1
ATOM 2586 N N . LEU B 1 73 ? -14.781 11.141 9.914 1 95 73 LEU B N 1
ATOM 2587 C CA . LEU B 1 73 ? -15.367 11.859 8.789 1 95 73 LEU B CA 1
ATOM 2588 C C . LEU B 1 73 ? -16.547 11.086 8.203 1 95 73 LEU B C 1
ATOM 2590 O O . LEU B 1 73 ? -16.484 9.859 8.07 1 95 73 LEU B O 1
ATOM 2594 N N . GLY B 1 74 ? -17.609 11.812 7.875 1 96.12 74 GLY B N 1
ATOM 2595 C CA . GLY B 1 74 ? -18.766 11.203 7.23 1 96.12 74 GLY B CA 1
ATOM 2596 C C . GLY B 1 74 ? -19 11.719 5.82 1 96.12 74 GLY B C 1
ATOM 2597 O O . GLY B 1 74 ? -18.406 12.719 5.414 1 96.12 74 GLY B O 1
ATOM 2598 N N . GLU B 1 75 ? -19.859 11.031 5.098 1 97.12 75 GLU B N 1
ATOM 2599 C CA . GLU B 1 75 ? -20.219 11.406 3.732 1 97.12 75 GLU B CA 1
ATOM 2600 C C . GLU B 1 75 ? -20.828 12.797 3.688 1 97.12 75 GLU B C 1
ATOM 2602 O O . GLU B 1 75 ? -20.578 13.57 2.764 1 97.12 75 GLU B O 1
ATOM 2607 N N . THR B 1 76 ? -21.609 13.117 4.672 1 97.25 76 THR B N 1
ATOM 2608 C CA . THR B 1 76 ? -22.297 14.406 4.715 1 97.25 76 THR B CA 1
ATOM 2609 C C . THR B 1 76 ? -21.297 15.555 4.852 1 97.25 76 THR B C 1
ATOM 2611 O O . THR B 1 76 ? -21.516 16.641 4.32 1 97.25 76 THR B O 1
ATOM 2614 N N . ASP B 1 77 ? -20.203 15.297 5.602 1 98.06 77 ASP B N 1
ATOM 2615 C CA . ASP B 1 77 ? -19.156 16.297 5.711 1 98.06 77 ASP B CA 1
ATOM 2616 C C . ASP B 1 77 ? -18.547 16.609 4.348 1 98.06 77 ASP B C 1
ATOM 2618 O O . ASP B 1 77 ? -18.297 17.766 4.016 1 98.06 77 ASP B O 1
ATOM 2622 N N . LEU B 1 78 ? -18.359 15.586 3.566 1 98.19 78 LEU B N 1
ATOM 2623 C CA . LEU B 1 78 ? -17.75 15.75 2.252 1 98.19 78 LEU B CA 1
ATOM 2624 C C . LEU B 1 78 ? -18.703 16.422 1.282 1 98.19 78 LEU B C 1
ATOM 2626 O O . LEU B 1 78 ? -18.297 17.234 0.453 1 98.19 78 LEU B O 1
ATOM 2630 N N . ILE B 1 79 ? -19.953 16.094 1.347 1 98.19 79 ILE B N 1
ATOM 2631 C CA . ILE B 1 79 ? -20.953 16.719 0.5 1 98.19 79 ILE B CA 1
ATOM 2632 C C . ILE B 1 79 ? -20.984 18.234 0.769 1 98.19 79 ILE B C 1
ATOM 2634 O O . ILE B 1 79 ? -20.922 19.031 -0.163 1 98.19 79 ILE B O 1
ATOM 2638 N N . ALA B 1 80 ? -21.016 18.578 2.045 1 98.38 80 ALA B N 1
ATOM 2639 C CA . ALA B 1 80 ? -21.047 19.984 2.424 1 98.38 80 ALA B CA 1
ATOM 2640 C C . ALA B 1 80 ? -19.781 20.703 1.94 1 98.38 80 ALA B C 1
ATOM 2642 O O . ALA B 1 80 ? -19.859 21.828 1.426 1 98.38 80 ALA B O 1
ATOM 2643 N N . ALA B 1 81 ? -18.656 20.078 2.109 1 98.56 81 ALA B N 1
ATOM 2644 C CA . ALA B 1 81 ? -17.391 20.641 1.685 1 98.56 81 ALA B CA 1
ATOM 2645 C C . ALA B 1 81 ? -17.344 20.828 0.17 1 98.56 81 ALA B C 1
ATOM 2647 O O . ALA B 1 81 ? -16.891 21.859 -0.327 1 98.56 81 ALA B O 1
ATOM 2648 N N . ALA B 1 82 ? -17.766 19.828 -0.542 1 98.56 82 ALA B N 1
ATOM 2649 C CA . ALA B 1 82 ? -17.797 19.891 -2.002 1 98.56 82 ALA B CA 1
ATOM 2650 C C . ALA B 1 82 ? -18.656 21.031 -2.498 1 98.56 82 ALA B C 1
ATOM 2652 O O . ALA B 1 82 ? -18.281 21.75 -3.422 1 98.56 82 ALA B O 1
ATOM 2653 N N . GLU B 1 83 ? -19.781 21.188 -1.886 1 98.12 83 GLU B N 1
ATOM 2654 C CA . GLU B 1 83 ? -20.703 22.281 -2.236 1 98.12 83 GLU B CA 1
ATOM 2655 C C . GLU B 1 83 ? -20.062 23.641 -1.972 1 98.12 83 GLU B C 1
ATOM 2657 O O . GLU B 1 83 ? -20.141 24.531 -2.812 1 98.12 83 GLU B O 1
ATOM 2662 N N . SER B 1 84 ? -19.453 23.703 -0.858 1 98.06 84 SER B N 1
ATOM 2663 C CA . SER B 1 84 ? -18.844 24.969 -0.49 1 98.06 84 SER B CA 1
ATOM 2664 C C . SER B 1 84 ? -17.703 25.344 -1.446 1 98.06 84 SER B C 1
ATOM 2666 O O . SER B 1 84 ? -17.453 26.516 -1.698 1 98.06 84 SER B O 1
ATOM 2668 N N . LEU B 1 85 ? -17.031 24.359 -2.025 1 98.12 85 LEU B N 1
ATOM 2669 C CA . LEU B 1 85 ? -15.898 24.562 -2.914 1 98.12 85 LEU B CA 1
ATOM 2670 C C . LEU B 1 85 ? -16.344 24.609 -4.371 1 98.12 85 LEU B C 1
ATOM 2672 O O . LEU B 1 85 ? -15.539 24.875 -5.266 1 98.12 85 LEU B O 1
ATOM 2676 N N . ARG B 1 86 ? -17.641 24.344 -4.594 1 97.56 86 ARG B N 1
ATOM 2677 C CA . ARG B 1 86 ? -18.141 24.156 -5.953 1 97.56 86 ARG B CA 1
ATOM 2678 C C . ARG B 1 86 ? -17.297 23.125 -6.707 1 97.56 86 ARG B C 1
ATOM 2680 O O . ARG B 1 86 ? -16.875 23.375 -7.836 1 97.56 86 ARG B O 1
ATOM 2687 N N . LEU B 1 87 ? -16.984 22.109 -6.055 1 98 87 LEU B N 1
ATOM 2688 C CA . LEU B 1 87 ? -16.234 20.969 -6.574 1 98 87 LEU B CA 1
ATOM 2689 C C . LEU B 1 87 ? -17.125 19.734 -6.664 1 98 87 LEU B C 1
ATOM 2691 O O . LEU B 1 87 ? -17.875 19.438 -5.738 1 98 87 LEU B O 1
ATOM 2695 N N . PRO B 1 88 ? -17.141 19.078 -7.859 1 98.06 88 PRO B N 1
ATOM 2696 C CA . PRO B 1 88 ? -17.875 17.797 -7.875 1 98.06 88 PRO B CA 1
ATOM 2697 C C . PRO B 1 88 ? -17.453 16.859 -6.75 1 98.06 88 PRO B C 1
ATOM 2699 O O . PRO B 1 88 ? -16.25 16.734 -6.465 1 98.06 88 PRO B O 1
ATOM 2702 N N . LEU B 1 89 ? -18.359 16.234 -6.133 1 98.06 89 LEU B N 1
ATOM 2703 C CA . LEU B 1 89 ? -18.125 15.422 -4.949 1 98.06 89 LEU B CA 1
ATOM 2704 C C . LEU B 1 89 ? -17.078 14.352 -5.238 1 98.06 89 LEU B C 1
ATOM 2706 O O . LEU B 1 89 ? -16.141 14.148 -4.449 1 98.06 89 LEU B O 1
ATOM 2710 N N . PRO B 1 90 ? -17.109 13.602 -6.383 1 98 90 PRO B N 1
ATOM 2711 C CA . PRO B 1 90 ? -16.094 12.57 -6.633 1 98 90 PRO B CA 1
ATOM 2712 C C . PRO B 1 90 ? -14.68 13.133 -6.699 1 98 90 PRO B C 1
ATOM 2714 O O . PRO B 1 90 ? -13.727 12.445 -6.336 1 98 90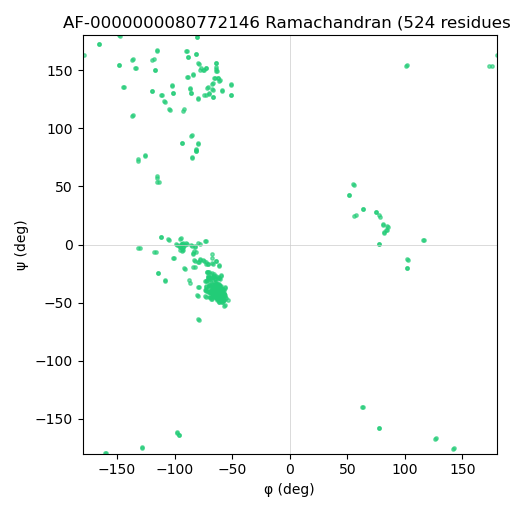 PRO B O 1
ATOM 2717 N N . CYS B 1 91 ? -14.547 14.375 -7.133 1 98.31 91 CYS B N 1
ATOM 2718 C CA . CYS B 1 91 ? -13.234 15.008 -7.195 1 98.31 91 CYS B CA 1
ATOM 2719 C C . CYS B 1 91 ? -12.695 15.273 -5.793 1 98.31 91 CYS B C 1
ATOM 2721 O O . CYS B 1 91 ? -11.523 15.016 -5.52 1 98.31 91 CYS B O 1
ATOM 2723 N N . LEU B 1 92 ? -13.531 15.797 -4.938 1 98.38 92 LEU B N 1
ATOM 2724 C CA . LEU B 1 92 ? -13.094 16.062 -3.57 1 98.38 92 LEU B CA 1
ATOM 2725 C C . LEU B 1 92 ? -12.773 14.758 -2.842 1 98.38 92 LEU B C 1
ATOM 2727 O O . LEU B 1 92 ? -11.789 14.672 -2.109 1 98.38 92 LEU B O 1
ATOM 2731 N N . LYS B 1 93 ? -13.633 13.758 -3.037 1 97.94 93 LYS B N 1
ATOM 2732 C CA . LYS B 1 93 ? -13.398 12.461 -2.412 1 97.94 93 LYS B CA 1
ATOM 2733 C C . LYS B 1 93 ? -12.047 11.883 -2.838 1 97.94 93 LYS B C 1
ATOM 2735 O O . LYS B 1 93 ? -11.32 11.32 -2.016 1 97.94 93 LYS B O 1
ATOM 2740 N N . ALA B 1 94 ? -11.758 11.992 -4.105 1 96.94 94 ALA B N 1
ATOM 2741 C CA . ALA B 1 94 ? -10.492 11.5 -4.625 1 96.94 94 ALA B CA 1
ATOM 2742 C C . ALA B 1 94 ? -9.312 12.211 -3.963 1 96.94 94 ALA B C 1
ATOM 2744 O O . ALA B 1 94 ? -8.352 11.562 -3.541 1 96.94 94 ALA B O 1
ATOM 2745 N N . PHE B 1 95 ? -9.383 13.508 -3.877 1 96.94 95 PHE B N 1
ATOM 2746 C CA . PHE B 1 95 ? -8.32 14.297 -3.275 1 96.94 95 PHE B CA 1
ATOM 2747 C C . PHE B 1 95 ? -8.148 13.953 -1.8 1 96.94 95 PHE B C 1
ATOM 2749 O O . PHE B 1 95 ? -7.035 13.719 -1.332 1 96.94 95 PHE B O 1
ATOM 2756 N N . CYS B 1 96 ? -9.234 13.875 -1.084 1 96.62 96 CYS B N 1
ATOM 2757 C CA . CYS B 1 96 ? -9.195 13.586 0.345 1 96.62 96 CYS B CA 1
ATOM 2758 C C . CYS B 1 96 ? -8.617 12.203 0.605 1 96.62 96 CYS B C 1
ATOM 2760 O O . CYS B 1 96 ? -7.793 12.031 1.507 1 96.62 96 CYS B O 1
ATOM 2762 N N . GLU B 1 97 ? -9.031 11.258 -0.178 1 94.44 97 GLU B N 1
ATOM 2763 C CA . GLU B 1 97 ? -8.508 9.906 -0.009 1 94.44 97 GLU B CA 1
ATOM 2764 C C . GLU B 1 97 ? -7 9.859 -0.237 1 94.44 97 GLU B C 1
ATOM 2766 O O . GLU B 1 97 ? -6.277 9.164 0.475 1 94.44 97 GLU B O 1
ATOM 2771 N N . THR B 1 98 ? -6.57 10.562 -1.217 1 92.25 98 THR B N 1
ATOM 2772 C CA . THR B 1 98 ? -5.16 10.547 -1.584 1 92.25 98 THR B CA 1
ATOM 2773 C C . THR B 1 98 ? -4.32 11.273 -0.537 1 92.25 98 THR B C 1
ATOM 2775 O O . THR B 1 98 ? -3.176 10.898 -0.278 1 92.25 98 THR B O 1
ATOM 2778 N N . GLU B 1 99 ? -4.949 12.211 0.11 1 91.94 99 GLU B N 1
ATOM 2779 C CA . GLU B 1 99 ? -4.223 13.047 1.061 1 91.94 99 GLU B CA 1
ATOM 2780 C C . GLU B 1 99 ? -4.285 12.461 2.469 1 91.94 99 GLU B C 1
ATOM 2782 O O . GLU B 1 99 ? -3.439 12.773 3.312 1 91.94 99 GLU B O 1
ATOM 2787 N N . ALA B 1 100 ? -5.191 11.664 2.705 1 92.31 100 ALA B N 1
ATOM 2788 C CA . ALA B 1 100 ? -5.543 11.305 4.078 1 92.31 100 ALA B CA 1
ATOM 2789 C C . ALA B 1 100 ? -4.637 10.188 4.602 1 92.31 100 ALA B C 1
ATOM 2791 O O . ALA B 1 100 ? -4.262 9.289 3.852 1 92.31 100 ALA B O 1
ATOM 2792 N N . GLN B 1 101 ? -4.398 10.312 5.863 1 85.62 101 GLN B N 1
ATOM 2793 C CA . GLN B 1 101 ? -3.877 9.18 6.621 1 85.62 101 GLN B CA 1
ATOM 2794 C C . GLN B 1 101 ? -4.992 8.211 7.008 1 85.62 101 GLN B C 1
ATOM 2796 O O . GLN B 1 101 ? -6.145 8.391 6.598 1 85.62 101 GLN B O 1
ATOM 2801 N N . ASP B 1 102 ? -4.66 7.105 7.68 1 78.75 102 ASP B N 1
ATOM 2802 C CA . ASP B 1 102 ? -5.648 6.117 8.102 1 78.75 102 ASP B CA 1
ATOM 2803 C C . ASP B 1 102 ? -6.57 6.688 9.18 1 78.75 102 ASP B C 1
ATOM 2805 O O . ASP B 1 102 ? -7.605 6.094 9.492 1 78.75 102 ASP B O 1
ATOM 2809 N N . GLY B 1 103 ? -6.32 7.812 9.688 1 89 103 GLY B N 1
ATOM 2810 C CA . GLY B 1 103 ? -7.121 8.477 10.703 1 89 103 GLY B CA 1
ATOM 2811 C C . GLY B 1 103 ? -6.469 9.742 11.242 1 89 103 GLY B C 1
ATOM 2812 O O . GLY B 1 103 ? -5.242 9.844 11.289 1 89 103 GLY B O 1
ATOM 2813 N N . GLY B 1 104 ? -7.359 10.578 11.68 1 94.31 104 GLY B N 1
ATOM 2814 C CA . GLY B 1 104 ? -6.871 11.844 12.211 1 94.31 104 GLY B CA 1
ATOM 2815 C C . GLY B 1 104 ? -6.637 11.82 13.703 1 94.31 104 GLY B C 1
ATOM 2816 O O . GLY B 1 104 ? -6.152 12.797 14.281 1 94.31 104 GLY B O 1
ATOM 2817 N N . PHE B 1 105 ? -6.926 10.703 14.344 1 94.69 105 PHE B N 1
ATOM 2818 C CA . PHE B 1 105 ? -6.812 10.602 15.797 1 94.69 105 PHE B CA 1
ATOM 2819 C C . PHE B 1 105 ? -6.102 9.312 16.188 1 94.69 105 PHE B C 1
ATOM 2821 O O . PHE B 1 105 ? -6.176 8.312 15.477 1 94.69 105 PHE B O 1
ATOM 2828 N N . LEU B 1 106 ? -5.461 9.344 17.297 1 91.69 106 LEU B N 1
ATOM 2829 C CA . LEU B 1 106 ? -4.828 8.18 17.891 1 91.69 106 LEU B CA 1
ATOM 2830 C C . LEU B 1 106 ? -5.852 7.336 18.656 1 91.69 106 LEU B C 1
ATOM 2832 O O . LEU B 1 106 ? -6.941 7.812 18.969 1 91.69 106 LEU B O 1
ATOM 2836 N N . PRO B 1 107 ? -5.457 6.113 18.953 1 87.12 107 PRO B N 1
ATOM 2837 C CA . PRO B 1 107 ? -6.379 5.258 19.719 1 87.12 107 PRO B CA 1
ATOM 2838 C C . PRO B 1 107 ? -6.75 5.844 21.078 1 87.12 107 PRO B C 1
ATOM 2840 O O . PRO B 1 107 ? -7.848 5.586 21.578 1 87.12 107 PRO B O 1
ATOM 2843 N N . ASP B 1 108 ? -5.883 6.652 21.641 1 90.81 108 ASP B N 1
ATOM 2844 C CA . ASP B 1 108 ? -6.145 7.219 22.953 1 90.81 108 ASP B CA 1
ATOM 2845 C C . ASP B 1 108 ? -6.992 8.484 22.859 1 90.81 108 ASP B C 1
ATOM 2847 O O . ASP B 1 108 ? -7.266 9.141 23.859 1 90.81 108 ASP B O 1
ATOM 2851 N N . GLY B 1 109 ? -7.34 8.891 21.688 1 91.56 109 GLY B N 1
ATOM 2852 C CA . GLY B 1 109 ? -8.281 9.984 21.5 1 91.56 109 GLY B CA 1
ATOM 2853 C C . GLY B 1 109 ? -7.605 11.289 21.125 1 91.56 109 GLY B C 1
ATOM 2854 O O . GLY B 1 109 ? -8.266 12.234 20.703 1 91.56 109 GLY B O 1
ATOM 2855 N N . ARG B 1 110 ? -6.328 11.398 21.25 1 95.5 110 ARG B N 1
ATOM 2856 C CA . ARG B 1 110 ? -5.629 12.633 20.891 1 95.5 110 ARG B CA 1
ATOM 2857 C C . ARG B 1 110 ? -5.512 12.766 19.375 1 95.5 110 ARG B C 1
ATOM 2859 O O . ARG B 1 110 ? -5.473 11.758 18.656 1 95.5 110 ARG B O 1
ATOM 2866 N N . ALA B 1 111 ? -5.492 13.969 18.891 1 96.69 111 ALA B N 1
ATOM 2867 C CA . ALA B 1 111 ? -5.262 14.211 17.469 1 96.69 111 ALA B CA 1
ATOM 2868 C C . ALA B 1 111 ? -3.896 13.68 17.047 1 96.69 111 ALA B C 1
ATOM 2870 O O . ALA B 1 111 ? -2.926 13.758 17.797 1 96.69 111 ALA B O 1
ATOM 2871 N N . ARG B 1 112 ? -3.842 13.125 15.891 1 94.31 112 ARG B N 1
ATOM 2872 C CA . ARG B 1 112 ? -2.557 12.727 15.328 1 94.31 112 ARG B CA 1
ATOM 2873 C C . ARG B 1 112 ? -1.726 13.945 14.938 1 94.31 112 ARG B C 1
ATOM 2875 O O . ARG B 1 112 ? -2.221 14.852 14.258 1 94.31 112 ARG B O 1
ATOM 2882 N N . ILE B 1 113 ? -0.475 13.938 15.391 1 94.94 113 ILE B N 1
ATOM 2883 C CA . ILE B 1 113 ? 0.4 15.047 15.031 1 94.94 113 ILE B CA 1
ATOM 2884 C C . ILE B 1 113 ? 1.781 14.516 14.656 1 94.94 113 ILE B C 1
ATOM 2886 O O . ILE B 1 113 ? 2.117 13.375 14.961 1 94.94 113 ILE B O 1
ATOM 2890 N N . LEU B 1 114 ? 2.51 15.336 13.914 1 91.25 114 LEU B N 1
ATOM 2891 C CA . LEU B 1 114 ? 3.902 15.078 13.57 1 91.25 114 LEU B CA 1
ATOM 2892 C C . LEU B 1 114 ? 4.746 16.344 13.719 1 91.25 114 LEU B C 1
ATOM 2894 O O . LEU B 1 114 ? 4.594 17.297 12.945 1 91.25 114 LEU B O 1
ATOM 2898 N N . LEU B 1 115 ? 5.59 16.312 14.68 1 93.88 115 LEU B N 1
ATOM 2899 C CA . LEU B 1 115 ? 6.453 17.469 14.898 1 93.88 115 LEU B CA 1
ATOM 2900 C C . LEU B 1 115 ? 7.621 17.469 13.93 1 93.88 115 LEU B C 1
ATOM 2902 O O . LEU B 1 115 ? 8.352 16.484 13.82 1 93.88 115 LEU B O 1
ATOM 2906 N N . GLU B 1 116 ? 7.773 18.562 13.211 1 92.56 116 GLU B N 1
ATOM 2907 C CA . GLU B 1 116 ? 8.859 18.75 12.25 1 92.56 116 GLU B CA 1
ATOM 2908 C C . GLU B 1 116 ? 9.938 19.672 12.805 1 92.56 116 GLU B C 1
ATOM 2910 O O . GLU B 1 116 ? 9.727 20.891 12.898 1 92.56 116 GLU B O 1
ATOM 2915 N N . ARG B 1 117 ? 11.07 19.125 12.977 1 92.5 117 ARG B N 1
ATOM 2916 C CA . ARG B 1 117 ? 12.148 19.859 13.625 1 92.5 117 ARG B CA 1
ATOM 2917 C C . ARG B 1 117 ? 12.547 21.078 12.812 1 92.5 117 ARG B C 1
ATOM 2919 O O . ARG B 1 117 ? 12.844 22.141 13.367 1 92.5 117 ARG B O 1
ATOM 2926 N N . HIS B 1 118 ? 12.617 20.938 11.508 1 93.25 118 HIS B N 1
ATOM 2927 C CA . HIS B 1 118 ? 13.039 22.062 10.672 1 93.25 118 HIS B CA 1
ATOM 2928 C C . HIS B 1 118 ? 12 23.172 10.664 1 93.25 118 HIS B C 1
ATOM 2930 O O . HIS B 1 118 ? 12.344 24.344 10.516 1 93.25 118 HIS B O 1
ATOM 2936 N N . ILE B 1 119 ? 10.742 22.766 10.844 1 95.94 119 ILE B N 1
ATOM 2937 C CA . ILE B 1 119 ? 9.695 23.781 10.969 1 95.94 119 ILE B CA 1
ATOM 2938 C C . ILE B 1 119 ? 9.797 24.453 12.328 1 95.94 119 ILE B C 1
ATOM 2940 O O . ILE B 1 119 ? 9.633 25.672 12.438 1 95.94 119 ILE B O 1
ATOM 2944 N N . ALA B 1 120 ? 10.086 23.672 13.352 1 97.5 120 ALA B N 1
ATOM 2945 C CA . ALA B 1 120 ? 10.289 24.25 14.68 1 97.5 120 ALA B CA 1
ATOM 2946 C C . ALA B 1 120 ? 11.391 25.297 14.664 1 97.5 120 ALA B C 1
ATOM 2948 O O . ALA B 1 120 ? 11.25 26.359 15.266 1 97.5 120 ALA B O 1
ATOM 2949 N N . TYR B 1 121 ? 12.422 24.984 13.977 1 97.25 121 TYR B N 1
ATOM 2950 C CA . TYR B 1 121 ? 13.547 25.906 13.859 1 97.25 121 TYR B CA 1
ATOM 2951 C C . TYR B 1 121 ? 13.117 27.203 13.188 1 97.25 121 TYR B C 1
ATOM 2953 O O . TYR B 1 121 ? 13.391 28.297 13.695 1 97.25 121 TYR B O 1
ATOM 2961 N N . ARG B 1 122 ? 12.453 27.156 12.102 1 97.5 122 ARG B N 1
ATOM 2962 C CA . ARG B 1 122 ? 11.992 28.312 11.352 1 97.5 122 ARG B CA 1
ATOM 2963 C C . ARG B 1 122 ? 11 29.141 12.164 1 97.5 122 ARG B C 1
ATOM 2965 O O . ARG B 1 122 ? 11.07 30.359 12.188 1 97.5 122 ARG B O 1
ATOM 2972 N N . GLN B 1 123 ? 10.078 28.391 12.797 1 97.44 123 GLN B N 1
ATOM 2973 C CA . GLN B 1 123 ? 9.039 29.094 13.555 1 97.44 123 GLN B CA 1
ATOM 2974 C C . GLN B 1 123 ? 9.625 29.75 14.805 1 97.44 123 GLN B C 1
ATOM 2976 O O . GLN B 1 123 ? 9.156 30.812 15.234 1 97.44 123 GLN B O 1
ATOM 2981 N N . ALA B 1 124 ? 10.594 29.125 15.414 1 97.75 124 ALA B N 1
ATOM 2982 C CA . ALA B 1 124 ? 11.281 29.75 16.547 1 97.75 124 ALA B CA 1
ATOM 2983 C C . ALA B 1 124 ? 11.953 31.047 16.125 1 97.75 124 ALA B C 1
ATOM 2985 O O . ALA B 1 124 ? 11.859 32.062 16.812 1 97.75 124 ALA B O 1
ATOM 2986 N N . LEU B 1 125 ? 12.602 31.031 14.992 1 97.19 125 LEU B N 1
ATOM 2987 C CA . LEU B 1 125 ? 13.227 32.219 14.453 1 97.19 125 LEU B CA 1
ATOM 2988 C C . LEU B 1 125 ? 12.195 33.312 14.219 1 97.19 125 LEU B C 1
ATOM 2990 O O . LEU B 1 125 ? 12.414 34.469 14.578 1 97.19 125 LEU B O 1
ATOM 2994 N N . LYS B 1 126 ? 11.141 33 13.648 1 96.88 126 LYS B N 1
ATOM 2995 C CA . LYS B 1 126 ? 10.07 33.938 13.336 1 96.88 126 LYS B CA 1
ATOM 2996 C C . LYS B 1 126 ? 9.492 34.562 14.609 1 96.88 126 LYS B C 1
ATOM 2998 O O . LYS B 1 126 ? 9.086 35.719 14.617 1 96.88 126 LYS B O 1
ATOM 3003 N N . ALA B 1 127 ? 9.453 33.781 15.672 1 96.94 127 ALA B N 1
ATOM 3004 C CA . ALA B 1 127 ? 8.891 34.25 16.953 1 96.94 127 ALA B CA 1
ATOM 3005 C C . ALA B 1 127 ? 9.914 35.062 17.734 1 96.94 127 ALA B C 1
ATOM 3007 O O . ALA B 1 127 ? 9.633 35.531 18.844 1 96.94 127 ALA B O 1
ATOM 3008 N N . GLY B 1 128 ? 11.148 35.219 17.188 1 96.62 128 GLY B N 1
ATOM 3009 C CA . GLY B 1 128 ? 12.172 36.031 17.828 1 96.62 128 GLY B CA 1
ATOM 3010 C C . GLY B 1 128 ? 12.969 35.281 18.875 1 96.62 128 GLY B C 1
ATOM 3011 O O . GLY B 1 128 ? 13.625 35.875 19.719 1 96.62 128 GLY B O 1
ATOM 3012 N N . LEU B 1 129 ? 12.859 33.969 18.859 1 97.12 129 LEU B N 1
ATOM 3013 C CA . LEU B 1 129 ? 13.617 33.156 19.797 1 97.12 129 LEU B CA 1
ATOM 3014 C C . LEU B 1 129 ? 14.984 32.812 19.234 1 97.12 129 LEU B C 1
ATOM 3016 O O . LEU B 1 129 ? 15.227 32.969 18.031 1 97.12 129 LEU B O 1
ATOM 3020 N N . ASP B 1 130 ? 15.914 32.406 20.109 1 97.19 130 ASP B N 1
ATOM 3021 C CA . ASP B 1 130 ? 17.219 31.875 19.688 1 97.19 130 ASP B CA 1
ATOM 3022 C C . ASP B 1 130 ? 17.109 30.422 19.25 1 97.19 130 ASP B C 1
ATOM 3024 O O . ASP B 1 130 ? 17.344 29.5 20.031 1 97.19 130 ASP B O 1
ATOM 3028 N N . ALA B 1 131 ? 16.797 30.203 18.016 1 96.81 131 ALA B N 1
ATOM 3029 C CA . ALA B 1 131 ? 16.578 28.875 17.453 1 96.81 131 ALA B CA 1
ATOM 3030 C C . ALA B 1 131 ? 17.812 28 17.594 1 96.81 131 ALA B C 1
ATOM 3032 O O . ALA B 1 131 ? 17.703 26.797 17.797 1 96.81 131 ALA B O 1
ATOM 3033 N N . ASN B 1 132 ? 18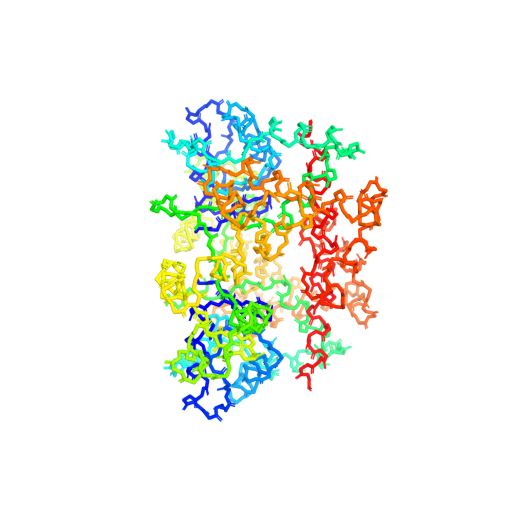.953 28.656 17.453 1 96.44 132 ASN B N 1
ATOM 3034 C CA . ASN B 1 132 ? 20.203 27.906 17.594 1 96.44 132 ASN B CA 1
ATOM 3035 C C . ASN B 1 132 ? 20.359 27.344 19 1 96.44 132 ASN B C 1
ATOM 3037 O O . ASN B 1 132 ? 20.781 26.203 19.172 1 96.44 132 ASN B O 1
ATOM 3041 N N . ARG B 1 133 ? 20.141 28.172 19.938 1 96.56 133 ARG B N 1
ATOM 3042 C CA . ARG B 1 133 ? 20.203 27.719 21.328 1 96.56 133 ARG B CA 1
ATOM 3043 C C . ARG B 1 133 ? 19.172 26.625 21.594 1 96.56 133 ARG B C 1
ATOM 3045 O O . ARG B 1 133 ? 19.484 25.625 22.25 1 96.56 133 ARG B O 1
ATOM 3052 N N . LEU B 1 134 ? 17.953 26.812 21.125 1 96.75 134 LEU B N 1
ATOM 3053 C CA . LEU B 1 134 ? 16.906 25.812 21.281 1 96.75 134 LEU B CA 1
ATOM 3054 C C . LEU B 1 134 ? 17.344 24.484 20.656 1 96.75 134 LEU B C 1
ATOM 3056 O O . LEU B 1 134 ? 17.125 23.422 21.25 1 96.75 134 LEU B O 1
ATOM 3060 N N . ALA B 1 135 ? 17.938 24.547 19.469 1 95.44 135 ALA B N 1
ATOM 3061 C CA . ALA B 1 135 ? 18.391 23.359 18.734 1 95.44 135 ALA B CA 1
ATOM 3062 C C . ALA B 1 135 ? 19.516 22.656 19.469 1 95.44 135 ALA B C 1
ATOM 3064 O O . ALA B 1 135 ? 19.609 21.422 19.438 1 95.44 135 ALA B O 1
ATOM 3065 N N . SER B 1 136 ? 20.406 23.422 20.047 1 95.19 136 SER B N 1
ATOM 3066 C CA . SER B 1 136 ? 21.531 22.844 20.797 1 95.19 136 SER B CA 1
ATOM 3067 C C . SER B 1 136 ? 21.031 22.125 22.062 1 95.19 136 SER B C 1
ATOM 3069 O O . SER B 1 136 ? 21.531 21.062 22.391 1 95.19 136 SER B O 1
ATOM 3071 N N . ARG B 1 137 ? 20.078 22.672 22.75 1 95.5 137 ARG B N 1
ATOM 3072 C CA . ARG B 1 137 ? 19.562 22.125 24.016 1 95.5 137 ARG B CA 1
ATOM 3073 C C . ARG B 1 137 ? 18.609 20.953 23.75 1 95.5 137 ARG B C 1
ATOM 3075 O O . ARG B 1 137 ? 18.547 20.031 24.562 1 95.5 137 ARG B O 1
ATOM 3082 N N . HIS B 1 138 ? 17.875 21.156 22.656 1 94.31 138 HIS B N 1
ATOM 3083 C CA . HIS B 1 138 ? 16.859 20.156 22.344 1 94.31 138 HIS B CA 1
ATOM 3084 C C . HIS B 1 138 ? 16.938 19.734 20.875 1 94.31 138 HIS B C 1
ATOM 3086 O O . HIS B 1 138 ? 16.016 19.984 20.109 1 94.31 138 HIS B O 1
ATOM 3092 N N . PRO B 1 139 ? 17.938 19 20.547 1 90 139 PRO B N 1
ATOM 3093 C CA . PRO B 1 139 ? 18.125 18.641 19.141 1 90 139 PRO B CA 1
ATOM 3094 C C . PRO B 1 139 ? 17.016 17.719 18.625 1 90 139 PRO B C 1
ATOM 3096 O O . PRO B 1 139 ? 16.781 17.656 17.406 1 90 139 PRO B O 1
ATOM 3099 N N . GLU B 1 140 ? 16.266 17.109 19.453 1 87.38 140 GLU B N 1
ATOM 3100 C CA . GLU B 1 140 ? 15.188 16.219 19.031 1 87.38 140 GLU B CA 1
ATOM 3101 C C . GLU B 1 140 ? 13.922 17 18.703 1 87.38 140 GLU B C 1
ATOM 3103 O O . GLU B 1 140 ? 13.023 16.484 18.031 1 87.38 140 GLU B O 1
ATOM 3108 N N . LEU B 1 141 ? 13.852 18.297 19.094 1 92.81 141 LEU B N 1
ATOM 3109 C CA . LEU B 1 141 ? 12.648 19.109 18.922 1 92.81 141 LEU B CA 1
ATOM 3110 C C . LEU B 1 141 ? 12.836 20.141 17.828 1 92.81 141 LEU B C 1
ATOM 3112 O O . LEU B 1 141 ? 11.875 20.547 17.172 1 92.81 141 LEU B O 1
ATOM 3116 N N . CYS B 1 142 ? 14.055 20.516 17.766 1 94.69 142 CYS B N 1
ATOM 3117 C CA . CYS B 1 142 ? 14.352 21.656 16.906 1 94.69 142 CYS B CA 1
ATOM 3118 C C . CYS B 1 142 ? 15.703 21.5 16.219 1 94.69 142 CYS B C 1
ATOM 3120 O O . CYS B 1 142 ? 16.656 21.016 16.828 1 94.69 142 CYS B O 1
ATOM 3122 N N . GLY B 1 143 ? 15.695 21.812 14.93 1 92.88 143 GLY B N 1
ATOM 3123 C CA . GLY B 1 143 ? 16.906 21.766 14.133 1 92.88 143 GLY B CA 1
ATOM 3124 C C . GLY B 1 143 ? 16.688 22.188 12.688 1 92.88 143 GLY B C 1
ATOM 3125 O O . GLY B 1 143 ? 15.555 22.203 12.203 1 92.88 143 GLY B O 1
ATOM 3126 N N . PRO B 1 144 ? 17.734 22.516 11.977 1 89.38 144 PRO B N 1
ATOM 3127 C CA . PRO B 1 144 ? 17.594 23.062 10.625 1 89.38 144 PRO B CA 1
ATOM 3128 C C . PRO B 1 144 ? 17.156 22 9.609 1 89.38 144 PRO B C 1
ATOM 3130 O O . PRO B 1 144 ? 16.656 22.344 8.539 1 89.38 144 PRO B O 1
ATOM 3133 N N . SER B 1 145 ? 17.281 20.781 9.945 1 84.69 145 SER B N 1
ATOM 3134 C CA . SER B 1 145 ? 16.969 19.719 8.992 1 84.69 145 SER B CA 1
ATOM 3135 C C . SER B 1 145 ? 15.82 18.844 9.5 1 84.69 145 SER B C 1
ATOM 3137 O O . SER B 1 145 ? 15.547 18.797 10.703 1 84.69 145 SER B O 1
ATOM 3139 N N . ARG B 1 146 ? 15.219 18.156 8.469 1 82.5 146 ARG B N 1
ATOM 3140 C CA . ARG B 1 146 ? 14.164 17.219 8.82 1 82.5 146 ARG B CA 1
ATOM 3141 C C . ARG B 1 146 ? 14.711 16.062 9.672 1 82.5 146 ARG B C 1
ATOM 3143 O O . ARG B 1 146 ? 15.914 15.789 9.648 1 82.5 146 ARG B O 1
ATOM 3150 N N . GLY B 1 147 ? 13.766 15.547 10.508 1 77.56 147 GLY B N 1
ATOM 3151 C CA . GLY B 1 147 ? 14.195 14.406 11.312 1 77.56 147 GLY B CA 1
ATOM 3152 C C . GLY B 1 147 ? 13.617 14.406 12.711 1 77.56 147 GLY B C 1
ATOM 3153 O O . GLY B 1 147 ? 12.703 15.18 13.008 1 77.56 147 GLY B O 1
ATOM 3154 N N . GLY B 1 148 ? 14.086 13.398 13.523 1 73.62 148 GLY B N 1
ATOM 3155 C CA . GLY B 1 148 ? 13.695 13.305 14.922 1 73.62 148 GLY B CA 1
ATOM 3156 C C . GLY B 1 148 ? 12.359 12.602 15.117 1 73.62 148 GLY B C 1
ATOM 3157 O O . GLY B 1 148 ? 11.758 12.695 16.188 1 73.62 148 GLY B O 1
ATOM 3158 N N . TYR B 1 149 ? 11.938 12.008 14.125 1 77.94 149 TYR B N 1
ATOM 3159 C CA . TYR B 1 149 ? 10.609 11.406 14.195 1 77.94 149 TYR B CA 1
ATOM 3160 C C . TYR B 1 149 ? 10.578 10.281 15.219 1 77.94 149 TYR B C 1
ATOM 3162 O O . TYR B 1 149 ? 11.578 9.586 15.422 1 77.94 149 TYR B O 1
ATOM 3170 N N . GLN B 1 150 ? 9.508 10.156 15.914 1 76.38 150 GLN B N 1
ATOM 3171 C CA . GLN B 1 150 ? 9.273 9.141 16.938 1 76.38 150 GLN B CA 1
ATOM 3172 C C . GLN B 1 150 ? 7.953 8.414 16.688 1 76.38 150 GLN B C 1
ATOM 3174 O O . GLN B 1 150 ? 7.367 8.531 15.609 1 76.38 150 GLN B O 1
ATOM 3179 N N . SER B 1 151 ? 7.648 7.562 17.656 1 77.06 151 SER B N 1
ATOM 3180 C CA . SER B 1 151 ? 6.348 6.906 17.578 1 77.06 151 SER B CA 1
ATOM 3181 C C . SER B 1 151 ? 5.211 7.918 17.688 1 77.06 151 SER B C 1
ATOM 3183 O O . SER B 1 151 ? 5.398 9.016 18.203 1 77.06 151 SER B O 1
ATOM 3185 N N . ALA B 1 152 ? 4.09 7.555 17.172 1 76.38 152 ALA B N 1
ATOM 3186 C CA . ALA B 1 152 ? 2.957 8.477 17.109 1 76.38 152 ALA B CA 1
ATOM 3187 C C . ALA B 1 152 ? 2.596 9 18.5 1 76.38 152 ALA B C 1
ATOM 3189 O O . ALA B 1 152 ? 2.453 10.211 18.688 1 76.38 152 ALA B O 1
ATOM 3190 N N . PRO B 1 153 ? 2.58 8.156 19.469 1 78.5 153 PRO B N 1
ATOM 3191 C CA . PRO B 1 153 ? 2.252 8.695 20.797 1 78.5 153 PRO B CA 1
ATOM 3192 C C . PRO B 1 153 ? 3.363 9.562 21.359 1 78.5 153 PRO B C 1
ATOM 3194 O O . PRO B 1 153 ? 3.092 10.492 22.141 1 78.5 153 PRO B O 1
ATOM 3197 N N . ALA B 1 154 ? 4.496 9.367 20.922 1 87.88 154 ALA B N 1
ATOM 3198 C CA . ALA B 1 154 ? 5.633 10.102 21.469 1 87.88 154 ALA B CA 1
ATOM 3199 C C . ALA B 1 154 ? 5.68 11.523 20.906 1 87.88 154 ALA B C 1
ATOM 3201 O O . ALA B 1 154 ? 6.344 12.398 21.469 1 87.88 154 ALA B O 1
ATOM 3202 N N . GLU B 1 155 ? 4.926 11.758 19.906 1 91.38 155 GLU B N 1
ATOM 3203 C CA . GLU B 1 155 ? 4.914 13.078 19.281 1 91.38 155 GLU B CA 1
ATOM 3204 C C . GLU B 1 155 ? 4.297 14.117 20.219 1 91.38 155 GLU B C 1
ATOM 3206 O O . GLU B 1 155 ? 4.699 15.281 20.203 1 91.38 155 GLU B O 1
ATOM 3211 N N . TRP B 1 156 ? 3.344 13.727 21.047 1 94.88 156 TRP B N 1
ATOM 3212 C CA . TRP B 1 156 ? 2.713 14.672 21.969 1 94.88 156 TRP B CA 1
ATOM 3213 C C . TRP B 1 156 ? 3.658 15.039 23.094 1 94.88 156 TRP B C 1
ATOM 3215 O O . TRP B 1 156 ? 3.58 16.141 23.641 1 94.88 156 TRP B O 1
ATOM 3225 N N . GLU B 1 157 ? 4.504 14.055 23.438 1 94.25 157 GLU B N 1
ATOM 3226 C CA . GLU B 1 157 ? 5.543 14.406 24.406 1 94.25 157 GLU B CA 1
ATOM 3227 C C . GLU B 1 157 ? 6.508 15.438 23.828 1 94.25 157 GLU B C 1
ATOM 3229 O O . GLU B 1 157 ? 6.895 16.391 24.516 1 94.25 157 GLU B O 1
ATOM 3234 N N . ARG B 1 158 ? 6.852 15.281 22.609 1 94.25 158 ARG B N 1
ATOM 3235 C CA . ARG B 1 158 ? 7.691 16.25 21.922 1 94.25 158 ARG B CA 1
ATOM 3236 C C . ARG B 1 158 ? 7 17.609 21.828 1 94.25 158 ARG B C 1
ATOM 3238 O O . ARG B 1 158 ? 7.633 18.656 22.016 1 94.25 158 ARG B O 1
ATOM 3245 N N . PHE B 1 159 ? 5.723 17.547 21.594 1 96.81 159 PHE B N 1
ATOM 3246 C CA . PHE B 1 159 ? 4.93 18.766 21.516 1 96.81 159 PHE B CA 1
ATOM 3247 C C . PHE B 1 159 ? 4.973 19.516 22.844 1 96.81 159 PHE B C 1
ATOM 3249 O O . PHE B 1 159 ? 5.23 20.734 22.875 1 96.81 159 PHE B O 1
ATOM 3256 N N . ARG B 1 160 ? 4.781 18.781 23.922 1 97.19 160 ARG B N 1
ATOM 3257 C CA . ARG B 1 160 ? 4.762 19.391 25.25 1 97.19 160 ARG B CA 1
ATOM 3258 C C . ARG B 1 160 ? 6.117 20 25.594 1 97.19 160 ARG B C 1
ATOM 3260 O O . ARG B 1 160 ? 6.18 21.109 26.141 1 97.19 160 ARG B O 1
ATOM 3267 N N . GLN B 1 161 ? 7.09 19.312 25.25 1 96.69 161 GLN B N 1
ATOM 3268 C CA . GLN B 1 161 ? 8.438 19.797 25.531 1 96.69 161 GLN B CA 1
ATOM 3269 C C . GLN B 1 161 ? 8.734 21.062 24.734 1 96.69 161 GLN B C 1
ATOM 3271 O O . GLN B 1 161 ? 9.312 22.016 25.266 1 96.69 161 GLN B O 1
ATOM 3276 N N . LEU B 1 162 ? 8.344 21.062 23.5 1 97.31 162 LEU B N 1
ATOM 3277 C CA . LEU B 1 162 ? 8.562 22.234 22.672 1 97.31 162 LEU B CA 1
ATOM 3278 C C . LEU B 1 162 ? 7.719 23.406 23.172 1 97.31 162 LEU B C 1
ATOM 3280 O O . LEU B 1 162 ? 8.18 24.562 23.172 1 97.31 162 LEU B O 1
ATOM 3284 N N . ALA B 1 163 ? 6.477 23.109 23.531 1 98.12 163 ALA B N 1
ATOM 3285 C CA . ALA B 1 163 ? 5.602 24.156 24.062 1 98.12 163 ALA B CA 1
ATOM 3286 C C . ALA B 1 163 ? 6.211 24.797 25.312 1 98.12 163 ALA B C 1
ATOM 3288 O O . ALA B 1 163 ? 6.105 26 25.5 1 98.12 163 ALA B O 1
ATOM 3289 N N . ALA B 1 164 ? 6.832 23.984 26.125 1 97.75 164 ALA B N 1
ATOM 3290 C CA . ALA B 1 164 ? 7.473 24.484 27.344 1 97.75 164 ALA B CA 1
ATOM 3291 C C . ALA B 1 164 ? 8.703 25.328 27.016 1 97.75 164 ALA B C 1
ATOM 3293 O O . ALA B 1 164 ? 8.969 26.328 27.656 1 97.75 164 ALA B O 1
ATOM 3294 N N . ALA B 1 165 ? 9.422 24.938 25.984 1 97.25 165 ALA B N 1
ATOM 3295 C CA . ALA B 1 165 ? 10.719 25.547 25.672 1 97.25 165 ALA B CA 1
ATOM 3296 C C . ALA B 1 165 ? 10.547 26.781 24.797 1 97.25 165 ALA B C 1
ATOM 3298 O O . ALA B 1 165 ? 11.32 27.734 24.906 1 97.25 165 ALA B O 1
ATOM 3299 N N . ALA B 1 166 ? 9.539 26.766 23.938 1 97.69 166 ALA B N 1
ATOM 3300 C CA . ALA B 1 166 ? 9.477 27.812 22.922 1 97.69 166 ALA B CA 1
ATOM 3301 C C . ALA B 1 166 ? 8.094 28.453 22.891 1 97.69 166 ALA B C 1
ATOM 3303 O O . ALA B 1 166 ? 7.875 29.422 22.156 1 97.69 166 ALA B O 1
ATOM 3304 N N . GLY B 1 167 ? 7.121 27.953 23.719 1 97.44 167 GLY B N 1
ATOM 3305 C CA . GLY B 1 167 ? 5.766 28.484 23.703 1 97.44 167 GLY B CA 1
ATOM 3306 C C . GLY B 1 167 ? 4.793 27.594 22.938 1 97.44 167 GLY B C 1
ATOM 3307 O O . GLY B 1 167 ? 5.176 26.938 21.969 1 97.44 167 GLY B O 1
ATOM 3308 N N . GLU B 1 168 ? 3.564 27.703 23.297 1 97.69 168 GLU B N 1
ATOM 3309 C CA . GLU B 1 168 ? 2.533 26.844 22.734 1 97.69 168 GLU B CA 1
ATOM 3310 C C . GLU B 1 168 ? 2.301 27.156 21.25 1 97.69 168 GLU B C 1
ATOM 3312 O O . GLU B 1 168 ? 2.076 26.25 20.453 1 97.69 168 GLU B O 1
ATOM 3317 N N . ALA B 1 169 ? 2.311 28.422 20.938 1 98.12 169 ALA B N 1
ATOM 3318 C CA . ALA B 1 169 ? 2.07 28.797 19.547 1 98.12 169 ALA B CA 1
ATOM 3319 C C . ALA B 1 169 ? 3.125 28.203 18.625 1 98.12 169 ALA B C 1
ATOM 3321 O O . ALA B 1 169 ? 2.797 27.656 17.562 1 98.12 169 ALA B O 1
ATOM 3322 N N . VAL B 1 170 ? 4.367 28.281 19.031 1 98.31 170 VAL B N 1
ATOM 3323 C CA . VAL B 1 170 ? 5.461 27.734 18.234 1 98.31 170 VAL B CA 1
ATOM 3324 C C . VAL B 1 170 ? 5.289 26.219 18.109 1 98.31 170 VAL B C 1
ATOM 3326 O O . VAL B 1 170 ? 5.508 25.641 17.047 1 98.31 170 VAL B O 1
ATOM 3329 N N . ALA B 1 171 ? 4.879 25.562 19.188 1 98.5 171 ALA B N 1
ATOM 3330 C CA . ALA B 1 171 ? 4.672 24.125 19.172 1 98.5 171 ALA B CA 1
ATOM 3331 C C . ALA B 1 171 ? 3.57 23.734 18.188 1 98.5 171 ALA B C 1
ATOM 3333 O O . ALA B 1 171 ? 3.732 22.797 17.391 1 98.5 171 ALA B O 1
ATOM 3334 N N . VAL B 1 172 ? 2.484 24.469 18.203 1 98.69 172 VAL B N 1
ATOM 3335 C CA . VAL B 1 172 ? 1.376 24.203 17.297 1 98.69 172 VAL B CA 1
ATOM 3336 C C . VAL B 1 172 ? 1.836 24.406 15.844 1 98.69 172 VAL B C 1
ATOM 3338 O O . VAL B 1 172 ? 1.575 23.562 14.984 1 98.69 172 VAL B O 1
ATOM 3341 N N . GLU B 1 173 ? 2.572 25.438 15.609 1 98.56 173 GLU B N 1
ATOM 3342 C CA . GLU B 1 173 ? 3.008 25.797 14.266 1 98.56 173 GLU B CA 1
ATOM 3343 C C . GLU B 1 173 ? 4.043 24.812 13.742 1 98.56 173 GLU B C 1
ATOM 3345 O O . GLU B 1 173 ? 4.266 24.719 12.531 1 98.56 173 GLU B O 1
ATOM 3350 N N . SER B 1 174 ? 4.629 24.047 14.617 1 97.56 174 SER B N 1
ATOM 3351 C CA . SER B 1 174 ? 5.738 23.172 14.242 1 97.56 174 SER B CA 1
ATOM 3352 C C . SER B 1 174 ? 5.246 21.766 13.891 1 97.56 174 SER B C 1
ATOM 3354 O O . SER B 1 174 ? 6.035 20.922 13.484 1 97.56 174 SER B O 1
ATOM 3356 N N . CYS B 1 175 ? 3.984 21.531 13.945 1 96.75 175 CYS B N 1
ATOM 3357 C CA . CYS B 1 175 ? 3.457 20.172 13.773 1 96.75 175 CYS B CA 1
ATOM 3358 C C . CYS B 1 175 ? 2.574 20.094 12.531 1 96.75 175 CYS B C 1
ATOM 3360 O O . CYS B 1 175 ? 2.004 21.109 12.102 1 96.75 175 CYS B O 1
ATOM 3362 N N . LEU B 1 176 ? 2.549 18.875 11.906 1 94.81 176 LEU B N 1
ATOM 3363 C CA . LEU B 1 176 ? 1.486 18.484 10.984 1 94.81 176 LEU B CA 1
ATOM 3364 C C . LEU B 1 176 ? 0.312 17.875 11.742 1 94.81 176 LEU B C 1
ATOM 3366 O O . LEU B 1 176 ? 0.507 17.031 12.633 1 94.81 176 LEU B O 1
ATOM 3370 N N . TRP B 1 177 ? -0.891 18.328 11.359 1 97 177 TRP B N 1
ATOM 3371 C CA . TRP B 1 177 ? -2.021 18.016 12.227 1 97 177 TRP B CA 1
ATOM 3372 C C . TRP B 1 177 ? -3.07 17.203 11.484 1 97 177 TRP B C 1
ATOM 3374 O O . TRP B 1 177 ? -3.457 17.547 10.359 1 97 177 TRP B O 1
ATOM 3384 N N . GLY B 1 178 ? -3.479 16.109 12.188 1 96.06 178 GLY B N 1
ATOM 3385 C CA . GLY B 1 178 ? -4.746 15.469 11.883 1 96.06 178 GLY B CA 1
ATOM 3386 C C . GLY B 1 178 ? -4.691 14.594 10.641 1 96.06 178 GLY B C 1
ATOM 3387 O O . GLY B 1 178 ? -3.623 14.117 10.266 1 96.06 178 GLY B O 1
ATOM 3388 N N . LEU B 1 179 ? -5.871 14.344 10.031 1 95.81 179 LEU B N 1
ATOM 3389 C CA . LEU B 1 179 ? -6.141 13.406 8.953 1 95.81 179 LEU B CA 1
ATOM 3390 C C . LEU B 1 179 ? -5.383 13.805 7.688 1 95.81 179 LEU B C 1
ATOM 3392 O O . LEU B 1 179 ? -4.93 12.938 6.934 1 95.81 179 LEU B O 1
ATOM 3396 N N . PHE B 1 180 ? -5.23 15.141 7.496 1 95.94 180 PHE B N 1
ATOM 3397 C CA . PHE B 1 180 ? -4.668 15.609 6.238 1 95.94 180 PHE B CA 1
ATOM 3398 C C . PHE B 1 180 ? -3.283 16.219 6.453 1 95.94 180 PHE B C 1
ATOM 3400 O O . PHE B 1 180 ? -2.75 16.891 5.57 1 95.94 180 PHE B O 1
ATOM 3407 N N . ARG B 1 181 ? -2.793 16.109 7.641 1 93.06 181 ARG B N 1
ATOM 3408 C CA . ARG B 1 181 ? -1.458 16.594 7.973 1 93.06 181 ARG B CA 1
ATOM 3409 C C . ARG B 1 181 ? -1.309 18.062 7.621 1 93.06 181 ARG B C 1
ATOM 3411 O O . ARG B 1 181 ? -0.354 18.453 6.945 1 93.06 181 ARG B O 1
ATOM 3418 N N . LEU B 1 182 ? -2.195 18.812 8.055 1 96.69 182 LEU B N 1
ATOM 3419 C CA . LEU B 1 182 ? -2.152 20.25 7.812 1 96.69 182 LEU B CA 1
ATOM 3420 C C . LEU B 1 182 ? -1.073 20.906 8.664 1 96.69 182 LEU B C 1
ATOM 3422 O O . LEU B 1 182 ? -1.036 20.719 9.883 1 96.69 182 LEU B O 1
ATOM 3426 N N . PRO B 1 183 ? -0.221 21.672 8.031 1 96.5 183 PRO B N 1
ATOM 3427 C CA . PRO B 1 183 ? 0.793 22.359 8.828 1 96.5 183 PRO B CA 1
ATOM 3428 C C . PRO B 1 183 ? 0.194 23.422 9.75 1 96.5 183 PRO B C 1
ATOM 3430 O O . PRO B 1 183 ? -0.65 24.219 9.32 1 96.5 183 PRO B O 1
ATOM 3433 N N . GLY B 1 184 ? 0.654 23.375 10.977 1 98.19 184 GLY B N 1
ATOM 3434 C CA . GLY B 1 184 ? 0.11 24.297 11.953 1 98.19 184 GLY B CA 1
ATOM 3435 C C . GLY B 1 184 ? 0.424 25.75 11.633 1 98.19 184 GLY B C 1
ATOM 3436 O O . GLY B 1 184 ? -0.337 26.656 12 1 98.19 184 GLY B O 1
ATOM 3437 N N . PHE B 1 185 ? 1.541 26.016 10.969 1 97.69 185 PHE B N 1
ATOM 3438 C CA . PHE B 1 185 ? 1.931 27.391 10.688 1 97.69 185 PHE B CA 1
ATOM 3439 C C . PHE B 1 185 ? 1.038 27.984 9.609 1 97.69 185 PHE B C 1
ATOM 3441 O O . PHE B 1 185 ? 1.124 29.188 9.32 1 97.69 185 PHE B O 1
ATOM 3448 N N . TYR B 1 186 ? 0.03 27.328 9.078 1 97.19 186 TYR B N 1
ATOM 3449 C CA . TYR B 1 186 ? -0.92 27.828 8.094 1 97.19 186 TYR B CA 1
ATOM 3450 C C . TYR B 1 186 ? -2.123 28.469 8.766 1 97.19 186 TYR B C 1
ATOM 3452 O O . TYR B 1 186 ? -3.029 28.969 8.094 1 97.19 186 TYR B O 1
ATOM 3460 N N . TRP B 1 187 ? -2.17 28.531 10.094 1 97.69 187 TRP B N 1
ATOM 3461 C CA . TRP B 1 187 ? -3.381 28.969 10.781 1 97.69 187 TRP B CA 1
ATOM 3462 C C . TRP B 1 187 ? -3.814 30.344 10.297 1 97.69 187 TRP B C 1
ATOM 3464 O O . TRP B 1 187 ? -5.008 30.594 10.117 1 97.69 187 TRP B O 1
ATOM 3474 N N . ARG B 1 188 ? -2.873 31.234 10.023 1 96.5 188 ARG B N 1
ATOM 3475 C CA . ARG B 1 188 ? -3.229 32.594 9.594 1 96.5 188 ARG B CA 1
ATOM 3476 C C . ARG B 1 188 ? -3.754 32.562 8.156 1 96.5 188 ARG B C 1
ATOM 3478 O O . ARG B 1 188 ? -4.777 33.188 7.863 1 96.5 188 ARG B O 1
ATOM 3485 N N . GLU B 1 189 ? -3.074 31.859 7.355 1 96.06 189 GLU B N 1
ATOM 3486 C CA . GLU B 1 189 ? -3.488 31.75 5.961 1 96.06 189 GLU B CA 1
ATOM 3487 C C . GLU B 1 189 ? -4.871 31.125 5.84 1 96.06 189 GLU B C 1
ATOM 3489 O O . GLU B 1 189 ? -5.633 31.453 4.926 1 96.06 189 GLU B O 1
ATOM 3494 N N . LEU B 1 190 ? -5.242 30.281 6.766 1 97.31 190 LEU B N 1
ATOM 3495 C CA . LEU B 1 190 ? -6.508 29.562 6.723 1 97.31 190 LEU B CA 1
ATOM 3496 C C . LEU B 1 190 ? -7.586 30.297 7.512 1 97.31 190 LEU B C 1
ATOM 3498 O O . LEU B 1 190 ? -8.656 29.75 7.781 1 97.31 190 LEU B O 1
ATOM 3502 N N . ALA B 1 191 ? -7.266 31.484 8.008 1 96.5 191 ALA B N 1
ATOM 3503 C CA . ALA B 1 191 ? -8.219 32.438 8.586 1 96.5 191 ALA B CA 1
ATOM 3504 C C . ALA B 1 191 ? -8.664 31.969 9.969 1 96.5 191 ALA B C 1
ATOM 3506 O O . ALA B 1 191 ? -9.828 32.156 10.344 1 96.5 191 ALA B O 1
ATOM 3507 N N . TYR B 1 192 ? -7.852 31.266 10.609 1 97.94 192 TYR B N 1
ATOM 3508 C CA . TYR B 1 192 ? -8.07 31.062 12.039 1 97.94 192 TYR B CA 1
ATOM 3509 C C . TYR B 1 192 ? -7.613 32.281 12.836 1 97.94 192 TYR B C 1
ATOM 3511 O O . TYR B 1 192 ? -6.727 33.031 12.398 1 97.94 192 TYR B O 1
ATOM 3519 N N . ALA B 1 193 ? -8.188 32.469 14.031 1 98 193 ALA B N 1
ATOM 3520 C CA . ALA B 1 193 ? -7.867 33.656 14.836 1 98 193 ALA B CA 1
ATOM 3521 C C . ALA B 1 193 ? -6.43 33.594 15.352 1 98 193 ALA B C 1
ATOM 3523 O O . ALA B 1 193 ? -5.754 34.625 15.43 1 98 193 ALA B O 1
ATOM 3524 N N . ASP B 1 194 ? -5.988 32.438 15.781 1 97.88 194 ASP B N 1
ATOM 3525 C CA . ASP B 1 194 ? -4.629 32.188 16.25 1 97.88 194 ASP B CA 1
ATOM 3526 C C . ASP B 1 194 ? -4.285 30.703 16.203 1 97.88 194 ASP B C 1
ATOM 3528 O O . ASP B 1 194 ? -5.094 29.891 15.758 1 97.88 194 ASP B O 1
ATOM 3532 N N . ALA B 1 195 ? -3.094 30.344 16.609 1 98.12 195 ALA B N 1
ATOM 3533 C CA . ALA B 1 195 ? -2.627 28.969 16.625 1 98.12 195 ALA B CA 1
ATOM 3534 C C . ALA B 1 195 ? -3.471 28.109 17.547 1 98.12 195 ALA B C 1
ATOM 3536 O O . ALA B 1 195 ? -3.699 26.922 17.281 1 98.12 195 ALA B O 1
ATOM 3537 N N . GLY B 1 196 ? -3.887 28.703 18.609 1 98.12 196 GLY B N 1
ATOM 3538 C CA . GLY B 1 196 ? -4.719 27.984 19.562 1 98.12 196 GLY B CA 1
ATOM 3539 C C . GLY B 1 196 ? -6.055 27.547 18.984 1 98.12 196 GLY B C 1
ATOM 3540 O O . GLY B 1 196 ? -6.5 26.422 19.219 1 98.12 196 GLY B O 1
ATOM 3541 N N . GLU B 1 197 ? -6.707 28.438 18.297 1 98.38 197 GLU B N 1
ATOM 3542 C CA . GLU B 1 197 ? -7.969 28.094 17.656 1 98.38 197 GLU B CA 1
ATOM 3543 C C . GLU B 1 197 ? -7.781 26.984 16.625 1 98.38 197 GLU B C 1
ATOM 3545 O O . GLU B 1 197 ? -8.617 26.078 16.516 1 98.38 197 GLU B O 1
ATOM 3550 N N . PHE B 1 198 ? -6.723 27.141 15.906 1 98.62 198 PHE B N 1
ATOM 3551 C CA . PHE B 1 198 ? -6.391 26.094 14.938 1 98.62 198 PHE B CA 1
ATOM 3552 C C . PHE B 1 198 ? -6.246 24.75 15.625 1 98.62 198 PHE B C 1
ATOM 3554 O O . PHE B 1 198 ? -6.84 23.766 15.188 1 98.62 198 PHE B O 1
ATOM 3561 N N . ARG B 1 199 ? -5.438 24.688 16.641 1 98.62 199 ARG B N 1
ATOM 3562 C CA . ARG B 1 199 ? -5.23 23.453 17.391 1 98.62 199 ARG B CA 1
ATOM 3563 C C . ARG B 1 199 ? -6.555 22.875 17.875 1 98.62 199 ARG B C 1
ATOM 3565 O O . ARG B 1 199 ? -6.805 21.672 17.734 1 98.62 199 ARG B O 1
ATOM 3572 N N . LEU B 1 200 ? -7.371 23.734 18.453 1 98.31 200 LEU B N 1
ATOM 3573 C CA . LEU B 1 200 ? -8.656 23.281 18.984 1 98.31 200 LEU B CA 1
ATOM 3574 C C . LEU B 1 200 ? -9.508 22.656 17.875 1 98.31 200 LEU B C 1
ATOM 3576 O O . LEU B 1 200 ? -10.172 21.641 18.094 1 98.31 200 LEU B O 1
ATOM 3580 N N . ALA B 1 201 ? -9.484 23.219 16.703 1 98.44 201 ALA B N 1
ATOM 3581 C CA . ALA B 1 201 ? -10.227 22.688 15.57 1 98.44 201 ALA B CA 1
ATOM 3582 C C . ALA B 1 201 ? -9.703 21.312 15.172 1 98.44 201 ALA B C 1
ATOM 3584 O O . ALA B 1 201 ? -10.492 20.391 14.906 1 98.44 201 ALA B O 1
ATOM 3585 N N . MET B 1 202 ? -8.359 21.141 15.141 1 98.38 202 MET B N 1
ATOM 3586 C CA . MET B 1 202 ? -7.734 19.891 14.742 1 98.38 202 MET B CA 1
ATOM 3587 C C . MET B 1 202 ? -7.996 18.797 15.766 1 98.38 202 MET B C 1
ATOM 3589 O O . MET B 1 202 ? -7.996 17.609 15.438 1 98.38 202 MET B O 1
ATOM 3593 N N . GLU B 1 203 ? -8.242 19.234 17.016 1 98.19 203 GLU B N 1
ATOM 3594 C CA . GLU B 1 203 ? -8.422 18.266 18.078 1 98.19 203 GLU B CA 1
ATOM 3595 C C . GLU B 1 203 ? -9.898 17.922 18.266 1 98.19 203 GLU B C 1
ATOM 3597 O O . GLU B 1 203 ? -10.242 17.031 19.062 1 98.19 203 GLU B O 1
ATOM 3602 N N . ARG B 1 204 ? -10.773 18.562 17.578 1 97.81 204 ARG B N 1
ATOM 3603 C CA . ARG B 1 204 ? -12.211 18.391 17.781 1 97.81 204 ARG B CA 1
ATOM 3604 C C . ARG B 1 204 ? -12.703 17.125 17.109 1 97.81 204 ARG B C 1
ATOM 3606 O O . ARG B 1 204 ? -13.227 16.219 17.781 1 97.81 204 ARG B O 1
ATOM 3613 N N . ASP B 1 205 ? -12.625 17.062 15.797 1 97.44 205 ASP B N 1
ATOM 3614 C CA . ASP B 1 205 ? -13.055 15.914 15.016 1 97.44 205 ASP B CA 1
ATOM 3615 C C . ASP B 1 205 ? -12.516 15.992 13.586 1 97.44 205 ASP B C 1
ATOM 3617 O O . ASP B 1 205 ? -11.852 16.969 13.219 1 97.44 205 ASP B O 1
ATOM 3621 N N . GLU B 1 206 ? -12.703 14.93 12.805 1 97.56 206 GLU B N 1
ATOM 3622 C CA . GLU B 1 206 ? -12.164 14.875 11.453 1 97.56 206 GLU B CA 1
ATOM 3623 C C . GLU B 1 206 ? -12.914 15.812 10.516 1 97.56 206 GLU B C 1
ATOM 3625 O O . GLU B 1 206 ? -12.375 16.25 9.5 1 97.56 206 GLU B O 1
ATOM 3630 N N . ALA B 1 207 ? -14.172 16.156 10.844 1 97.94 207 ALA B N 1
ATOM 3631 C CA . ALA B 1 207 ? -14.891 17.156 10.07 1 97.94 207 ALA B CA 1
ATOM 3632 C C . ALA B 1 207 ? -14.211 18.516 10.172 1 97.94 207 ALA B C 1
ATOM 3634 O O . ALA B 1 207 ? -14.117 19.25 9.18 1 97.94 207 ALA B O 1
ATOM 3635 N N . SER B 1 208 ? -13.781 18.828 11.375 1 98.44 208 SER B N 1
ATOM 3636 C CA . SER B 1 208 ? -13.039 20.078 11.578 1 98.44 208 SER B CA 1
ATOM 3637 C C . SER B 1 208 ? -11.703 20.031 10.844 1 98.44 208 SER B C 1
ATOM 3639 O O . SER B 1 208 ? -11.25 21.062 10.312 1 98.44 208 SER B O 1
ATOM 3641 N N . GLN B 1 209 ? -11.086 18.922 10.828 1 98.44 209 GLN B N 1
ATOM 3642 C CA . GLN B 1 209 ? -9.844 18.75 10.086 1 98.44 209 GLN B CA 1
ATOM 3643 C C . GLN B 1 209 ? -10.078 18.922 8.586 1 98.44 209 GLN B C 1
ATOM 3645 O O . GLN B 1 209 ? -9.266 19.547 7.891 1 98.44 209 GLN B O 1
ATOM 3650 N N . LEU B 1 210 ? -11.172 18.438 8.117 1 98.5 210 LEU B N 1
ATOM 3651 C CA . LEU B 1 210 ? -11.555 18.641 6.727 1 98.5 210 LEU B CA 1
ATOM 3652 C C . LEU B 1 210 ? -11.773 20.109 6.434 1 98.5 210 LEU B C 1
ATOM 3654 O O . LEU B 1 210 ? -11.414 20.594 5.359 1 98.5 210 LEU B O 1
ATOM 3658 N N . GLU B 1 211 ? -12.398 20.781 7.371 1 98.38 211 GLU B N 1
ATOM 3659 C CA . GLU B 1 211 ? -12.609 22.203 7.18 1 98.38 211 GLU B CA 1
ATOM 3660 C C . GLU B 1 211 ? -11.289 22.938 6.953 1 98.38 211 GLU B C 1
ATOM 3662 O O . GLU B 1 211 ? -11.219 23.875 6.148 1 98.38 211 GLU B O 1
ATOM 3667 N N . GLY B 1 212 ? -10.25 22.531 7.691 1 98.31 212 GLY B N 1
ATOM 3668 C CA . GLY B 1 212 ? -8.93 23.078 7.43 1 98.31 212 GLY B CA 1
ATOM 3669 C C . GLY B 1 212 ? -8.461 22.844 6.004 1 98.31 212 GLY B C 1
ATOM 3670 O O . GLY B 1 212 ? -7.922 23.75 5.367 1 98.31 212 GLY B O 1
ATOM 3671 N N . LEU B 1 213 ? -8.664 21.688 5.492 1 97.81 213 LEU B N 1
ATOM 3672 C CA . LEU B 1 213 ? -8.289 21.359 4.121 1 97.81 213 LEU B CA 1
ATOM 3673 C C . LEU B 1 213 ? -9.094 22.188 3.123 1 97.81 213 LEU B C 1
ATOM 3675 O O . LEU B 1 213 ? -8.562 22.625 2.098 1 97.81 213 LEU B O 1
ATOM 3679 N N . VAL B 1 214 ? -10.352 22.375 3.396 1 98.25 214 VAL B N 1
ATOM 3680 C CA . VAL B 1 214 ? -11.234 23.172 2.547 1 98.25 214 VAL B CA 1
ATOM 3681 C C . VAL B 1 214 ? -10.711 24.594 2.459 1 98.25 214 VAL B C 1
ATOM 3683 O O . VAL B 1 214 ? -10.633 25.172 1.371 1 98.25 214 VAL B O 1
ATOM 3686 N N . ARG B 1 215 ? -10.375 25.125 3.576 1 98.12 215 ARG B N 1
ATOM 3687 C CA . ARG B 1 215 ? -9.828 26.484 3.609 1 98.12 215 ARG B CA 1
ATOM 3688 C C . ARG B 1 215 ? -8.516 26.547 2.84 1 98.12 215 ARG B C 1
ATOM 3690 O O . ARG B 1 215 ? -8.242 27.547 2.158 1 98.12 215 ARG B O 1
ATOM 3697 N N . LEU B 1 216 ? -7.715 25.531 2.92 1 96.88 216 LEU B N 1
ATOM 3698 C CA . LEU B 1 216 ? -6.473 25.453 2.16 1 96.88 216 LEU B CA 1
ATOM 3699 C C . LEU B 1 216 ? -6.75 25.453 0.662 1 96.88 216 LEU B C 1
ATOM 3701 O O . LEU B 1 216 ? -6.09 26.156 -0.101 1 96.88 216 LEU B O 1
ATOM 3705 N N . LEU B 1 217 ? -7.695 24.656 0.24 1 96.88 217 LEU B N 1
ATOM 3706 C CA . LEU B 1 217 ? -8.047 24.578 -1.173 1 96.88 217 LEU B CA 1
ATOM 3707 C C . LEU B 1 217 ? -8.57 25.906 -1.687 1 96.88 217 LEU B C 1
ATOM 3709 O O . LEU B 1 217 ? -8.281 26.297 -2.82 1 96.88 217 LEU B O 1
ATOM 3713 N N . ARG B 1 218 ? -9.312 26.641 -0.844 1 96.62 218 ARG B N 1
ATOM 3714 C CA . ARG B 1 218 ? -9.797 27.969 -1.219 1 96.62 218 ARG B CA 1
ATOM 3715 C C . ARG B 1 218 ? -8.633 28.938 -1.437 1 96.62 218 ARG B C 1
ATOM 3717 O O . ARG B 1 218 ? -8.711 29.812 -2.295 1 96.62 218 ARG B O 1
ATOM 3724 N N . ALA B 1 219 ? -7.621 28.703 -0.711 1 95.69 219 ALA B N 1
ATOM 3725 C CA . ALA B 1 219 ? -6.453 29.578 -0.794 1 95.69 219 ALA B CA 1
ATOM 3726 C C . ALA B 1 219 ? -5.555 29.172 -1.963 1 95.69 219 ALA B C 1
ATOM 3728 O O . ALA B 1 219 ? -4.582 29.875 -2.27 1 95.69 219 ALA B O 1
ATOM 3729 N N . ARG B 1 220 ? -5.844 28.094 -2.643 1 95.56 220 ARG B N 1
ATOM 3730 C CA . ARG B 1 220 ? -5.078 27.609 -3.779 1 95.56 220 ARG B CA 1
ATOM 3731 C C . ARG B 1 220 ? -5.969 27.406 -5 1 95.56 220 ARG B C 1
ATOM 3733 O O . ARG B 1 220 ? -6.184 26.281 -5.441 1 95.56 220 ARG B O 1
ATOM 3740 N N . PRO B 1 221 ? -6.312 28.484 -5.645 1 95.75 221 PRO B N 1
ATOM 3741 C CA . PRO B 1 221 ? -7.289 28.375 -6.727 1 95.75 221 PRO B CA 1
ATOM 3742 C C . PRO B 1 221 ? -6.781 27.562 -7.906 1 95.75 221 PRO B C 1
ATOM 3744 O O . PRO B 1 221 ? -7.566 26.891 -8.594 1 95.75 221 PRO B O 1
ATOM 3747 N N . ASP B 1 222 ? -5.492 27.516 -8.109 1 96.44 222 ASP B N 1
ATOM 3748 C CA . ASP B 1 222 ? -4.941 26.734 -9.211 1 96.44 222 ASP B CA 1
ATOM 3749 C C . ASP B 1 222 ? -5.141 25.234 -8.969 1 96.44 222 ASP B C 1
ATOM 3751 O O . ASP B 1 222 ? -5.531 24.5 -9.875 1 96.44 222 ASP B O 1
ATOM 3755 N N . LEU B 1 223 ? -4.816 24.875 -7.805 1 96.31 223 LEU B N 1
ATOM 3756 C CA . LEU B 1 223 ? -5.023 23.469 -7.449 1 96.31 223 LEU B CA 1
ATOM 3757 C C . LEU B 1 223 ? -6.496 23.094 -7.543 1 96.31 223 LEU B C 1
ATOM 3759 O O . LEU B 1 223 ? -6.844 22.062 -8.102 1 96.31 223 LEU B O 1
ATOM 3763 N N . LEU B 1 224 ? -7.348 23.953 -7.043 1 97.56 224 LEU B N 1
ATOM 3764 C CA . LEU B 1 224 ? -8.789 23.719 -7.055 1 97.56 224 LEU B CA 1
ATOM 3765 C C . LEU B 1 224 ? -9.305 23.578 -8.484 1 97.56 224 LEU B C 1
ATOM 3767 O O . LEU B 1 224 ? -10.133 22.719 -8.766 1 97.56 224 LEU B O 1
ATOM 3771 N N . GLN B 1 225 ? -8.812 24.375 -9.32 1 97.56 225 GLN B N 1
ATOM 3772 C CA . GLN B 1 225 ? -9.227 24.344 -10.719 1 97.56 225 GLN B CA 1
ATOM 3773 C C . GLN B 1 225 ? -8.812 23.031 -11.383 1 97.56 225 GLN B C 1
ATOM 3775 O O . GLN B 1 225 ? -9.586 22.453 -12.148 1 97.56 225 GLN B O 1
ATOM 3780 N N . THR B 1 226 ? -7.586 22.609 -11.047 1 97.5 226 THR B N 1
ATOM 3781 C CA . THR B 1 226 ? -7.125 21.359 -11.633 1 97.5 226 THR B CA 1
ATOM 3782 C C . THR B 1 226 ? -7.984 20.188 -11.156 1 97.5 226 THR B C 1
ATOM 3784 O O . THR B 1 226 ? -8.289 19.281 -11.938 1 97.5 226 THR B O 1
ATOM 3787 N N . LEU B 1 227 ? -8.391 20.203 -9.945 1 97.81 227 LEU B N 1
ATOM 3788 C CA . LEU B 1 227 ? -9.242 19.141 -9.414 1 97.81 227 LEU B CA 1
ATOM 3789 C C . LEU B 1 227 ? -10.617 19.172 -10.07 1 97.81 227 LEU B C 1
ATOM 3791 O O . LEU B 1 227 ? -11.148 18.125 -10.445 1 97.81 227 LEU B O 1
ATOM 3795 N N . ARG B 1 228 ? -11.156 20.359 -10.25 1 97.69 228 ARG B N 1
ATOM 3796 C CA . ARG B 1 228 ? -12.469 20.531 -10.852 1 97.69 228 ARG B CA 1
ATOM 3797 C C . ARG B 1 228 ? -12.5 19.984 -12.281 1 97.69 228 ARG B C 1
ATOM 3799 O O . ARG B 1 228 ? -13.484 19.391 -12.695 1 97.69 228 ARG B O 1
ATOM 3806 N N . GLU B 1 229 ? -11.391 20.156 -12.93 1 97.75 229 GLU B N 1
ATOM 3807 C CA . GLU B 1 229 ? -11.297 19.766 -14.336 1 97.75 229 GLU B CA 1
ATOM 3808 C C . GLU B 1 229 ? -10.727 18.359 -14.484 1 97.75 229 GLU B C 1
ATOM 3810 O O . GLU B 1 229 ? -10.531 17.875 -15.602 1 97.75 229 GLU B O 1
ATOM 3815 N N . ARG B 1 230 ? -10.383 17.75 -13.422 1 97.31 230 ARG B N 1
ATOM 3816 C CA . ARG B 1 230 ? -9.844 16.406 -13.391 1 97.31 230 ARG B CA 1
ATOM 3817 C C . ARG B 1 230 ? -8.508 16.328 -14.125 1 97.31 230 ARG B C 1
ATOM 3819 O O . ARG B 1 230 ? -8.242 15.352 -14.836 1 97.31 230 ARG B O 1
ATOM 3826 N N . ARG B 1 231 ? -7.863 17.406 -14.07 1 96.69 231 ARG B N 1
ATOM 3827 C CA . ARG B 1 231 ? -6.496 17.406 -14.57 1 96.69 231 ARG B CA 1
ATOM 3828 C C . ARG B 1 231 ? -5.527 16.859 -13.531 1 96.69 231 ARG B C 1
ATOM 3830 O O . ARG B 1 231 ? -4.715 17.594 -12.969 1 96.69 231 ARG B O 1
ATOM 3837 N N . TRP B 1 232 ? -5.402 15.625 -13.43 1 94.5 232 TRP B N 1
ATOM 3838 C CA . TRP B 1 232 ? -4.734 14.938 -12.336 1 94.5 232 TRP B CA 1
ATOM 3839 C C . TRP B 1 232 ? -3.225 15.156 -12.391 1 94.5 232 TRP B C 1
ATOM 3841 O O . TRP B 1 232 ? -2.574 15.312 -11.352 1 94.5 232 TRP B O 1
ATOM 3851 N N . ARG B 1 233 ? -2.66 15.117 -13.586 1 89.94 233 ARG B N 1
ATOM 3852 C CA . ARG B 1 233 ? -1.226 15.352 -13.734 1 89.94 233 ARG B CA 1
ATOM 3853 C C . ARG B 1 233 ? -0.841 16.734 -13.219 1 89.94 233 ARG B C 1
ATOM 3855 O O . ARG B 1 233 ? 0.15 16.875 -12.5 1 89.94 233 ARG B O 1
ATOM 3862 N N . ALA B 1 234 ? -1.576 17.703 -13.547 1 93.62 234 ALA B N 1
ATOM 3863 C CA . ALA B 1 234 ? -1.325 19.078 -13.102 1 93.62 234 ALA B CA 1
ATOM 3864 C C . ALA B 1 234 ? -1.5 19.203 -11.594 1 93.62 234 ALA B C 1
ATOM 3866 O O . ALA B 1 234 ? -0.71 19.875 -10.922 1 93.62 234 ALA B O 1
ATOM 3867 N N . ALA B 1 235 ? -2.564 18.578 -11.031 1 94.31 235 ALA B N 1
ATOM 3868 C CA . ALA B 1 235 ? -2.799 18.594 -9.586 1 94.31 235 ALA B CA 1
ATOM 3869 C C . ALA B 1 235 ? -1.618 18 -8.828 1 94.31 235 ALA B C 1
ATOM 3871 O O . ALA B 1 235 ? -1.17 18.547 -7.824 1 94.31 235 ALA B O 1
ATOM 3872 N N . ALA B 1 236 ? -1.154 16.859 -9.398 1 91.12 236 ALA B N 1
ATOM 3873 C CA . ALA B 1 236 ? -0.018 16.172 -8.781 1 91.12 236 ALA B CA 1
ATOM 3874 C C . ALA B 1 236 ? 1.221 17.062 -8.781 1 91.12 236 ALA B C 1
ATOM 3876 O O . ALA B 1 236 ? 1.952 17.125 -7.793 1 91.12 236 ALA B O 1
ATOM 3877 N N . ARG B 1 237 ? 1.472 17.75 -9.812 1 88.25 237 ARG B N 1
ATOM 3878 C CA . ARG B 1 237 ? 2.625 18.641 -9.938 1 88.25 237 ARG B CA 1
ATOM 3879 C C . ARG B 1 237 ? 2.537 19.797 -8.953 1 88.25 237 ARG B C 1
ATOM 3881 O O . ARG B 1 237 ? 3.539 20.172 -8.336 1 88.25 237 ARG B O 1
ATOM 3888 N N . ILE B 1 238 ? 1.385 20.312 -8.797 1 90.12 238 ILE B N 1
ATOM 3889 C CA . ILE B 1 238 ? 1.193 21.438 -7.891 1 90.12 238 ILE B CA 1
ATOM 3890 C C . ILE B 1 238 ? 1.371 20.969 -6.445 1 90.12 238 ILE B C 1
ATOM 3892 O O . ILE B 1 238 ? 2.037 21.641 -5.648 1 90.12 238 ILE B O 1
ATOM 3896 N N . ARG B 1 239 ? 0.827 19.797 -6.199 1 86.44 239 ARG B N 1
ATOM 3897 C CA . ARG B 1 239 ? 0.766 19.344 -4.812 1 86.44 239 ARG B CA 1
ATOM 3898 C C . ARG B 1 239 ? 2.109 18.781 -4.363 1 86.44 239 ARG B C 1
ATOM 3900 O O . ARG B 1 239 ? 2.533 19 -3.227 1 86.44 239 ARG B O 1
ATOM 3907 N N . GLN B 1 240 ? 2.762 17.953 -5.203 1 79.06 240 GLN B N 1
ATOM 3908 C CA . GLN B 1 240 ? 3.932 17.203 -4.762 1 79.06 240 GLN B CA 1
ATOM 3909 C C . GLN B 1 240 ? 5.176 17.625 -5.539 1 79.06 240 GLN B C 1
ATOM 3911 O O . GLN B 1 240 ? 6.293 17.234 -5.184 1 79.06 240 GLN B O 1
ATOM 3916 N N . GLY B 1 241 ? 5.004 18.406 -6.48 1 70.06 241 GLY B N 1
ATOM 3917 C CA . GLY B 1 241 ? 6.148 18.703 -7.324 1 70.06 241 GLY B CA 1
ATOM 3918 C C . GLY B 1 241 ? 6.684 17.5 -8.07 1 70.06 241 GLY B C 1
ATOM 3919 O O . GLY B 1 241 ? 5.906 16.672 -8.562 1 70.06 241 GLY B O 1
ATOM 3920 N N . SER B 1 242 ? 8.047 17.422 -8.133 1 60.28 242 SER B N 1
ATOM 3921 C CA . SER B 1 242 ? 8.688 16.359 -8.898 1 60.28 242 SER B CA 1
ATOM 3922 C C . SER B 1 242 ? 8.609 15.016 -8.172 1 60.28 242 SER B C 1
ATOM 3924 O O . SER B 1 242 ? 8.75 13.961 -8.781 1 60.28 242 SER B O 1
ATOM 3926 N N . ALA B 1 243 ? 8.273 15.016 -6.891 1 61.03 243 ALA B N 1
ATOM 3927 C CA . ALA B 1 243 ? 8.203 13.789 -6.102 1 61.03 243 ALA B CA 1
ATOM 3928 C C . ALA B 1 243 ? 6.914 13.023 -6.391 1 61.03 243 ALA B C 1
ATOM 3930 O O . ALA B 1 243 ? 6.777 11.859 -5.996 1 61.03 243 ALA B O 1
ATOM 3931 N N . SER B 1 244 ? 6.145 13.562 -7.262 1 53.03 244 SER B N 1
ATOM 3932 C CA . SER B 1 244 ? 4.824 13 -7.516 1 53.03 244 SER B CA 1
ATOM 3933 C C . SER B 1 244 ? 4.926 11.672 -8.266 1 53.03 244 SER B C 1
ATOM 3935 O O . SER B 1 244 ? 4.094 10.781 -8.078 1 53.03 244 SER B O 1
ATOM 3937 N N . LEU B 1 245 ? 5.844 11.516 -9.008 1 53 245 LEU B N 1
ATOM 3938 C CA . LEU B 1 245 ? 5.965 10.312 -9.828 1 53 245 LEU B CA 1
ATOM 3939 C C . LEU B 1 245 ? 6.301 9.102 -8.969 1 53 245 LEU B C 1
ATOM 3941 O O . LEU B 1 245 ? 5.793 8.008 -9.203 1 53 245 LEU B O 1
ATOM 3945 N N . GLU B 1 246 ? 6.891 9.469 -7.965 1 59.84 246 GLU B N 1
ATOM 3946 C CA . GLU B 1 246 ? 7.305 8.352 -7.117 1 59.84 246 GLU B CA 1
ATOM 3947 C C . GLU B 1 246 ? 6.168 7.906 -6.203 1 59.84 246 GLU B C 1
ATOM 3949 O O . GLU B 1 246 ? 6.098 6.738 -5.816 1 59.84 246 GLU B O 1
ATOM 3954 N N . SER B 1 247 ? 5.309 8.711 -6.059 1 67.19 247 SER B N 1
ATOM 3955 C CA . SER B 1 247 ? 4.23 8.438 -5.113 1 67.19 247 SER B CA 1
ATOM 3956 C C . SER B 1 247 ? 2.992 7.91 -5.828 1 67.19 247 SER B C 1
ATOM 3958 O O . SER B 1 247 ? 2.016 7.523 -5.184 1 67.19 247 SER B O 1
ATOM 3960 N N . LEU B 1 248 ? 3.098 7.781 -7.125 1 84.38 248 LEU B N 1
ATOM 3961 C CA . LEU B 1 248 ? 1.946 7.352 -7.91 1 84.38 248 LEU B CA 1
ATOM 3962 C C . LEU B 1 248 ? 0.756 8.273 -7.684 1 84.38 248 LEU B C 1
ATOM 3964 O O . LEU B 1 248 ? -0.396 7.848 -7.777 1 84.38 248 LEU B O 1
ATOM 3968 N N . TYR B 1 249 ? 0.991 9.484 -7.301 1 88.25 249 TYR B N 1
ATOM 3969 C CA . TYR B 1 249 ? -0.031 10.422 -6.848 1 88.25 249 TYR B CA 1
ATOM 3970 C C . TYR B 1 249 ? -1.103 10.617 -7.914 1 88.25 249 TYR B C 1
ATOM 3972 O O . TYR B 1 249 ? -2.299 10.531 -7.621 1 88.25 249 TYR B O 1
ATOM 3980 N N . GLU B 1 250 ? -0.687 10.852 -9.156 1 88.81 250 GLU B N 1
ATOM 3981 C CA . GLU B 1 250 ? -1.618 11.062 -10.258 1 88.81 250 GLU B CA 1
ATOM 3982 C C . GLU B 1 250 ? -2.545 9.859 -10.438 1 88.81 250 GLU B C 1
ATOM 3984 O O . GLU B 1 250 ? -3.762 10.023 -10.555 1 88.81 250 GLU B O 1
ATOM 3989 N N . ALA B 1 251 ? -1.99 8.727 -10.445 1 89.56 251 ALA B N 1
ATOM 3990 C CA . ALA B 1 251 ? -2.76 7.508 -10.656 1 89.56 251 ALA B CA 1
ATOM 3991 C C . ALA B 1 251 ? -3.717 7.25 -9.5 1 89.56 251 ALA B C 1
ATOM 3993 O O . ALA B 1 251 ? -4.828 6.758 -9.695 1 89.56 251 ALA B O 1
ATOM 3994 N N . ARG B 1 252 ? -3.264 7.562 -8.336 1 91.5 252 ARG B N 1
ATOM 3995 C CA . ARG B 1 252 ? -4.109 7.391 -7.164 1 91.5 252 ARG B CA 1
ATOM 3996 C C . ARG B 1 252 ? -5.328 8.305 -7.227 1 91.5 252 ARG B C 1
ATOM 3998 O O . ARG B 1 252 ? -6.441 7.891 -6.898 1 91.5 252 ARG B O 1
ATOM 4005 N N . LEU B 1 253 ? -5.09 9.508 -7.66 1 93.69 253 LEU B N 1
ATOM 4006 C CA . LEU B 1 253 ? -6.188 10.453 -7.812 1 93.69 253 LEU B CA 1
ATOM 4007 C C . LEU B 1 253 ? -7.219 9.938 -8.812 1 93.69 253 LEU B C 1
ATOM 4009 O O . LEU B 1 253 ? -8.422 9.938 -8.531 1 93.69 253 LEU B O 1
ATOM 4013 N N . ALA B 1 254 ? -6.73 9.508 -9.898 1 92.94 254 ALA B N 1
ATOM 4014 C CA . ALA B 1 254 ? -7.609 9.031 -10.961 1 92.94 254 ALA B CA 1
ATOM 4015 C C . ALA B 1 254 ? -8.398 7.805 -10.516 1 92.94 254 ALA B C 1
ATOM 4017 O O . ALA B 1 254 ? -9.609 7.723 -10.727 1 92.94 254 ALA B O 1
ATOM 4018 N N . ALA B 1 255 ? -7.734 6.883 -9.883 1 91.25 255 ALA B N 1
ATOM 4019 C CA . ALA B 1 255 ? -8.375 5.648 -9.43 1 91.25 255 ALA B CA 1
ATOM 4020 C C . ALA B 1 255 ? -9.43 5.938 -8.367 1 91.25 255 ALA B C 1
ATOM 4022 O O . ALA B 1 255 ? -10.516 5.352 -8.383 1 91.25 255 ALA B O 1
ATOM 4023 N N . ALA B 1 256 ? -9.07 6.785 -7.48 1 93.5 256 ALA B N 1
ATOM 4024 C CA . ALA B 1 256 ? -10 7.148 -6.418 1 93.5 256 ALA B CA 1
ATOM 4025 C C . ALA B 1 256 ? -11.227 7.855 -6.988 1 93.5 256 ALA B C 1
ATOM 4027 O O . ALA B 1 256 ? -12.352 7.633 -6.523 1 93.5 256 ALA B O 1
ATOM 4028 N N . HIS B 1 257 ? -11 8.727 -7.926 1 96 257 HIS B N 1
ATOM 4029 C CA . HIS B 1 257 ? -12.109 9.414 -8.57 1 96 257 HIS B CA 1
ATOM 4030 C C . HIS B 1 257 ? -13.055 8.43 -9.258 1 96 257 HIS B C 1
ATOM 4032 O O . HIS B 1 257 ? -14.273 8.531 -9.102 1 96 257 HIS B O 1
ATOM 4038 N N . ASP B 1 258 ? -12.492 7.504 -10 1 93.31 258 ASP B N 1
ATOM 4039 C CA . ASP B 1 258 ? -13.297 6.516 -10.711 1 93.31 258 ASP B CA 1
ATOM 4040 C C . ASP B 1 258 ? -14.117 5.672 -9.734 1 93.31 258 ASP B C 1
ATOM 4042 O O . ASP B 1 258 ? -15.289 5.375 -9.992 1 93.31 258 ASP B O 1
ATOM 4046 N N . ARG B 1 259 ? -13.547 5.309 -8.695 1 93.19 259 ARG B N 1
ATOM 4047 C CA . ARG B 1 259 ? -14.242 4.531 -7.676 1 93.19 259 ARG B CA 1
ATOM 4048 C C . ARG B 1 259 ? -15.375 5.34 -7.055 1 93.19 259 ARG B C 1
ATOM 4050 O O . ARG B 1 259 ? -16.469 4.816 -6.836 1 93.19 259 ARG B O 1
ATOM 4057 N N . ALA B 1 260 ? -15.078 6.59 -6.758 1 95.19 260 ALA B N 1
ATOM 4058 C CA . ALA B 1 260 ? -16.094 7.457 -6.168 1 95.19 260 ALA B CA 1
ATOM 4059 C C . ALA B 1 260 ? -17.281 7.625 -7.109 1 95.19 260 ALA B C 1
ATOM 4061 O O . ALA B 1 260 ? -18.438 7.656 -6.664 1 95.19 260 ALA B O 1
ATOM 4062 N N . ARG B 1 261 ? -17.016 7.703 -8.367 1 94.94 261 ARG B N 1
ATOM 4063 C CA . ARG B 1 261 ? -18.078 7.844 -9.352 1 94.94 261 ARG B CA 1
ATOM 4064 C C . ARG B 1 261 ? -18.922 6.57 -9.438 1 94.94 261 ARG B C 1
ATOM 4066 O O . ARG B 1 261 ? -20.156 6.637 -9.531 1 94.94 261 ARG B O 1
ATOM 4073 N N . ARG B 1 262 ? -18.234 5.512 -9.383 1 91.88 262 ARG B N 1
ATOM 4074 C CA . ARG B 1 262 ? -18.906 4.223 -9.508 1 91.88 262 ARG B CA 1
ATOM 4075 C C . ARG B 1 262 ? -19.797 3.959 -8.305 1 91.88 262 ARG B C 1
ATOM 4077 O O . ARG B 1 262 ? -20.859 3.338 -8.438 1 91.88 262 ARG B O 1
ATOM 4084 N N . LEU B 1 263 ? -19.406 4.41 -7.172 1 92.88 263 LEU B N 1
ATOM 4085 C CA . LEU B 1 263 ? -20.109 4.09 -5.934 1 92.88 263 LEU B CA 1
ATOM 4086 C C . LEU B 1 263 ? -21.109 5.184 -5.578 1 92.88 263 LEU B C 1
ATOM 4088 O O . LEU B 1 263 ? -21.766 5.117 -4.531 1 92.88 263 LEU B O 1
ATOM 4092 N N . ALA B 1 264 ? -21.203 6.219 -6.32 1 86.81 264 ALA B N 1
ATOM 4093 C CA . ALA B 1 264 ? -22.141 7.305 -6.074 1 86.81 264 ALA B CA 1
ATOM 4094 C C . ALA B 1 264 ? -23.578 6.824 -6.195 1 86.81 264 ALA B C 1
ATOM 4096 O O . ALA B 1 264 ? -23.875 5.918 -6.98 1 86.81 264 ALA B O 1
#

Organism: Chromobacterium violaceum (strain ATCC 12472 / DSM 30191 / JCM 1249 / CCUG 213 / NBRC 12614 / NCIMB 9131 / NCTC 9757 / MK) (NCBI:txid243365)

Solvent-accessible surface area (backbone atoms only — not comparable to full-atom values): 26785 Å² total; per-residue (Å²): 134,81,63,43,36,77,75,39,66,19,40,70,39,24,52,48,40,50,55,42,31,76,73,68,43,86,65,80,66,20,10,59,27,41,71,67,50,29,51,50,44,25,51,51,20,53,74,70,48,29,51,62,70,33,53,45,33,68,67,52,53,28,41,75,70,71,54,67,60,87,44,56,51,26,40,66,53,48,50,53,51,16,60,74,65,74,32,58,53,36,45,50,53,10,51,49,60,68,54,37,55,94,50,27,50,42,95,86,65,48,49,32,52,43,61,34,9,29,44,25,25,53,43,29,43,75,72,70,47,64,32,66,60,48,20,71,78,34,60,64,54,17,29,88,50,78,30,51,41,48,48,69,77,50,32,57,56,48,38,52,52,36,21,73,74,68,31,57,54,42,32,44,34,16,19,26,38,25,31,60,48,43,56,30,65,42,25,63,82,53,70,37,93,38,46,64,55,38,50,53,37,40,54,65,26,37,53,44,35,47,49,54,50,52,38,47,41,67,72,32,58,66,51,44,49,24,46,64,67,64,36,41,66,60,32,26,41,71,72,50,39,86,58,21,60,73,64,36,42,36,52,46,33,54,37,38,24,53,49,35,56,68,71,100,134,81,63,42,37,76,77,37,65,19,40,68,39,25,54,49,40,50,54,43,32,76,72,67,43,88,64,79,63,21,10,58,29,42,72,67,51,29,52,49,44,25,52,51,21,54,74,71,49,28,52,61,68,34,53,45,34,68,66,52,53,29,42,74,71,71,54,67,60,86,43,55,51,26,39,67,53,48,50,54,50,17,60,75,65,73,32,58,52,36,47,50,53,10,51,49,60,69,54,38,54,94,49,27,51,42,96,88,63,49,49,31,53,45,61,36,8,28,45,26,24,53,45,29,44,74,73,70,46,63,33,65,59,48,19,71,76,33,60,66,54,16,28,86,49,77,30,49,42,49,48,68,76,49,31,56,55,49,38,52,52,36,22,72,74,67,32,57,56,41,30,44,34,16,19,27,38,26,30,63,48,44,55,31,67,42,24,63,82,52,69,36,94,39,45,64,55,39,50,52,37,41,55,64,27,37,52,44,36,47,50,52,52,51,38,49,42,68,73,32,58,69,52,45,50,23,47,64,69,64,36,41,66,60,32,26,41,72,73,50,38,84,57,21,60,73,65,38,42,35,52,46,34,52,37,38,25,54,50,34,56,70,70,100

Secondary structure (DSSP, 8-state):
-PPB-TT-BSHHHHHHHHHHHHTT------SB--HHHHHHHHHHHHHHT----S-B-HHHHHHHTT---TTS--HHHHHHHHHHHT--HHHHHHHHHHH--S-SB-TTSPBPEEE-HHHHHHHHHHTT--HHHHHHH-TTT--SSS-----HHHHHHHHHHHHHHH-HHHHHHTEEETTTTEEGGGTTTTT-SSHHHHHHHHHH-HHHHHHHHHHHHHT-HHHHHHHHTT-HHHHHHHHHGGGHHHHTHHHHHHHHHHHHHHT-/-PPB-TT-BSHHHHHHHHHHHHTT------SB--HHHHHHHHHHHHHHT----S-B-HHHHHHHTT---TTS--HHHHHHHHHHHT--HHHHHHHHHHH--S-SB-TTSPBPEEE-HHHHHHHHHHTT--HHHHHHH-TTT--SSS-----TTHHHHHHHHHHHHH-HHHHHHTEEETTTTEEGGGTTTTT-SSHHHHHHHHHH-HHHHHHHHHHHHHT-HHHHHHHHTT-HHHHHHHHHGGGHHHHTHHHHHHHHHHHHHHT-

InterPro domains:
  IPR002477 Peptidoglycan binding-like [PF01471] (10-64)
  IPR024408 N-acetylmuramidase [PF11860] (89-260)
  IPR036365 PGBD-like superfamily [SSF47090] (3-65)
  IPR036366 PGBD superfamily [G3DSA:1.10.101.10] (1-69)

Radius of gyration: 25.3 Å; Cα contacts (8 Å, |Δi|>4): 924; chains: 2; bounding box: 56×73×54 Å

pLDDT: mean 92.76, std 7.72, range [53.0, 98.69]

Foldseek 3Di:
DDKDAAAFFDDVQLVLVVLLVVVPQPDDSRRHHHPSQLLSLQVLLVVLQAARQSIGAPQSVCVSVVRHDPQHDGNVLLVVLCVVLVAPSLLSQLVLVLQFDSWQADPVQFGFKWFWQLLLLVLLVVVVHDQVVVCVVCVLRHDNDGDNTDDRVCLVVSLVVSCVVRNNQSSLQRMQGGTRRHHLVCCVVLPHPGSVRLSCLRSRGVSSVVSSVSSVCVSPVPLSVCSRVLVLVSNQCVPPNPCSVVSCRSVSSVVSSVSSVVND/DDKDAAAFFDDVQLVLVVLLVVVPQPDDSHRHHHPSQLLSLQVLLVVLQAARQSIGAPQSVCVSVVNHDPQHDGNVLLVVLCVVLVADSLLSQLVLVLQFDSWQADPVQFGFKWFWQLLLLVLLVVVVHDQVVVCVVCVLRHDNDGDNTDDRVCLVVSLVVSCVVRNNQSSLQRMQGGTRRHHLVCCVVLPHPGSVRVSCLRSRGVSSVVSSVSSVCVSPVQLSVCSRVLVLVSNLCVPPNPCSVVSCRSVSSVVSSVSSVVND

Nearest PDB structures (foldseek):
  5nm7-assembly2_A  TM=9.668E-01  e=1.832E-24  Burkholderia
  5nm7-assembly1_G  TM=9.543E-01  e=6.882E-24  Burkholderia
  7rum-assembly2_B  TM=9.404E-01  e=1.104E-20  Salmonella phage GEC_vB_GOT
  7q4s-assembly2_BBB  TM=9.409E-01  e=4.269E-14  Pseudomonas phage JG004
  4xxt-assembly1_A  TM=7.503E-01  e=6.882E-03  Clostridium acetobutylicum ATCC 824